Protein AF-A0A521GXA3-F1 (afdb_monomer_lite)

Radius of gyration: 25.82 Å; chains: 1; bounding box: 53×81×86 Å

pLDDT: mean 89.52, std 18.03, range [26.8, 98.88]

Sequence (470 aa):
MRAFDRRKLLKGLGAGAAAVLLRPRGLRAAARGVPRAEDLAALAERLRKAARAQALEVATDAIRQGADYRTLLGAVFLAGVHDVRPRHVGGKLHCVMVVESMFELAEGAPAEDAWLLALWNLDDCKRSQALDEREDGDWVLPPAPEVSFASAEAARAELIAAMEAWDDERADRALVGLLPHSDLHSAYALLWPYAARSFVNIGHKIIYAAQVERVLRRIGWHYADEPLRSLVYALLYQPGGRETRVWEQSGERAAKLPEGWLQGQEAPQRSLELLRALRDSDAAHAQDAVVAAFADGLGPRTVWDGLRLRASELFLQRARSQPAHSAQALLPVHAVTTTEAFGHAFATTASEATRRLLILQAAGWLADLRDALAQRSCLQSELPRLDALELSEDAHAGGGLAPLRSGLSRLGEEHHQHKYAAAMAIERRRVHPQWAAHIQAPALPYLPTGAGDSELAARCRAALRKAGVA

Structure (mmCIF, N/CA/C/O backbone):
data_AF-A0A521GXA3-F1
#
_entry.id   AF-A0A521GXA3-F1
#
loop_
_atom_site.group_PDB
_atom_site.id
_atom_site.type_symbol
_atom_site.label_atom_id
_atom_site.label_alt_id
_atom_site.label_comp_id
_atom_site.label_asym_id
_atom_site.label_entity_id
_atom_site.label_seq_id
_atom_site.pdbx_PDB_ins_code
_atom_site.Cartn_x
_atom_site.Cartn_y
_atom_site.Cartn_z
_atom_site.occupancy
_atom_site.B_iso_or_equiv
_atom_site.auth_seq_id
_atom_site.auth_comp_id
_atom_site.auth_asym_id
_atom_site.auth_atom_id
_atom_site.pdbx_PDB_model_num
ATOM 1 N N . MET A 1 1 ? 22.673 -55.151 15.395 1.00 30.25 1 MET A N 1
ATOM 2 C CA . MET A 1 1 ? 23.366 -55.200 16.709 1.00 30.25 1 MET A CA 1
ATOM 3 C C . MET A 1 1 ? 24.032 -53.851 16.929 1.00 30.25 1 MET A C 1
ATOM 5 O O . MET A 1 1 ? 24.768 -53.467 16.042 1.00 30.25 1 MET A O 1
ATOM 9 N N . ARG A 1 2 ? 23.861 -53.059 17.989 1.00 32.50 2 ARG A N 1
ATOM 10 C CA . ARG A 1 2 ? 23.077 -53.053 19.244 1.00 32.50 2 ARG A CA 1
ATOM 11 C C . ARG A 1 2 ? 22.974 -51.550 19.603 1.00 32.50 2 ARG A C 1
ATOM 13 O O . ARG A 1 2 ? 23.976 -50.858 19.512 1.00 32.50 2 ARG A O 1
ATOM 20 N N . ALA A 1 3 ? 21.775 -50.977 19.657 1.00 29.12 3 ALA A N 1
ATOM 21 C CA . ALA A 1 3 ? 20.996 -50.687 20.871 1.00 29.12 3 ALA A CA 1
ATOM 22 C C . ALA A 1 3 ? 21.631 -49.645 21.823 1.00 29.12 3 ALA A C 1
ATOM 24 O O . ALA A 1 3 ? 22.622 -49.914 22.494 1.00 29.12 3 ALA A O 1
ATOM 25 N N . PHE A 1 4 ? 20.983 -48.477 21.871 1.00 28.52 4 PHE A N 1
ATOM 26 C CA . PHE A 1 4 ? 21.098 -47.414 22.875 1.00 28.52 4 PHE A CA 1
ATOM 27 C C . PHE A 1 4 ? 20.629 -47.907 24.258 1.00 28.52 4 PHE A C 1
ATOM 29 O O . PHE A 1 4 ? 19.604 -48.584 24.333 1.00 28.52 4 PHE A O 1
ATOM 36 N N . ASP A 1 5 ? 21.286 -47.473 25.341 1.00 35.53 5 ASP A N 1
ATOM 37 C CA . ASP A 1 5 ? 20.752 -47.565 26.709 1.00 35.53 5 ASP A CA 1
ATOM 38 C C . ASP A 1 5 ? 20.779 -46.183 27.393 1.00 35.53 5 ASP A C 1
ATOM 40 O O . ASP A 1 5 ? 21.795 -45.491 27.428 1.00 35.53 5 ASP A O 1
ATOM 44 N N . ARG A 1 6 ? 19.606 -45.773 27.890 1.00 34.31 6 ARG A N 1
ATOM 45 C CA . ARG A 1 6 ? 19.218 -44.439 28.380 1.00 34.31 6 ARG A CA 1
ATOM 46 C C . ARG A 1 6 ? 18.951 -44.436 29.894 1.00 34.31 6 ARG A C 1
ATOM 48 O O . ARG A 1 6 ? 18.057 -43.738 30.369 1.00 34.31 6 ARG A O 1
ATOM 55 N N . ARG A 1 7 ? 19.690 -45.207 30.694 1.00 33.16 7 ARG A N 1
ATOM 56 C CA . ARG A 1 7 ? 19.542 -45.178 32.162 1.00 33.16 7 ARG A CA 1
ATOM 57 C C . ARG A 1 7 ? 20.880 -45.225 32.877 1.00 33.16 7 ARG A C 1
ATOM 59 O O . ARG A 1 7 ? 21.426 -46.304 33.065 1.00 33.16 7 ARG A O 1
ATOM 66 N N . LYS A 1 8 ? 21.349 -44.059 33.335 1.00 30.78 8 LYS A N 1
ATOM 67 C CA . LYS A 1 8 ? 22.217 -43.868 34.516 1.00 30.78 8 LYS A CA 1
ATOM 68 C C . LYS A 1 8 ? 22.575 -42.383 34.654 1.00 30.78 8 LYS A C 1
ATOM 70 O O . LYS A 1 8 ? 23.433 -41.909 33.930 1.00 30.78 8 LYS A O 1
ATOM 75 N N . LEU A 1 9 ? 21.911 -41.666 35.563 1.00 30.22 9 LEU A N 1
ATOM 76 C CA . LEU A 1 9 ? 22.549 -40.972 36.697 1.00 30.22 9 LEU A CA 1
ATOM 77 C C . LEU A 1 9 ? 21.534 -40.055 37.404 1.00 30.22 9 LEU A C 1
ATOM 79 O O . LEU A 1 9 ? 21.300 -38.927 36.995 1.00 30.22 9 LEU A O 1
ATOM 83 N N . LEU A 1 10 ? 20.975 -40.544 38.508 1.00 31.48 10 LEU A N 1
ATOM 84 C CA . LEU A 1 10 ? 20.495 -39.725 39.622 1.00 31.48 10 LEU A CA 1
ATOM 85 C C . LEU A 1 10 ? 20.726 -40.543 40.895 1.00 31.48 10 LEU A C 1
ATOM 87 O O . LEU A 1 10 ? 19.963 -41.470 41.153 1.00 31.48 10 LEU A O 1
ATOM 91 N N . LYS A 1 11 ? 21.786 -40.233 41.657 1.00 29.66 11 LYS A N 1
ATOM 92 C CA . LYS A 1 11 ? 21.942 -40.571 43.085 1.00 29.66 11 LYS A CA 1
ATOM 93 C C . LYS A 1 11 ? 22.949 -39.622 43.748 1.00 29.66 11 LYS A C 1
ATOM 95 O O . LYS A 1 11 ? 24.054 -39.458 43.248 1.00 29.66 11 LYS A O 1
ATOM 100 N N . GLY A 1 12 ? 22.542 -39.078 44.893 1.00 26.80 12 GLY A N 1
ATOM 101 C CA . GLY A 1 12 ? 23.308 -38.222 45.806 1.00 26.80 12 GLY A CA 1
ATOM 102 C C . GLY A 1 12 ? 22.359 -37.195 46.434 1.00 26.80 12 GLY A C 1
ATOM 103 O O . GLY A 1 12 ? 22.146 -36.150 45.840 1.00 26.80 12 GLY A O 1
ATOM 104 N N . LEU A 1 13 ? 21.505 -37.587 47.395 1.00 30.75 13 LEU A N 1
ATOM 105 C CA . LEU A 1 13 ? 21.745 -37.514 48.857 1.00 30.75 13 LEU A CA 1
ATOM 106 C C . LEU A 1 13 ? 22.048 -36.068 49.306 1.00 30.75 13 LEU A C 1
ATOM 108 O O . LEU A 1 13 ? 23.015 -35.494 48.837 1.00 30.75 13 LEU A O 1
ATOM 112 N N . GLY A 1 14 ? 21.323 -35.426 50.221 1.00 27.23 14 GLY A N 1
ATOM 113 C CA . GLY A 1 14 ? 20.241 -35.855 51.099 1.00 27.23 14 GLY A CA 1
ATOM 114 C C . GLY A 1 14 ? 20.061 -34.845 52.251 1.00 27.23 14 GLY A C 1
ATOM 115 O O . GLY A 1 14 ? 20.958 -34.049 52.501 1.00 27.23 14 GLY A O 1
ATOM 116 N N . ALA A 1 15 ? 18.920 -34.971 52.945 1.00 31.12 15 ALA A N 1
ATOM 117 C CA . ALA A 1 15 ? 18.579 -34.482 54.293 1.00 31.12 15 ALA A CA 1
ATOM 118 C C . ALA A 1 15 ? 18.425 -32.959 54.527 1.00 31.12 15 ALA A C 1
ATOM 120 O O . ALA A 1 15 ? 19.228 -32.160 54.079 1.00 31.12 15 ALA A O 1
ATOM 121 N N . GLY A 1 16 ? 17.438 -32.463 55.276 1.00 27.44 16 GLY A N 1
ATOM 122 C CA . GLY A 1 16 ? 16.318 -33.090 55.972 1.00 27.44 16 GLY A CA 1
ATOM 123 C C . GLY A 1 16 ? 15.660 -32.057 56.898 1.00 27.44 16 GLY A C 1
ATOM 124 O O . GLY A 1 16 ? 16.366 -31.245 57.478 1.00 27.44 16 GLY A O 1
ATOM 125 N N . ALA A 1 17 ? 14.331 -32.084 57.024 1.00 30.67 17 ALA A N 1
ATOM 126 C CA . ALA A 1 17 ? 13.578 -31.671 58.215 1.00 30.67 17 ALA A CA 1
ATOM 127 C C . ALA A 1 17 ? 12.090 -31.985 57.994 1.00 30.67 17 ALA A C 1
ATOM 129 O O . ALA A 1 17 ? 11.458 -31.487 57.065 1.00 30.67 17 ALA A O 1
ATOM 130 N N . ALA A 1 18 ? 11.558 -32.858 58.841 1.00 31.77 18 ALA A N 1
ATOM 131 C CA . ALA A 1 18 ? 10.161 -33.255 58.897 1.00 31.77 18 ALA A CA 1
ATOM 132 C C . ALA A 1 18 ? 9.396 -32.379 59.900 1.00 31.77 18 ALA A C 1
ATOM 134 O O . ALA A 1 18 ? 9.961 -32.057 60.941 1.00 31.77 18 ALA A O 1
ATOM 135 N N . ALA A 1 19 ? 8.112 -32.100 59.642 1.00 30.05 19 ALA A N 1
ATOM 136 C CA .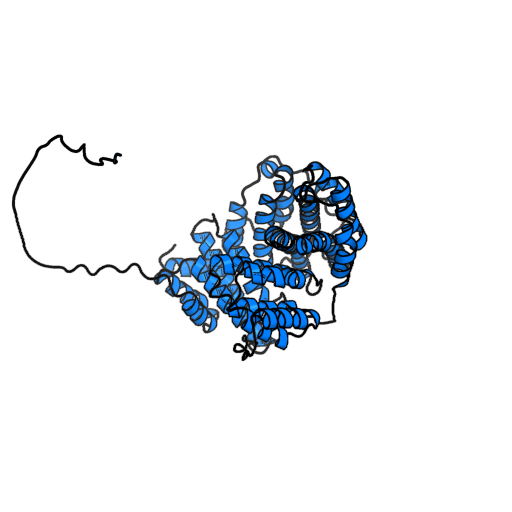 ALA A 1 19 ? 7.040 -32.257 60.637 1.00 30.05 19 ALA A CA 1
ATOM 137 C C . ALA A 1 19 ? 5.631 -31.961 60.068 1.00 30.05 19 ALA A C 1
ATOM 139 O O . ALA A 1 19 ? 5.307 -30.838 59.709 1.00 30.05 19 ALA A O 1
ATOM 140 N N . VAL A 1 20 ? 4.804 -33.014 60.090 1.00 30.78 20 VAL A N 1
ATOM 141 C CA . VAL A 1 20 ? 3.403 -33.061 60.565 1.00 30.78 20 VAL A CA 1
ATOM 142 C C . VAL A 1 20 ? 2.289 -32.322 59.788 1.00 30.78 20 VAL A C 1
ATOM 144 O O . VAL A 1 20 ? 1.991 -31.152 59.981 1.00 30.78 20 VAL A O 1
ATOM 147 N N . LEU A 1 21 ? 1.601 -33.130 58.972 1.00 38.25 21 LEU A N 1
ATOM 148 C CA . LEU A 1 21 ? 0.143 -33.345 58.869 1.00 38.25 21 LEU A CA 1
ATOM 149 C C . LEU A 1 21 ? -0.827 -32.346 59.538 1.00 38.25 21 LEU A C 1
ATOM 151 O O . LEU A 1 21 ? -1.073 -32.434 60.735 1.00 38.25 21 LEU A O 1
ATOM 155 N N . LEU A 1 22 ? -1.572 -31.616 58.699 1.00 29.72 22 LEU A N 1
ATOM 156 C CA . LEU A 1 22 ? -2.988 -31.276 58.902 1.00 29.72 22 LEU A CA 1
ATOM 157 C C . LEU A 1 22 ? -3.713 -31.297 57.535 1.00 29.72 22 LEU A C 1
ATOM 159 O O . LEU A 1 22 ? -3.368 -30.569 56.609 1.00 29.72 22 LEU A O 1
ATOM 163 N N . ARG A 1 23 ? -4.737 -32.144 57.399 1.00 34.66 23 ARG A N 1
ATOM 164 C CA . ARG A 1 23 ? -5.876 -31.982 56.465 1.00 34.66 23 ARG A CA 1
ATOM 165 C C . ARG A 1 23 ? -7.107 -31.756 57.362 1.00 34.66 23 ARG A C 1
ATOM 167 O O . ARG A 1 23 ? -7.098 -32.360 58.435 1.00 34.66 23 ARG A O 1
ATOM 174 N N . PRO A 1 24 ? -8.178 -31.020 56.971 1.00 40.66 24 PRO A N 1
ATOM 175 C CA . PRO A 1 24 ? -8.743 -31.001 55.613 1.00 40.66 24 PRO A CA 1
ATOM 176 C C . PRO A 1 24 ? -9.484 -29.699 55.171 1.00 40.66 24 PRO A C 1
ATOM 178 O O . PRO A 1 24 ? -9.633 -28.749 55.925 1.00 40.66 24 PRO A O 1
ATOM 181 N N . ARG A 1 25 ? -10.073 -29.782 53.963 1.00 29.05 25 ARG A N 1
ATOM 182 C CA . ARG A 1 25 ? -11.218 -29.027 53.391 1.00 29.05 25 ARG A CA 1
ATOM 183 C C . ARG A 1 25 ? -10.970 -27.667 52.723 1.00 29.05 25 ARG A C 1
ATOM 185 O O . ARG A 1 25 ? -10.589 -26.695 53.349 1.00 29.05 25 ARG A O 1
ATOM 192 N N . GLY A 1 26 ? -11.430 -27.610 51.468 1.00 29.91 26 GLY A N 1
ATOM 193 C CA . GLY A 1 26 ? -12.037 -26.412 50.892 1.00 29.91 26 GLY A CA 1
ATOM 194 C C . GLY A 1 26 ? -11.181 -25.674 49.875 1.00 29.91 26 GLY A C 1
ATOM 195 O O . GLY A 1 26 ? -10.437 -24.778 50.237 1.00 29.91 26 GLY A O 1
ATOM 196 N N . LEU A 1 27 ? -11.349 -26.043 48.602 1.00 28.91 27 LEU A N 1
ATOM 197 C CA . LEU A 1 27 ? -11.599 -25.169 47.445 1.00 28.91 27 LEU A CA 1
ATOM 198 C C . LEU A 1 27 ? -11.102 -25.895 46.192 1.00 28.91 27 LEU A C 1
ATOM 200 O O . LEU A 1 27 ? -9.908 -25.977 45.914 1.00 28.91 27 LEU A O 1
ATOM 204 N N . ARG A 1 28 ? -12.054 -26.411 45.406 1.00 36.03 28 ARG A N 1
ATOM 205 C CA . ARG A 1 28 ? -11.862 -26.531 43.962 1.00 36.03 28 ARG A CA 1
ATOM 206 C C . ARG A 1 28 ? -11.575 -25.114 43.466 1.00 36.03 28 ARG A C 1
ATOM 208 O O . ARG A 1 28 ? -12.504 -24.335 43.274 1.00 36.03 28 ARG A O 1
ATOM 215 N N . ALA A 1 29 ? -10.303 -24.769 43.304 1.00 29.91 29 ALA A N 1
ATOM 216 C CA . ALA A 1 29 ? -9.938 -23.648 42.463 1.00 29.91 29 ALA A CA 1
ATOM 217 C C . ALA A 1 29 ? -10.313 -24.061 41.041 1.00 29.91 29 ALA A C 1
ATOM 219 O O . ALA A 1 29 ? -9.732 -24.990 40.477 1.00 29.91 29 ALA A O 1
ATOM 220 N N . ALA A 1 30 ? -11.362 -23.426 40.524 1.00 30.31 30 ALA A N 1
ATOM 221 C CA . ALA A 1 30 ? -11.705 -23.451 39.120 1.00 30.31 30 ALA A CA 1
ATOM 222 C C . ALA A 1 30 ? -10.421 -23.295 38.300 1.00 30.31 30 ALA A C 1
ATOM 224 O O . ALA A 1 30 ? -9.605 -22.413 38.584 1.00 30.31 30 ALA A O 1
ATOM 225 N N . ALA A 1 31 ? -10.248 -24.162 37.304 1.00 30.25 31 ALA A N 1
ATOM 226 C CA . ALA A 1 31 ? -9.311 -23.912 36.229 1.00 30.25 31 ALA A CA 1
ATOM 227 C C . ALA A 1 31 ? -9.608 -22.498 35.714 1.00 30.25 31 ALA A C 1
ATOM 229 O O . ALA A 1 31 ? -10.663 -22.261 35.126 1.00 30.25 31 ALA A O 1
ATOM 230 N N . ARG A 1 32 ? -8.731 -21.537 36.028 1.00 30.78 32 ARG A N 1
ATOM 231 C CA . ARG A 1 32 ? -8.785 -20.203 35.440 1.00 30.78 32 ARG A CA 1
ATOM 232 C C . ARG A 1 32 ? -8.476 -20.411 33.968 1.00 30.78 32 ARG A C 1
ATOM 234 O O . ARG A 1 32 ? -7.318 -20.577 33.596 1.00 30.78 32 ARG A O 1
ATOM 241 N N . GLY A 1 33 ? -9.536 -20.521 33.173 1.00 30.14 33 GLY A N 1
ATOM 242 C CA . GLY A 1 33 ? -9.445 -20.495 31.729 1.00 30.14 33 GLY A CA 1
ATOM 243 C C . GLY A 1 33 ? -8.681 -19.241 31.347 1.00 30.14 33 GLY A C 1
ATOM 244 O O . GLY A 1 33 ? -9.060 -18.139 31.739 1.00 30.14 33 GLY A O 1
ATOM 245 N N . VAL A 1 34 ? -7.578 -19.421 30.631 1.00 32.22 34 VAL A N 1
ATOM 246 C CA . VAL A 1 34 ? -7.012 -18.348 29.820 1.00 32.22 34 VAL A CA 1
ATOM 247 C C . VAL A 1 34 ? -8.167 -17.857 28.936 1.00 32.22 34 VAL A C 1
ATOM 249 O O . VAL A 1 34 ? -8.770 -18.702 28.263 1.00 32.22 34 VAL A O 1
ATOM 252 N N . PRO A 1 35 ? -8.555 -16.569 28.978 1.00 37.12 35 PRO A N 1
ATOM 253 C CA . PRO A 1 35 ? -9.559 -16.047 28.062 1.00 37.12 35 PRO A CA 1
ATOM 254 C C . PRO A 1 35 ? -9.127 -16.401 26.640 1.00 37.12 35 PRO A C 1
ATOM 256 O O . PRO A 1 35 ? -7.979 -16.160 26.263 1.00 37.12 35 PRO A O 1
ATOM 259 N N . ARG A 1 36 ? -10.009 -17.053 25.873 1.00 47.88 36 ARG A N 1
ATOM 260 C CA . ARG A 1 36 ? -9.778 -17.198 24.433 1.00 47.88 36 ARG A CA 1
ATOM 261 C C . ARG A 1 36 ? -9.647 -15.781 23.883 1.00 47.88 36 ARG A C 1
ATOM 263 O O . ARG A 1 36 ? -10.455 -14.934 24.259 1.00 47.88 36 ARG A O 1
ATOM 270 N N . ALA A 1 37 ? -8.637 -15.547 23.045 1.00 54.62 37 ALA A N 1
ATOM 271 C CA . ALA A 1 37 ? -8.568 -14.335 22.240 1.00 54.62 37 ALA A CA 1
ATOM 272 C C . ALA A 1 37 ? -9.961 -14.071 21.658 1.00 54.62 37 ALA A C 1
ATOM 274 O O . ALA A 1 37 ? -10.626 -15.024 21.233 1.00 54.62 37 ALA A O 1
ATOM 275 N N . GLU A 1 38 ? -10.422 -12.823 21.732 1.00 65.62 38 GLU A N 1
ATOM 276 C CA . GLU A 1 38 ? -11.708 -12.461 21.156 1.00 65.62 38 GLU A CA 1
ATOM 277 C C . GLU A 1 38 ? -11.770 -12.963 19.708 1.00 65.62 38 GLU A C 1
ATOM 279 O O . GLU A 1 38 ? -10.795 -12.838 18.962 1.00 65.62 38 GLU A O 1
ATOM 284 N N . ASP A 1 39 ? -12.896 -13.572 19.334 1.00 83.81 39 ASP A N 1
ATOM 285 C CA . ASP A 1 39 ? -13.121 -13.978 17.954 1.00 83.81 39 ASP A CA 1
ATOM 286 C C . ASP A 1 39 ? -13.089 -12.721 17.077 1.00 83.81 39 ASP A C 1
ATOM 288 O O . ASP A 1 39 ? -13.940 -11.838 17.193 1.00 83.81 39 ASP A O 1
ATOM 292 N N . LEU A 1 40 ? -12.065 -12.631 16.231 1.00 93.38 40 LEU A N 1
ATOM 293 C CA . LEU A 1 40 ? -11.795 -11.478 15.383 1.00 93.38 40 LEU A CA 1
ATOM 294 C C . LEU A 1 40 ? -13.000 -11.155 14.487 1.00 93.38 40 LEU A C 1
ATOM 296 O O . LEU A 1 40 ? -13.309 -9.977 14.308 1.00 93.38 40 LEU A O 1
ATOM 300 N N . ALA A 1 41 ? -13.722 -12.168 13.991 1.00 93.69 41 ALA A N 1
ATOM 301 C CA . ALA A 1 41 ? -14.941 -11.967 13.207 1.00 93.69 41 ALA A CA 1
ATOM 302 C C . ALA A 1 41 ? -16.077 -11.381 14.056 1.00 93.69 41 ALA A C 1
ATOM 304 O O . ALA A 1 41 ? -16.787 -10.476 13.618 1.00 93.69 41 ALA A O 1
ATOM 305 N N . ALA A 1 42 ? -16.225 -11.849 15.299 1.00 95.25 42 ALA A N 1
ATOM 306 C CA . ALA A 1 42 ? -17.218 -11.308 16.220 1.00 95.25 42 ALA A CA 1
ATOM 307 C C . ALA A 1 42 ? -16.905 -9.850 16.589 1.00 95.25 42 ALA A C 1
ATOM 309 O O . ALA A 1 42 ? -17.815 -9.019 16.619 1.00 95.25 42 ALA A O 1
ATOM 310 N N . LEU A 1 43 ? -15.631 -9.511 16.821 1.00 97.50 43 LEU A N 1
ATOM 311 C CA . LEU A 1 43 ? -15.218 -8.126 17.044 1.00 97.50 43 LEU A CA 1
ATOM 312 C C . LEU A 1 43 ? -15.493 -7.265 15.811 1.00 97.50 43 LEU A C 1
ATOM 314 O O . LEU A 1 43 ? -16.053 -6.180 15.957 1.00 97.50 43 LEU A O 1
ATOM 318 N N . ALA A 1 44 ? -15.147 -7.747 14.614 1.00 98.06 44 ALA A N 1
ATOM 319 C CA . ALA A 1 44 ? -15.420 -7.043 13.365 1.00 98.06 44 ALA A CA 1
ATOM 320 C C . ALA A 1 44 ? -16.912 -6.723 13.245 1.00 98.06 44 ALA A C 1
ATOM 322 O O . ALA A 1 44 ? -17.272 -5.567 13.056 1.00 98.06 44 ALA A O 1
ATOM 323 N N . GLU A 1 45 ? -17.786 -7.699 13.483 1.00 97.38 45 GLU A N 1
ATOM 324 C CA . GLU A 1 45 ? -19.237 -7.516 13.427 1.00 97.38 45 GLU A CA 1
ATOM 325 C C . GLU A 1 45 ? -19.769 -6.504 14.455 1.00 97.38 45 GLU A C 1
ATOM 327 O O . GLU A 1 45 ? -20.622 -5.668 14.139 1.00 97.38 45 GLU A O 1
ATOM 332 N N . ARG A 1 46 ? -19.251 -6.529 15.692 1.00 97.81 46 ARG A N 1
ATOM 333 C CA . ARG A 1 46 ? -19.592 -5.516 16.707 1.00 97.81 46 ARG A CA 1
ATOM 334 C C . ARG A 1 46 ? -19.125 -4.131 16.282 1.00 97.81 46 ARG A C 1
ATOM 336 O O . ARG A 1 46 ? -19.863 -3.164 16.464 1.00 97.81 46 ARG A O 1
ATOM 343 N N . LEU A 1 47 ? -17.915 -4.032 15.727 1.00 98.00 47 LEU A N 1
ATOM 344 C CA . LEU A 1 47 ? -17.387 -2.779 15.216 1.00 98.00 47 LEU A CA 1
ATOM 345 C C . LEU A 1 47 ? -18.266 -2.277 14.084 1.00 98.00 47 LEU A C 1
ATOM 347 O O . LEU A 1 47 ? -18.737 -1.161 14.217 1.00 98.00 47 LEU A O 1
ATOM 351 N N . ARG A 1 48 ? -18.561 -3.070 13.050 1.00 97.38 48 ARG A N 1
ATOM 352 C CA . ARG A 1 48 ? -19.440 -2.713 11.920 1.00 97.38 48 ARG A CA 1
ATOM 353 C C . ARG A 1 48 ? -20.722 -2.016 12.372 1.00 97.38 48 ARG A C 1
ATOM 355 O O . ARG A 1 48 ? -20.937 -0.855 12.039 1.00 97.38 48 ARG A O 1
ATOM 362 N N . LYS A 1 49 ? -21.472 -2.664 13.266 1.00 96.25 49 LYS A N 1
ATOM 363 C CA . LYS A 1 49 ? -22.759 -2.183 13.799 1.00 96.25 49 LYS A CA 1
ATOM 364 C C . LYS A 1 49 ? -22.672 -0.969 14.729 1.00 96.25 49 LYS A C 1
ATOM 366 O O . LYS A 1 49 ? -23.684 -0.316 14.969 1.00 96.25 49 LYS A O 1
ATOM 371 N N . ALA A 1 50 ? -21.508 -0.681 15.307 1.00 97.12 50 ALA A N 1
ATOM 372 C CA . ALA A 1 50 ? -21.363 0.408 16.264 1.00 97.12 50 ALA A CA 1
ATOM 373 C C . ALA A 1 50 ? -21.287 1.775 15.573 1.00 97.12 50 ALA A C 1
ATOM 375 O O . ALA A 1 50 ? -20.497 1.979 14.646 1.00 97.12 50 ALA A O 1
ATOM 376 N N . ALA A 1 51 ? -22.020 2.759 16.095 1.00 95.50 51 ALA A N 1
ATOM 377 C CA . ALA A 1 51 ? -21.841 4.148 15.685 1.00 95.50 51 ALA A CA 1
ATOM 378 C C . ALA A 1 51 ? -20.444 4.657 16.092 1.00 95.50 51 ALA A C 1
ATOM 380 O O . ALA A 1 51 ? -19.882 4.228 17.103 1.00 95.50 51 ALA A O 1
ATOM 381 N N . ARG A 1 52 ? -19.894 5.644 15.367 1.00 95.81 52 ARG A N 1
ATOM 382 C CA . ARG A 1 52 ? -18.567 6.228 15.670 1.00 95.81 52 ARG A CA 1
ATOM 383 C C . ARG A 1 52 ? -18.415 6.654 17.135 1.00 95.81 52 ARG A C 1
ATOM 385 O O . ARG A 1 52 ? -17.370 6.422 17.734 1.00 95.81 52 ARG A O 1
ATOM 392 N N . ALA A 1 53 ? -19.459 7.240 17.725 1.00 95.88 53 ALA A N 1
ATOM 393 C CA . ALA A 1 53 ? -19.448 7.685 19.120 1.00 95.88 53 ALA A CA 1
ATOM 394 C C . ALA A 1 53 ? -19.256 6.534 20.130 1.00 95.88 53 ALA A C 1
ATOM 396 O O . ALA A 1 53 ? -18.696 6.757 21.199 1.00 95.88 53 ALA A O 1
ATOM 397 N N . GLN A 1 54 ? -19.675 5.316 19.775 1.00 97.25 54 GLN A N 1
ATOM 398 C CA . GLN A 1 54 ? -19.606 4.112 20.612 1.00 97.25 54 GLN A CA 1
ATOM 399 C C . GLN A 1 54 ? -18.364 3.257 20.317 1.00 97.25 54 GLN A C 1
ATOM 401 O O . GLN A 1 54 ? -18.036 2.351 21.079 1.00 97.25 54 GLN A O 1
ATOM 406 N N . ALA A 1 55 ? -17.644 3.527 19.226 1.00 97.56 55 ALA A N 1
ATOM 407 C CA . ALA A 1 55 ? -16.554 2.673 18.755 1.00 97.56 55 ALA A CA 1
ATOM 408 C C . ALA A 1 55 ? -15.436 2.477 19.797 1.00 97.56 55 ALA A C 1
ATOM 410 O O . ALA A 1 55 ? -14.968 1.357 20.000 1.00 97.56 55 ALA A O 1
ATOM 411 N N . LEU A 1 56 ? -15.049 3.539 20.514 1.00 97.75 56 LEU A N 1
ATOM 412 C CA . LEU A 1 56 ? -14.046 3.439 21.583 1.00 97.75 56 LEU A CA 1
ATOM 413 C C . LEU A 1 56 ? -14.538 2.613 22.782 1.00 97.75 56 LEU A C 1
ATOM 415 O O . LEU A 1 56 ? -13.721 2.008 23.475 1.00 97.75 56 LEU A O 1
ATOM 419 N N . GLU A 1 57 ? -15.847 2.565 23.035 1.00 97.62 57 GLU A N 1
ATOM 420 C CA . GLU A 1 57 ? -16.428 1.733 24.095 1.00 97.62 57 GLU A CA 1
ATOM 421 C C . GLU A 1 57 ? -16.374 0.256 23.700 1.00 97.62 57 GLU A C 1
ATOM 423 O O . GLU A 1 57 ? -15.882 -0.562 24.475 1.00 97.62 57 GLU A O 1
ATOM 428 N N . VAL A 1 58 ? -16.740 -0.068 22.454 1.00 97.94 58 VAL A N 1
ATOM 429 C CA . VAL A 1 58 ? -16.598 -1.426 21.901 1.00 97.94 58 VAL A CA 1
ATOM 430 C C . VAL A 1 58 ? -15.148 -1.905 21.978 1.00 97.94 58 VAL A C 1
ATOM 432 O O . VAL A 1 58 ? -14.900 -3.030 22.420 1.00 97.94 58 VAL A O 1
ATOM 435 N N . ALA A 1 59 ? -14.189 -1.047 21.613 1.00 97.44 59 ALA A N 1
ATOM 436 C CA . ALA A 1 59 ? -12.765 -1.349 21.732 1.00 97.44 59 ALA A CA 1
ATOM 437 C C . ALA A 1 59 ? -12.320 -1.508 23.197 1.00 97.44 59 ALA A C 1
ATOM 439 O O . ALA A 1 59 ? -11.578 -2.430 23.514 1.00 97.44 59 ALA A O 1
ATOM 440 N N . THR A 1 60 ? -12.801 -0.661 24.111 1.00 97.50 60 THR A N 1
ATOM 441 C CA . THR A 1 60 ? -12.514 -0.782 25.553 1.00 97.50 60 THR A CA 1
ATOM 442 C C . THR A 1 60 ? -12.978 -2.134 26.098 1.00 97.50 60 THR A C 1
ATOM 444 O O . THR A 1 60 ? -12.246 -2.786 26.845 1.00 97.50 60 THR A O 1
ATOM 447 N N . ASP A 1 61 ? -14.174 -2.579 25.715 1.00 96.38 61 ASP A N 1
ATOM 448 C CA . ASP A 1 61 ? -14.716 -3.865 26.150 1.00 96.38 61 ASP A CA 1
ATOM 449 C C . ASP A 1 61 ? -13.972 -5.052 25.531 1.00 96.38 61 ASP A C 1
ATOM 451 O O . ASP A 1 61 ? -13.713 -6.026 26.236 1.00 96.38 61 ASP A O 1
ATOM 455 N N . ALA A 1 62 ? -13.571 -4.954 24.259 1.00 95.88 62 ALA A N 1
ATOM 456 C CA . ALA A 1 62 ? -12.704 -5.933 23.599 1.00 95.88 62 ALA A CA 1
ATOM 457 C C . ALA A 1 62 ? -11.371 -6.105 24.348 1.00 95.88 62 ALA A C 1
ATOM 459 O O . ALA A 1 62 ? -10.955 -7.215 24.684 1.00 95.88 62 ALA A O 1
ATOM 460 N N . ILE A 1 63 ? -10.731 -4.985 24.696 1.00 95.25 63 ILE A N 1
ATOM 461 C CA . ILE A 1 63 ? -9.467 -4.966 25.441 1.00 95.25 63 ILE A CA 1
ATOM 462 C C . ILE A 1 63 ? -9.628 -5.641 26.808 1.00 95.25 63 ILE A C 1
ATOM 464 O O . ILE A 1 63 ? -8.818 -6.490 27.179 1.00 95.25 63 ILE A O 1
ATOM 468 N N . ARG A 1 64 ? -10.701 -5.330 27.549 1.00 94.62 64 ARG A N 1
ATOM 469 C CA . ARG A 1 64 ? -11.003 -5.977 28.842 1.00 94.62 64 ARG A CA 1
ATOM 470 C C . ARG A 1 64 ? -11.229 -7.485 28.718 1.00 94.62 64 ARG A C 1
ATOM 472 O O . ARG A 1 64 ? -10.980 -8.217 29.673 1.00 94.62 64 ARG A O 1
ATOM 479 N N . GLN A 1 65 ? -11.700 -7.942 27.560 1.00 93.19 65 GLN A N 1
ATOM 480 C CA . GLN A 1 65 ? -11.895 -9.358 27.241 1.00 93.19 65 GLN A CA 1
ATOM 481 C C . GLN A 1 65 ? -10.607 -10.046 26.758 1.00 93.19 65 GLN A C 1
ATOM 483 O O . GLN A 1 65 ? -10.604 -11.260 26.561 1.00 93.19 65 GLN A O 1
ATOM 488 N N . GLY A 1 66 ? -9.500 -9.307 26.643 1.00 92.69 66 GLY A N 1
ATOM 489 C CA . GLY A 1 66 ? -8.182 -9.835 26.303 1.00 92.69 66 GLY A CA 1
ATOM 490 C C . GLY A 1 66 ? -7.773 -9.645 24.844 1.00 92.69 66 GLY A C 1
ATOM 491 O O . GLY A 1 66 ? -6.778 -10.241 24.433 1.00 92.69 66 GLY A O 1
ATOM 492 N N . ALA A 1 67 ? -8.499 -8.839 24.059 1.00 94.19 67 ALA A N 1
ATOM 493 C CA . ALA A 1 67 ? -8.049 -8.457 22.724 1.00 94.19 67 ALA A CA 1
ATOM 494 C C . ALA A 1 67 ? -6.741 -7.652 22.805 1.00 94.19 67 ALA A C 1
ATOM 496 O O . ALA A 1 67 ? -6.599 -6.749 23.632 1.00 94.19 67 ALA A O 1
ATOM 497 N N . ASP A 1 68 ? -5.792 -7.959 21.922 1.00 94.25 68 ASP A N 1
ATOM 498 C CA . ASP A 1 68 ? -4.603 -7.136 21.707 1.00 94.25 68 ASP A CA 1
ATOM 499 C C . ASP A 1 68 ? -4.811 -6.160 20.534 1.00 94.25 68 ASP A C 1
ATOM 501 O O . ASP A 1 68 ? -5.808 -6.222 19.807 1.00 94.25 68 ASP A O 1
ATOM 505 N N . TYR A 1 69 ? -3.865 -5.236 20.330 1.00 96.19 69 TYR A N 1
ATOM 506 C CA . TYR A 1 69 ? -3.978 -4.241 19.256 1.00 96.19 69 TYR A CA 1
ATOM 507 C C . TYR A 1 69 ? -4.043 -4.898 17.869 1.00 96.19 69 TYR A C 1
ATOM 509 O O . TYR A 1 69 ? -4.617 -4.330 16.943 1.00 96.19 69 TYR A O 1
ATOM 517 N N . ARG A 1 70 ? -3.477 -6.106 17.722 1.00 96.81 70 ARG A N 1
ATOM 518 C CA . ARG A 1 70 ? -3.496 -6.867 16.470 1.00 96.81 70 ARG A CA 1
ATOM 519 C C . ARG A 1 70 ? -4.887 -7.396 16.166 1.00 96.81 70 ARG A C 1
ATOM 521 O O . ARG A 1 70 ? -5.336 -7.289 15.029 1.00 96.81 70 ARG A O 1
ATOM 528 N N . THR A 1 71 ? -5.566 -7.912 17.186 1.00 96.81 71 THR A N 1
ATOM 529 C CA . THR A 1 71 ? -6.963 -8.347 17.110 1.00 96.81 71 THR A CA 1
ATOM 530 C C . THR A 1 71 ? -7.857 -7.176 16.704 1.00 96.81 71 THR A C 1
ATOM 532 O O . THR A 1 71 ? -8.663 -7.313 15.786 1.00 96.81 71 THR A O 1
ATOM 535 N N . LEU A 1 72 ? -7.655 -5.997 17.309 1.00 97.88 72 LEU A N 1
ATOM 536 C CA . LEU A 1 72 ? -8.402 -4.789 16.954 1.00 97.88 72 LEU A CA 1
ATOM 537 C C . LEU A 1 72 ? -8.148 -4.345 15.504 1.00 97.88 72 LEU A C 1
ATOM 539 O O . LEU A 1 72 ? -9.106 -4.112 14.774 1.00 97.88 72 LEU A O 1
ATOM 543 N N . LEU A 1 73 ? -6.887 -4.257 15.068 1.00 98.62 73 LEU A N 1
ATOM 544 C CA . LEU A 1 73 ? -6.547 -3.888 13.686 1.00 98.62 73 LEU A CA 1
ATOM 545 C C . LEU A 1 73 ? -7.130 -4.874 12.665 1.00 98.62 73 LEU A C 1
ATOM 547 O O . LEU A 1 73 ? -7.689 -4.457 11.653 1.00 98.62 73 LEU A O 1
ATOM 551 N N . GLY A 1 74 ? -7.049 -6.177 12.941 1.00 98.50 74 GLY A N 1
ATOM 552 C CA . GLY A 1 74 ? -7.650 -7.201 12.089 1.00 98.50 74 GLY A CA 1
ATOM 553 C C . GLY A 1 74 ? -9.173 -7.072 11.994 1.00 98.50 74 GLY A C 1
ATOM 554 O O . GLY A 1 74 ? -9.729 -7.162 10.903 1.00 98.50 74 GLY A O 1
ATOM 555 N N . ALA A 1 75 ? -9.845 -6.781 13.109 1.00 98.56 75 ALA A N 1
ATOM 556 C CA . ALA A 1 75 ? -11.285 -6.547 13.120 1.00 98.56 75 ALA A CA 1
ATOM 557 C C . ALA A 1 75 ? -11.688 -5.253 12.391 1.00 98.56 75 ALA A C 1
ATOM 559 O O . ALA A 1 75 ? -12.688 -5.243 11.677 1.00 98.56 75 ALA A O 1
ATOM 560 N N . VAL A 1 76 ? -10.902 -4.176 12.520 1.00 98.69 76 VAL A N 1
ATOM 561 C CA . VAL A 1 76 ? -11.094 -2.926 11.758 1.00 98.69 76 VAL A CA 1
ATOM 562 C C . VAL A 1 76 ? -10.948 -3.175 10.258 1.00 98.69 76 VAL A C 1
ATOM 564 O O . VAL A 1 76 ? -11.742 -2.649 9.481 1.00 98.69 76 VAL A O 1
ATOM 567 N N . PHE A 1 77 ? -9.977 -3.995 9.848 1.00 98.81 77 PHE A N 1
ATOM 568 C CA . PHE A 1 77 ? -9.808 -4.386 8.451 1.00 98.81 77 PHE A CA 1
ATOM 569 C C . PHE A 1 77 ? -11.022 -5.135 7.910 1.00 98.81 77 PHE A C 1
ATOM 571 O O . PHE A 1 77 ? -11.547 -4.722 6.881 1.00 98.81 77 PHE A O 1
ATOM 578 N N . LEU A 1 78 ? -11.494 -6.178 8.606 1.00 98.62 78 LEU A N 1
ATOM 579 C CA . LEU A 1 78 ? -12.680 -6.929 8.179 1.00 98.62 78 LEU A CA 1
ATOM 580 C C . LEU A 1 78 ? -13.936 -6.049 8.135 1.00 98.62 78 LEU A C 1
ATOM 582 O O . LEU A 1 78 ? -14.679 -6.080 7.160 1.00 98.62 78 LEU A O 1
ATOM 586 N N . ALA A 1 79 ? -14.133 -5.196 9.142 1.00 98.38 79 ALA A N 1
ATOM 587 C CA . ALA A 1 79 ? -15.238 -4.244 9.142 1.00 98.38 79 ALA A CA 1
ATOM 588 C C . ALA A 1 79 ? -15.176 -3.288 7.939 1.00 98.38 79 ALA A C 1
ATOM 590 O O . ALA A 1 79 ? -16.186 -3.029 7.292 1.00 98.38 79 ALA A O 1
ATOM 591 N N . GLY A 1 80 ? -13.984 -2.778 7.623 1.00 98.12 80 GLY A N 1
ATOM 592 C CA . GLY A 1 80 ? -13.794 -1.832 6.533 1.00 98.12 80 GLY A CA 1
ATOM 593 C C . GLY A 1 80 ? -13.913 -2.455 5.139 1.00 98.12 80 GLY A C 1
ATOM 594 O O . GLY A 1 80 ? -14.526 -1.841 4.275 1.00 98.12 80 GLY A O 1
ATOM 595 N N . VAL A 1 81 ? -13.379 -3.662 4.893 1.00 98.00 81 VAL A N 1
ATOM 596 C CA . VAL A 1 81 ? -13.534 -4.322 3.573 1.00 98.00 81 VAL A CA 1
ATOM 597 C C . VAL A 1 81 ? -14.991 -4.662 3.262 1.00 98.00 81 VAL A C 1
ATOM 599 O O . VAL A 1 81 ? -15.348 -4.710 2.084 1.00 98.00 81 VAL A O 1
ATOM 602 N N . HIS A 1 82 ? -15.803 -4.890 4.301 1.00 98.00 82 HIS A N 1
ATOM 603 C CA . HIS A 1 82 ? -17.222 -5.185 4.170 1.00 98.00 82 HIS A CA 1
ATOM 604 C C . HIS A 1 82 ? -18.069 -3.915 3.996 1.00 98.00 82 HIS A C 1
ATOM 606 O O . HIS A 1 82 ? -18.947 -3.899 3.142 1.00 98.00 82 HIS A O 1
ATOM 612 N N . ASP A 1 83 ? -17.843 -2.865 4.789 1.00 97.19 83 ASP A N 1
ATOM 613 C CA . ASP A 1 83 ? -18.779 -1.727 4.900 1.00 97.19 83 ASP A CA 1
ATOM 614 C C . ASP A 1 83 ? -18.251 -0.417 4.279 1.00 97.19 83 ASP A C 1
ATOM 616 O O . ASP A 1 83 ? -18.807 0.653 4.509 1.00 97.19 83 ASP A O 1
ATOM 620 N N . VAL A 1 84 ? -17.126 -0.443 3.559 1.00 96.94 84 VAL A N 1
ATOM 621 C CA . VAL A 1 84 ? -16.619 0.740 2.846 1.00 96.94 84 VAL A CA 1
ATOM 622 C C . VAL A 1 84 ? -16.451 0.408 1.380 1.00 96.94 84 VAL A C 1
ATOM 624 O O . VAL A 1 84 ? -15.700 -0.502 1.016 1.00 96.94 84 VAL A O 1
ATOM 627 N N . ARG A 1 85 ? -17.118 1.185 0.523 1.00 95.06 85 ARG A N 1
ATOM 628 C CA . ARG A 1 85 ? -17.124 0.944 -0.914 1.00 95.06 85 ARG A CA 1
ATOM 629 C C . ARG A 1 85 ? -15.698 0.952 -1.474 1.00 95.06 85 ARG A C 1
ATOM 631 O O . ARG A 1 85 ? -14.999 1.963 -1.366 1.00 95.06 85 ARG A O 1
ATOM 638 N N . PRO A 1 86 ? -15.260 -0.103 -2.189 1.00 94.75 86 PRO A N 1
ATOM 639 C CA . PRO A 1 86 ? -13.914 -0.166 -2.762 1.00 94.75 86 PRO A CA 1
ATOM 640 C C . PRO A 1 86 ? -13.726 0.725 -4.007 1.00 94.75 86 PRO A C 1
ATOM 642 O O . PRO A 1 86 ? -12.794 0.529 -4.792 1.00 94.75 86 PRO A O 1
ATOM 645 N N . ARG A 1 87 ? -14.644 1.674 -4.247 1.00 90.31 87 ARG A N 1
ATOM 646 C CA . ARG A 1 87 ? -14.752 2.488 -5.463 1.00 90.31 87 ARG A CA 1
ATOM 647 C C . ARG A 1 87 ? -15.242 3.898 -5.114 1.00 90.31 87 ARG A C 1
ATOM 649 O O . ARG A 1 87 ? -16.335 4.035 -4.592 1.00 90.31 87 ARG A O 1
ATOM 656 N N . HIS A 1 88 ? -14.523 4.965 -5.446 1.00 89.62 88 HIS A N 1
ATOM 657 C CA . HIS A 1 88 ? -13.207 4.964 -6.086 1.00 89.62 88 HIS A CA 1
ATOM 658 C C . HIS A 1 88 ? -12.109 4.369 -5.192 1.00 89.62 88 HIS A C 1
ATOM 660 O O . HIS A 1 88 ? -12.218 4.381 -3.972 1.00 89.62 88 HIS A O 1
ATOM 666 N N . VAL A 1 89 ? -11.052 3.818 -5.801 1.00 92.31 89 VAL A N 1
ATOM 667 C CA . VAL A 1 89 ? -9.944 3.220 -5.037 1.00 92.31 89 VAL A CA 1
ATOM 668 C C . VAL A 1 89 ? -9.102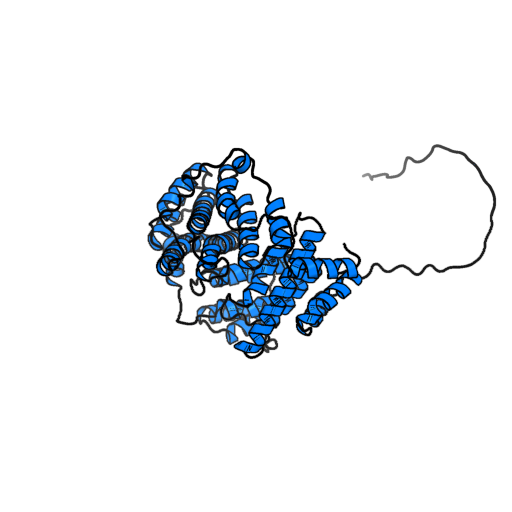 4.357 -4.460 1.00 92.31 89 VAL A C 1
ATOM 670 O O . VAL A 1 89 ? -8.438 5.069 -5.209 1.00 92.31 89 VAL A O 1
ATOM 673 N N . GLY A 1 90 ? -9.172 4.551 -3.146 1.00 91.44 90 GLY A N 1
ATOM 674 C CA . GLY A 1 90 ? -8.702 5.755 -2.457 1.00 91.44 90 GLY A CA 1
ATOM 675 C C . GLY A 1 90 ? -9.850 6.402 -1.680 1.00 91.44 90 GLY A C 1
ATOM 676 O O . GLY A 1 90 ? -10.820 5.728 -1.341 1.00 91.44 90 GLY A O 1
ATOM 677 N N . GLY A 1 91 ? -9.748 7.695 -1.363 1.00 92.56 91 GLY A N 1
ATOM 678 C CA . GLY A 1 91 ? -10.791 8.401 -0.606 1.00 92.56 91 GLY A CA 1
ATOM 679 C C . GLY A 1 91 ? -11.118 7.704 0.719 1.00 92.56 91 GLY A C 1
ATOM 680 O O . GLY A 1 91 ? -10.238 7.573 1.569 1.00 92.56 91 GLY A O 1
ATOM 681 N N . LYS A 1 92 ? -12.360 7.228 0.866 1.00 95.44 92 LYS A N 1
ATOM 682 C CA . LYS A 1 92 ? -12.855 6.493 2.045 1.00 95.44 92 LYS A CA 1
ATOM 683 C C . LYS A 1 92 ? -12.163 5.148 2.257 1.00 95.44 92 LYS A C 1
ATOM 685 O O . LYS A 1 92 ? -11.888 4.779 3.392 1.00 95.44 92 LYS A O 1
ATOM 690 N N . LEU A 1 93 ? -11.792 4.453 1.180 1.00 97.31 93 LEU A N 1
ATOM 691 C CA . LEU A 1 93 ? -11.141 3.139 1.257 1.00 97.31 93 LEU A CA 1
ATOM 692 C C . LEU A 1 93 ? -9.765 3.194 1.944 1.00 97.31 93 LEU A C 1
ATOM 694 O O . LEU A 1 93 ? -9.210 2.172 2.349 1.00 97.31 93 LEU A O 1
ATOM 698 N N . HIS A 1 94 ? -9.198 4.388 2.116 1.00 97.56 94 HIS A N 1
ATOM 699 C CA . HIS A 1 94 ? -7.945 4.556 2.832 1.00 97.56 94 HIS A CA 1
ATOM 700 C C . HIS A 1 94 ? -7.951 4.024 4.260 1.00 97.56 94 HIS A C 1
ATOM 702 O O . HIS A 1 94 ? -6.898 3.570 4.711 1.00 97.56 94 HIS A O 1
ATOM 708 N N . CYS A 1 95 ? -9.103 4.016 4.934 1.00 97.50 95 CYS A N 1
ATOM 709 C CA . CYS A 1 95 ? -9.201 3.442 6.271 1.00 97.50 95 CYS A CA 1
ATOM 710 C C . CYS A 1 95 ? -8.856 1.945 6.301 1.00 97.50 95 CYS A C 1
ATOM 712 O O . CYS A 1 95 ? -8.351 1.455 7.309 1.00 97.50 95 CYS A O 1
ATOM 714 N N . VAL A 1 96 ? -9.065 1.239 5.184 1.00 98.25 96 VAL A N 1
ATOM 715 C CA . VAL A 1 96 ? -8.676 -0.162 4.986 1.00 98.25 96 VAL A CA 1
ATOM 716 C C . VAL A 1 96 ? -7.228 -0.247 4.514 1.00 98.25 96 VAL A C 1
ATOM 718 O O . VAL A 1 96 ? -6.435 -1.026 5.043 1.00 98.25 96 VAL A O 1
ATOM 721 N N . MET A 1 97 ? -6.852 0.585 3.537 1.00 98.19 97 MET A N 1
ATOM 722 C CA . MET A 1 97 ? -5.508 0.580 2.943 1.00 98.19 97 MET A CA 1
ATOM 723 C C . MET A 1 97 ? -4.401 0.989 3.925 1.00 98.19 97 MET A C 1
ATOM 725 O O . MET A 1 97 ? -3.228 0.797 3.622 1.00 98.19 97 MET A O 1
ATOM 729 N N . VAL A 1 98 ? -4.737 1.584 5.072 1.00 98.06 98 VAL A N 1
ATOM 730 C CA . VAL A 1 98 ? -3.765 1.966 6.103 1.00 98.06 98 VAL A CA 1
ATOM 731 C C . VAL A 1 98 ? -3.575 0.896 7.183 1.00 98.06 98 VAL A C 1
ATOM 733 O O . VAL A 1 98 ? -2.618 0.990 7.945 1.00 98.06 98 VAL A O 1
ATOM 736 N N . VAL A 1 99 ? -4.415 -0.145 7.259 1.00 98.69 99 VAL A N 1
ATOM 737 C CA . VAL A 1 99 ? -4.369 -1.109 8.379 1.00 98.69 99 VAL A CA 1
ATOM 738 C C . VAL A 1 99 ? -3.006 -1.799 8.487 1.00 98.69 99 VAL A C 1
ATOM 740 O O . VAL A 1 99 ? -2.421 -1.852 9.568 1.00 98.69 99 VAL A O 1
ATOM 743 N N . GLU A 1 100 ? -2.446 -2.287 7.377 1.00 98.44 100 GLU A N 1
ATOM 744 C CA . GLU A 1 100 ? -1.106 -2.890 7.405 1.00 98.44 100 GLU A CA 1
ATOM 745 C C . GLU A 1 100 ? -0.021 -1.868 7.769 1.00 98.44 100 GLU A C 1
ATOM 747 O O . GLU A 1 100 ? 0.930 -2.196 8.479 1.00 98.44 100 GLU A O 1
ATOM 752 N N . SER A 1 101 ? -0.185 -0.608 7.368 1.00 98.25 101 SER A N 1
ATOM 753 C CA . SER A 1 101 ? 0.717 0.465 7.793 1.00 98.25 101 SER A CA 1
ATOM 754 C C . SER A 1 101 ? 0.685 0.658 9.315 1.00 98.25 101 SER A C 1
ATOM 756 O O . SER A 1 101 ? 1.724 0.899 9.925 1.00 98.25 101 SER A O 1
ATOM 758 N N . MET A 1 102 ? -0.477 0.483 9.950 1.00 98.25 102 MET A N 1
ATOM 759 C CA . MET A 1 102 ? -0.603 0.532 11.409 1.00 98.25 102 MET A CA 1
ATOM 760 C C . MET A 1 102 ? 0.067 -0.657 12.090 1.00 98.25 102 MET A C 1
ATOM 762 O O . MET A 1 102 ? 0.742 -0.460 13.098 1.00 98.25 102 MET A O 1
ATOM 766 N N . PHE A 1 103 ? -0.050 -1.865 11.529 1.00 98.12 103 PHE A N 1
ATOM 767 C CA . PHE A 1 103 ? 0.709 -3.019 12.015 1.00 98.12 103 PHE A CA 1
ATOM 768 C C . PHE A 1 103 ? 2.222 -2.753 11.972 1.00 98.12 103 PHE A C 1
ATOM 770 O O . PHE A 1 103 ? 2.901 -2.913 12.983 1.00 98.12 103 PHE A O 1
ATOM 777 N N . GLU A 1 104 ? 2.740 -2.292 10.832 1.00 96.94 104 GLU A N 1
ATOM 778 C CA . GLU A 1 104 ? 4.165 -1.986 10.635 1.00 96.94 104 GLU A CA 1
ATOM 779 C C . GLU A 1 104 ? 4.677 -0.883 11.582 1.00 96.94 104 GLU A C 1
ATOM 781 O O . GLU A 1 104 ? 5.804 -0.949 12.082 1.00 96.94 104 GLU A O 1
ATOM 786 N N . LEU A 1 105 ? 3.867 0.144 11.852 1.00 96.44 105 LEU A N 1
ATOM 787 C CA . LEU A 1 105 ? 4.237 1.223 12.772 1.00 96.44 105 LEU A CA 1
ATOM 788 C C . LEU A 1 105 ? 4.154 0.794 14.242 1.00 96.44 105 LEU A C 1
ATOM 790 O O . LEU A 1 105 ? 4.996 1.218 15.037 1.00 96.44 105 LEU A O 1
ATOM 794 N N . ALA A 1 106 ? 3.185 -0.053 14.595 1.00 96.31 106 ALA A N 1
ATOM 795 C CA . ALA A 1 106 ? 3.027 -0.604 15.938 1.00 96.31 106 ALA A CA 1
ATOM 796 C C . ALA A 1 106 ? 4.136 -1.613 16.294 1.00 96.31 106 ALA A C 1
ATOM 798 O O . ALA A 1 106 ? 4.499 -1.763 17.464 1.00 96.31 106 ALA A O 1
ATOM 799 N N . GLU A 1 107 ? 4.717 -2.295 15.304 1.00 92.06 107 GLU A N 1
ATOM 800 C CA . GLU A 1 107 ? 5.812 -3.242 15.511 1.00 92.06 107 GLU A CA 1
ATOM 801 C C . GLU A 1 107 ? 7.088 -2.559 16.032 1.00 92.06 107 GLU A C 1
ATOM 803 O O . GLU A 1 107 ? 7.791 -1.816 15.340 1.00 92.06 107 GLU A O 1
ATOM 808 N N . GLY A 1 108 ? 7.414 -2.838 17.295 1.00 84.56 108 GLY A N 1
ATOM 809 C CA . GLY A 1 108 ? 8.547 -2.228 17.992 1.00 84.56 108 GLY A CA 1
ATOM 810 C C . GLY A 1 108 ? 8.271 -0.813 18.510 1.00 84.56 108 GLY A C 1
ATOM 811 O O . GLY A 1 108 ? 9.212 -0.136 18.922 1.00 84.56 108 GLY A O 1
ATOM 812 N N . ALA A 1 109 ? 7.017 -0.352 18.485 1.00 92.75 109 ALA A N 1
ATOM 813 C CA . ALA A 1 109 ? 6.594 0.829 19.229 1.00 92.75 109 ALA A CA 1
ATOM 814 C C . ALA A 1 109 ? 6.372 0.488 20.718 1.00 92.75 109 ALA A C 1
ATOM 816 O O . ALA A 1 109 ? 6.113 -0.674 21.055 1.00 92.75 109 ALA A O 1
ATOM 817 N N . PRO A 1 110 ? 6.442 1.479 21.627 1.00 93.50 110 PRO A N 1
ATOM 818 C CA . PRO A 1 110 ? 5.916 1.328 22.981 1.00 93.50 110 PRO A CA 1
ATOM 819 C C . PRO A 1 110 ? 4.473 0.805 22.963 1.00 93.50 110 PRO A C 1
ATOM 821 O O . PRO A 1 110 ? 3.698 1.143 22.069 1.00 93.50 110 PRO A O 1
ATOM 824 N N . ALA A 1 111 ? 4.096 -0.002 23.959 1.00 94.06 111 ALA A N 1
ATOM 825 C CA . ALA A 1 111 ? 2.789 -0.666 23.983 1.00 94.06 111 ALA A CA 1
ATOM 826 C C . ALA A 1 111 ? 1.611 0.319 23.873 1.00 94.06 111 ALA A C 1
ATOM 828 O O . ALA A 1 111 ? 0.640 0.047 23.172 1.00 94.06 111 ALA A O 1
ATOM 829 N N . GLU A 1 112 ? 1.713 1.475 24.529 1.00 94.94 112 GLU A N 1
ATOM 830 C CA . GLU A 1 112 ? 0.694 2.521 24.446 1.00 94.94 112 GLU A CA 1
ATOM 831 C C . GLU A 1 112 ? 0.608 3.135 23.040 1.00 94.94 112 GLU A C 1
ATOM 833 O O . GLU A 1 112 ? -0.489 3.282 22.511 1.00 94.94 112 GLU A O 1
ATOM 838 N N . ASP A 1 113 ? 1.745 3.408 22.391 1.00 95.75 113 ASP A N 1
ATOM 839 C CA . ASP A 1 113 ? 1.781 3.937 21.020 1.00 95.75 113 ASP A CA 1
ATOM 840 C C . ASP A 1 113 ? 1.164 2.951 20.014 1.00 95.75 113 ASP A C 1
ATOM 842 O O . ASP A 1 113 ? 0.418 3.363 19.126 1.00 95.75 113 ASP A O 1
ATOM 846 N N . ALA A 1 114 ? 1.406 1.646 20.182 1.00 97.19 114 ALA A N 1
ATOM 847 C CA . ALA A 1 114 ? 0.777 0.605 19.366 1.00 97.19 114 ALA A CA 1
ATOM 848 C C . ALA A 1 114 ? -0.758 0.615 19.493 1.00 97.19 114 ALA A C 1
ATOM 850 O O . ALA A 1 114 ? -1.472 0.504 18.494 1.00 97.19 114 ALA A O 1
ATOM 851 N N . TRP A 1 115 ? -1.275 0.797 20.710 1.00 98.00 115 TRP A N 1
ATOM 852 C CA . TRP A 1 115 ? -2.711 0.931 20.942 1.00 98.00 115 TRP A CA 1
ATOM 853 C C . TRP A 1 115 ? -3.295 2.219 20.369 1.00 98.00 115 TRP A C 1
ATOM 855 O O . TRP A 1 115 ? -4.387 2.189 19.802 1.00 98.00 115 TRP A O 1
ATOM 865 N N . LEU A 1 116 ? -2.583 3.339 20.494 1.00 97.81 116 LEU A N 1
ATOM 866 C CA . LEU A 1 116 ? -3.015 4.614 19.927 1.00 97.81 116 LEU A CA 1
ATOM 867 C C . LEU A 1 116 ? -3.160 4.533 18.404 1.00 97.81 116 LEU A C 1
ATOM 869 O O . LEU A 1 116 ? -4.176 4.981 17.883 1.00 97.81 116 LEU A O 1
ATOM 873 N N . LEU A 1 117 ? -2.219 3.888 17.708 1.00 98.19 117 LEU A N 1
ATOM 874 C CA . LEU A 1 117 ? -2.310 3.646 16.262 1.00 98.19 117 LEU A CA 1
ATOM 875 C C . LEU A 1 117 ? -3.537 2.792 15.894 1.00 98.19 117 LEU A C 1
ATOM 877 O O . LEU A 1 117 ? -4.267 3.120 14.957 1.00 98.19 117 LEU A O 1
ATOM 881 N N . ALA A 1 118 ? -3.810 1.727 16.655 1.00 98.38 118 ALA A N 1
ATOM 882 C CA . ALA A 1 118 ? -4.968 0.865 16.412 1.00 98.38 118 ALA A CA 1
ATOM 883 C C . ALA A 1 118 ? -6.307 1.592 16.634 1.00 98.38 118 ALA A C 1
ATOM 885 O O . ALA A 1 118 ? -7.221 1.485 15.815 1.00 98.38 118 ALA A O 1
ATOM 886 N N . LEU A 1 119 ? -6.418 2.374 17.711 1.00 98.50 119 LEU A N 1
ATOM 887 C CA . LEU A 1 119 ? -7.619 3.159 18.010 1.00 98.50 119 LEU A CA 1
ATOM 888 C C . LEU A 1 119 ? -7.797 4.343 17.050 1.00 98.50 119 LEU A C 1
ATOM 890 O O . LEU A 1 119 ? -8.930 4.696 16.724 1.00 98.50 119 LEU A O 1
ATOM 894 N N . TRP A 1 120 ? -6.700 4.925 16.561 1.00 98.38 120 TRP A N 1
ATOM 895 C CA . TRP A 1 120 ? -6.745 5.930 15.503 1.00 98.38 120 TRP A CA 1
ATOM 896 C C . TRP A 1 120 ? -7.355 5.348 14.226 1.00 98.38 120 TRP A C 1
ATOM 898 O O . TRP A 1 120 ? -8.275 5.932 13.656 1.00 98.38 120 TRP A O 1
ATOM 908 N N . ASN A 1 121 ? -6.909 4.159 13.805 1.00 98.69 121 ASN A N 1
ATOM 909 C CA . ASN A 1 121 ? -7.433 3.521 12.598 1.00 98.69 121 ASN A CA 1
ATOM 910 C C . ASN A 1 121 ? -8.897 3.101 12.747 1.00 98.69 121 ASN A C 1
ATOM 912 O O . ASN A 1 121 ? -9.659 3.217 11.789 1.00 98.69 121 ASN A O 1
ATOM 916 N N . LEU A 1 122 ? -9.313 2.699 13.950 1.00 98.75 122 LEU A N 1
ATOM 917 C CA . LEU A 1 122 ? -10.725 2.495 14.256 1.00 98.75 122 LEU A CA 1
ATOM 918 C C . LEU A 1 122 ? -11.551 3.774 14.028 1.00 98.75 122 LEU A C 1
ATOM 920 O O . LEU A 1 122 ? -12.589 3.711 13.368 1.00 98.75 122 LEU A O 1
ATOM 924 N N . ASP A 1 123 ? -11.114 4.927 14.545 1.00 98.38 123 ASP A N 1
ATOM 925 C CA . ASP A 1 123 ? -11.829 6.196 14.335 1.00 98.38 123 ASP A CA 1
ATOM 926 C C . ASP A 1 123 ? -11.862 6.598 12.852 1.00 98.38 123 ASP A C 1
ATOM 928 O O . ASP A 1 123 ? -12.905 7.026 12.356 1.00 98.38 123 ASP A O 1
ATOM 932 N N . ASP A 1 124 ? -10.760 6.392 12.124 1.00 98.00 124 ASP A N 1
ATOM 933 C CA . ASP A 1 124 ? -10.673 6.657 10.684 1.00 98.00 124 ASP A CA 1
ATOM 934 C C . ASP A 1 124 ? -11.615 5.762 9.860 1.00 98.00 124 ASP A C 1
ATOM 936 O O . ASP A 1 124 ? -12.316 6.242 8.964 1.00 98.00 124 ASP A O 1
ATOM 940 N N . CYS A 1 125 ? -11.708 4.475 10.209 1.00 98.44 125 CYS A N 1
ATOM 941 C CA . CYS A 1 125 ? -12.666 3.541 9.617 1.00 98.44 125 CYS A CA 1
ATOM 942 C C . CYS A 1 125 ? -14.105 3.981 9.883 1.00 98.44 125 CYS A C 1
ATOM 944 O O . CYS A 1 125 ? -14.904 4.091 8.955 1.00 98.44 125 CYS A O 1
ATOM 946 N N . LYS A 1 126 ? -14.411 4.368 11.123 1.00 98.31 126 LYS A N 1
ATOM 947 C CA . LYS A 1 126 ? -15.742 4.851 11.507 1.00 98.31 126 LYS A CA 1
ATOM 948 C C . LYS A 1 126 ? -16.127 6.162 10.830 1.00 98.31 126 LYS A C 1
ATOM 950 O O . LYS A 1 126 ? -17.292 6.365 10.497 1.00 98.31 126 LYS A O 1
ATOM 955 N N . ARG A 1 127 ? -15.164 7.058 10.609 1.00 96.88 127 ARG A N 1
ATOM 956 C CA . ARG A 1 127 ? -15.356 8.266 9.798 1.00 96.88 127 ARG A CA 1
ATOM 957 C C . ARG A 1 127 ? -15.649 7.909 8.341 1.00 96.88 127 ARG A C 1
ATOM 959 O O . ARG A 1 127 ? -16.539 8.515 7.756 1.00 96.88 127 ARG A O 1
ATOM 966 N N . SER A 1 128 ? -14.940 6.932 7.786 1.00 97.00 128 SER A N 1
ATOM 967 C CA . SER A 1 128 ? -15.112 6.502 6.396 1.00 97.00 128 SER A CA 1
ATOM 968 C C . SER A 1 128 ? -16.463 5.826 6.162 1.00 97.00 128 SER A C 1
ATOM 970 O O . SER A 1 128 ? -17.142 6.201 5.217 1.00 97.00 128 SER A O 1
ATOM 972 N N . GLN A 1 129 ? -16.913 4.951 7.068 1.00 96.94 129 GLN A N 1
ATOM 973 C CA . GLN A 1 129 ? -18.268 4.378 7.042 1.00 96.94 129 GLN A CA 1
ATOM 974 C C . GLN A 1 129 ? -19.348 5.467 7.110 1.00 96.94 129 GLN A C 1
ATOM 976 O O . GLN A 1 129 ? -20.266 5.494 6.304 1.00 96.94 129 GLN A O 1
ATOM 981 N N . ALA A 1 130 ? -19.196 6.444 8.011 1.00 95.56 130 ALA A N 1
ATOM 982 C CA . ALA A 1 130 ? -20.154 7.544 8.128 1.00 95.56 130 ALA A CA 1
ATOM 983 C C . ALA A 1 130 ? -20.173 8.486 6.907 1.00 95.56 130 ALA A C 1
ATOM 985 O O . ALA A 1 130 ? -21.120 9.256 6.754 1.00 95.56 130 ALA A O 1
ATOM 986 N N . LEU A 1 131 ? -19.115 8.510 6.091 1.00 94.56 131 LEU A N 1
ATOM 987 C CA . LEU A 1 131 ? -19.099 9.212 4.804 1.00 94.56 131 LEU A CA 1
ATOM 988 C C . LEU A 1 131 ? -19.667 8.328 3.685 1.00 94.56 131 LEU A C 1
ATOM 990 O O . LEU A 1 131 ? -20.328 8.839 2.788 1.00 94.56 131 LEU A O 1
ATOM 994 N N . ASP A 1 132 ? -19.433 7.017 3.735 1.00 94.25 132 ASP A N 1
ATOM 995 C CA . ASP A 1 132 ? -20.023 6.032 2.825 1.00 94.25 132 ASP A CA 1
ATOM 996 C C . ASP A 1 132 ? -21.557 6.047 2.914 1.00 94.25 132 ASP A C 1
ATOM 998 O O . ASP A 1 132 ? -22.225 6.287 1.912 1.00 94.25 132 ASP A O 1
ATOM 1002 N N . GLU A 1 133 ? -22.108 5.998 4.129 1.00 93.88 133 GLU A N 1
ATOM 1003 C CA . GLU A 1 133 ? -23.547 6.137 4.396 1.00 93.88 133 GLU A CA 1
ATOM 1004 C C . GLU A 1 133 ? -24.145 7.397 3.743 1.00 93.88 133 GLU A C 1
ATOM 1006 O O . GLU A 1 133 ? -25.205 7.357 3.119 1.00 93.88 133 GLU A O 1
ATOM 1011 N N . ARG A 1 134 ? -23.442 8.533 3.844 1.00 93.50 134 ARG A N 1
ATOM 1012 C CA . ARG A 1 134 ? -23.929 9.829 3.343 1.00 93.50 134 ARG A CA 1
ATOM 1013 C C . ARG A 1 134 ? -23.826 9.985 1.831 1.00 93.50 134 ARG A C 1
ATOM 1015 O O . ARG A 1 134 ? -24.645 10.692 1.251 1.00 93.50 134 ARG A O 1
ATOM 1022 N N . GLU A 1 135 ? -22.789 9.425 1.218 1.00 92.94 135 GLU A N 1
ATOM 1023 C CA . GLU A 1 135 ? -22.408 9.740 -0.166 1.00 92.94 135 GLU A CA 1
ATOM 1024 C C . GLU A 1 135 ? -22.611 8.570 -1.137 1.00 92.94 135 GLU A C 1
ATOM 1026 O O . GLU A 1 135 ? -22.812 8.802 -2.325 1.00 92.94 135 GLU A O 1
ATOM 1031 N N . ASP A 1 136 ? -22.550 7.331 -0.648 1.00 87.19 136 ASP A N 1
ATOM 1032 C CA . ASP A 1 136 ? -22.581 6.095 -1.442 1.00 87.19 136 ASP A CA 1
ATOM 1033 C C . ASP A 1 136 ? -23.771 5.182 -1.107 1.00 87.19 136 ASP A C 1
ATOM 1035 O O . ASP A 1 136 ? -23.921 4.122 -1.715 1.00 87.19 136 ASP A O 1
ATOM 1039 N N . GLY A 1 137 ? -24.663 5.623 -0.214 1.00 90.75 137 GLY A N 1
ATOM 1040 C CA . GLY A 1 137 ? -25.897 4.911 0.112 1.00 90.75 137 GLY A CA 1
ATOM 1041 C C . GLY A 1 137 ? -25.695 3.725 1.050 1.00 90.75 137 GLY A C 1
ATOM 1042 O O . GLY A 1 137 ? -26.442 2.757 0.931 1.00 90.75 137 GLY A O 1
ATOM 1043 N N . ASP A 1 138 ? -24.714 3.823 1.954 1.00 92.44 138 ASP A N 1
ATOM 1044 C CA . ASP A 1 138 ? -24.384 2.799 2.957 1.00 92.44 138 ASP A CA 1
ATOM 1045 C C . ASP A 1 138 ? -24.023 1.466 2.299 1.00 92.44 138 ASP A C 1
ATOM 1047 O O . ASP A 1 138 ? -24.704 0.445 2.429 1.00 92.44 138 ASP A O 1
ATOM 1051 N N . TRP A 1 139 ? -22.975 1.511 1.477 1.00 94.88 139 TRP A N 1
ATOM 1052 C CA . TRP A 1 139 ? -22.545 0.354 0.723 1.00 94.88 139 TRP A CA 1
ATOM 1053 C C . TRP A 1 139 ? -22.091 -0.757 1.668 1.00 94.88 139 TRP A C 1
ATOM 1055 O O . TRP A 1 139 ? -21.302 -0.561 2.590 1.00 94.88 139 TRP A O 1
ATOM 1065 N N . VAL A 1 140 ? -22.533 -1.969 1.352 1.00 96.50 140 VAL A N 1
ATOM 1066 C CA . VAL A 1 140 ? -22.075 -3.197 1.988 1.00 96.50 140 VAL A CA 1
ATOM 1067 C C . VAL A 1 140 ? -21.679 -4.201 0.918 1.00 96.50 140 VAL A C 1
ATOM 1069 O O . VAL A 1 140 ? -22.305 -4.269 -0.146 1.00 96.50 140 VAL A O 1
ATOM 1072 N N . LEU A 1 141 ? -20.652 -5.003 1.198 1.00 96.62 141 LEU A N 1
ATOM 1073 C CA . LEU A 1 141 ? -20.243 -6.083 0.313 1.00 96.62 141 LEU A CA 1
ATOM 1074 C C . LEU A 1 141 ? -21.435 -7.034 0.099 1.00 96.62 141 LEU A C 1
ATOM 1076 O O . LEU A 1 141 ? -21.984 -7.555 1.074 1.00 96.62 141 LEU A O 1
ATOM 1080 N N . PRO A 1 142 ? -21.858 -7.277 -1.156 1.00 96.00 142 PRO A N 1
ATOM 1081 C CA . PRO A 1 142 ? -22.972 -8.173 -1.417 1.00 96.00 142 PRO A CA 1
ATOM 1082 C C . PRO A 1 142 ? -22.680 -9.601 -0.934 1.00 96.00 142 PRO A C 1
ATOM 1084 O O . PRO A 1 142 ? -21.511 -10.017 -0.910 1.00 96.00 142 PRO A O 1
ATOM 1087 N N . PRO A 1 143 ? -23.723 -10.399 -0.634 1.00 96.69 143 PRO A N 1
ATOM 1088 C CA . PRO A 1 143 ? -23.564 -11.825 -0.370 1.00 96.69 143 PRO A CA 1
ATOM 1089 C C . PRO A 1 143 ? -22.720 -12.507 -1.448 1.00 96.69 143 PRO A C 1
ATOM 1091 O O . PRO A 1 143 ? -22.755 -12.105 -2.615 1.00 96.69 143 PRO A O 1
ATOM 1094 N N . ALA A 1 144 ? -21.948 -13.523 -1.059 1.00 96.62 144 ALA A N 1
ATOM 1095 C CA . ALA A 1 144 ? -21.153 -14.279 -2.017 1.00 96.62 144 ALA A CA 1
ATOM 1096 C C . ALA A 1 144 ? -22.068 -14.854 -3.119 1.00 96.62 144 ALA A C 1
ATOM 1098 O O . ALA A 1 144 ? -23.095 -15.457 -2.792 1.00 96.62 144 ALA A O 1
ATOM 1099 N N . PRO A 1 145 ? -21.746 -14.648 -4.410 1.00 96.75 145 PRO A N 1
ATOM 1100 C CA . PRO A 1 145 ? -22.530 -15.192 -5.509 1.00 96.75 145 PRO A CA 1
ATOM 1101 C C . PRO A 1 145 ? -22.566 -16.721 -5.471 1.00 96.75 145 PRO A C 1
ATOM 1103 O O . PRO A 1 145 ? -21.615 -17.377 -5.044 1.00 96.75 145 PRO A O 1
ATOM 1106 N N . GLU A 1 146 ? -23.643 -17.297 -6.003 1.00 94.50 146 GLU A N 1
ATOM 1107 C CA . GLU A 1 146 ? -23.683 -18.731 -6.273 1.00 94.50 146 GLU A CA 1
ATOM 1108 C C . GLU A 1 146 ? -22.630 -19.106 -7.325 1.00 94.50 146 GLU A C 1
ATOM 1110 O O . GLU A 1 146 ? -22.451 -18.422 -8.341 1.00 94.50 146 GLU A O 1
ATOM 1115 N N . VAL A 1 147 ? -21.932 -20.215 -7.080 1.00 95.00 147 VAL A N 1
ATOM 1116 C CA . VAL A 1 147 ? -20.842 -20.694 -7.932 1.00 95.00 147 VAL A CA 1
ATOM 1117 C C . VAL A 1 147 ? -21.172 -22.053 -8.530 1.00 95.00 147 VAL A C 1
ATOM 1119 O O . VAL A 1 147 ? -21.597 -22.978 -7.843 1.00 95.00 147 VAL A O 1
ATOM 1122 N N . SER A 1 148 ? -20.943 -22.180 -9.835 1.00 91.06 148 SER A N 1
ATOM 1123 C CA . SER A 1 148 ? -21.076 -23.436 -10.569 1.00 91.06 148 SER A CA 1
ATOM 1124 C C . SER A 1 148 ? -19.933 -23.534 -11.574 1.00 91.06 148 SER A C 1
ATOM 1126 O O . SER A 1 148 ? -20.055 -23.148 -12.734 1.00 91.06 148 SER A O 1
ATOM 1128 N N . PHE A 1 149 ? -18.776 -23.994 -11.096 1.00 95.38 149 PHE A N 1
ATOM 1129 C CA . PHE A 1 149 ? -17.615 -24.282 -11.934 1.00 95.38 149 PHE A CA 1
ATOM 1130 C C . PHE A 1 149 ? -17.336 -25.780 -11.924 1.00 95.38 149 PHE A C 1
ATOM 1132 O O . PHE A 1 149 ? -17.389 -26.423 -10.879 1.00 95.38 149 PHE A O 1
ATOM 1139 N N . ALA A 1 150 ? -17.014 -26.332 -13.094 1.00 93.81 150 ALA A N 1
ATOM 1140 C CA . ALA A 1 150 ? -16.695 -27.751 -13.229 1.00 93.81 150 ALA A CA 1
ATOM 1141 C C . ALA A 1 150 ? -15.353 -28.132 -12.570 1.00 93.81 150 ALA A C 1
ATOM 1143 O O . ALA A 1 150 ? -15.164 -29.290 -12.205 1.00 93.81 150 ALA A O 1
ATOM 1144 N N . SER A 1 151 ? -14.421 -27.180 -12.428 1.00 96.62 151 SER A N 1
ATOM 1145 C CA . SER A 1 151 ? -13.132 -27.370 -11.750 1.00 96.62 151 SER A CA 1
ATOM 1146 C C . SER A 1 151 ? -12.506 -26.039 -11.306 1.00 96.62 151 SER A C 1
ATOM 1148 O O . SER A 1 151 ? -12.945 -24.962 -11.725 1.00 96.62 151 SER A O 1
ATOM 1150 N N . ALA A 1 152 ? -11.437 -26.113 -10.504 1.00 96.44 152 ALA A N 1
ATOM 1151 C CA . ALA A 1 152 ? -10.633 -24.954 -10.111 1.00 96.44 152 ALA A CA 1
ATOM 1152 C C . ALA A 1 152 ? -9.978 -24.264 -11.322 1.00 96.44 152 ALA A C 1
ATOM 1154 O O . ALA A 1 152 ? -9.897 -23.039 -11.379 1.00 96.44 152 ALA A O 1
ATOM 1155 N N . GLU A 1 153 ? -9.554 -25.028 -12.330 1.00 98.06 153 GLU A N 1
ATOM 1156 C CA . GLU A 1 153 ? -8.982 -24.507 -13.575 1.00 98.06 153 GLU A CA 1
ATOM 1157 C C . GLU A 1 153 ? -10.012 -23.713 -14.380 1.00 98.06 153 GLU A C 1
ATOM 1159 O O . GLU A 1 153 ? -9.661 -22.681 -14.953 1.00 98.06 153 GLU A O 1
ATOM 1164 N N . ALA A 1 154 ? -11.277 -24.151 -14.391 1.00 98.25 154 ALA A N 1
ATOM 1165 C CA . ALA A 1 154 ? -12.363 -23.415 -15.034 1.00 98.25 154 ALA A CA 1
ATOM 1166 C C . ALA A 1 154 ? -12.636 -22.084 -14.315 1.00 98.25 154 ALA A C 1
ATOM 1168 O O . ALA A 1 154 ? -12.723 -21.048 -14.972 1.00 98.25 154 ALA A O 1
ATOM 1169 N N . ALA A 1 155 ? -12.688 -22.090 -12.978 1.00 98.31 155 ALA A N 1
ATOM 1170 C CA . ALA A 1 155 ? -12.825 -20.866 -12.185 1.00 98.31 155 ALA A CA 1
ATOM 1171 C C . ALA A 1 155 ? -11.633 -19.914 -12.397 1.00 98.31 155 ALA A C 1
ATOM 1173 O O . ALA A 1 155 ? -11.813 -18.717 -12.604 1.00 98.31 155 ALA A O 1
ATOM 1174 N N . ARG A 1 156 ? -10.404 -20.446 -12.440 1.00 98.50 156 ARG A N 1
ATOM 1175 C CA . ARG A 1 156 ? -9.185 -19.677 -12.736 1.00 98.50 156 ARG A CA 1
ATOM 1176 C C . ARG A 1 156 ? -9.215 -19.053 -14.130 1.00 98.50 156 ARG A C 1
ATOM 1178 O O . ARG A 1 156 ? -8.847 -17.889 -14.278 1.00 98.50 156 ARG A O 1
ATOM 1185 N N . ALA A 1 157 ? -9.606 -19.816 -15.149 1.00 98.44 157 ALA A N 1
ATOM 1186 C CA . ALA A 1 157 ? -9.707 -19.320 -16.519 1.00 98.44 157 ALA A CA 1
ATOM 1187 C C . ALA A 1 157 ? -10.771 -18.220 -16.639 1.00 98.44 157 ALA A C 1
ATOM 1189 O O . ALA A 1 157 ? -10.513 -17.194 -17.268 1.00 98.44 157 ALA A O 1
ATOM 1190 N N . GLU A 1 158 ? -11.920 -18.399 -15.983 1.00 98.56 158 GLU A N 1
ATOM 1191 C CA . GLU A 1 158 ? -12.981 -17.392 -15.948 1.00 98.56 158 GLU A CA 1
ATOM 1192 C C . GLU A 1 158 ? -12.541 -16.128 -15.204 1.00 98.56 158 GLU A C 1
ATOM 1194 O O . GLU A 1 158 ? -12.801 -15.030 -15.687 1.00 98.56 158 GLU A O 1
ATOM 1199 N N . LEU A 1 159 ? -11.815 -16.256 -14.087 1.00 98.69 159 LEU A N 1
ATOM 1200 C CA . LEU A 1 159 ? -11.283 -15.102 -13.362 1.00 98.69 159 LEU A CA 1
ATOM 1201 C C . LEU A 1 159 ? -10.363 -14.282 -14.268 1.00 98.69 159 LEU A C 1
ATOM 1203 O O . LEU A 1 159 ? -10.538 -13.076 -14.384 1.00 98.69 159 LEU A O 1
ATOM 1207 N N . ILE A 1 160 ? -9.423 -14.929 -14.960 1.00 98.62 160 ILE A N 1
ATOM 1208 C CA . ILE A 1 160 ? -8.539 -14.256 -15.923 1.00 98.62 160 ILE A CA 1
ATOM 1209 C C . ILE A 1 160 ? -9.369 -13.559 -17.009 1.00 98.62 160 ILE A C 1
ATOM 1211 O O . ILE A 1 160 ? -9.189 -12.366 -17.246 1.00 98.62 160 ILE A O 1
ATOM 1215 N N . ALA A 1 161 ? -10.314 -14.268 -17.635 1.00 98.69 161 ALA A N 1
ATOM 1216 C CA . ALA A 1 161 ? -11.142 -13.716 -18.704 1.00 98.69 161 ALA A CA 1
ATOM 1217 C C . ALA A 1 161 ? -11.973 -12.504 -18.244 1.00 98.69 161 ALA A C 1
ATOM 1219 O O . ALA A 1 161 ? -12.036 -11.499 -18.952 1.00 98.69 161 ALA A O 1
ATOM 1220 N N . ALA A 1 162 ? -12.574 -12.572 -17.057 1.00 98.50 162 ALA A N 1
ATOM 1221 C CA . ALA A 1 162 ? -13.351 -11.487 -16.469 1.00 98.50 162 ALA A CA 1
ATOM 1222 C C . ALA A 1 162 ? -12.472 -10.278 -16.113 1.00 98.50 162 ALA A C 1
ATOM 1224 O O . ALA A 1 162 ? -12.818 -9.137 -16.429 1.00 98.50 162 ALA A O 1
ATOM 1225 N N . MET A 1 163 ? -11.289 -10.525 -15.541 1.00 98.25 163 MET A N 1
ATOM 1226 C CA . MET A 1 163 ? -10.323 -9.471 -15.242 1.00 98.25 163 MET A CA 1
ATOM 1227 C C . MET A 1 163 ? -9.840 -8.777 -16.526 1.00 98.25 163 MET A C 1
ATOM 1229 O O . MET A 1 163 ? -9.741 -7.551 -16.547 1.00 98.25 163 MET A O 1
ATOM 1233 N N . GLU A 1 164 ? -9.590 -9.497 -17.625 1.00 97.06 164 GLU A N 1
ATOM 1234 C CA . GLU A 1 164 ? -9.265 -8.885 -18.928 1.00 97.06 164 GLU A CA 1
ATOM 1235 C C . GLU A 1 164 ? -10.444 -8.129 -19.555 1.00 97.06 164 GLU A C 1
ATOM 1237 O O . GLU A 1 164 ? -10.258 -7.072 -20.166 1.00 97.06 164 GLU A O 1
ATOM 1242 N N . ALA A 1 165 ? -11.667 -8.630 -19.371 1.00 96.88 165 ALA A N 1
ATOM 1243 C CA . ALA A 1 165 ? -12.884 -7.990 -19.861 1.00 96.88 165 ALA A CA 1
ATOM 1244 C C . ALA A 1 165 ? -13.280 -6.736 -19.063 1.00 96.88 165 ALA A C 1
ATOM 1246 O O . ALA A 1 165 ? -14.054 -5.927 -19.575 1.00 96.88 165 ALA A O 1
ATOM 1247 N N . TRP A 1 166 ? -12.701 -6.532 -17.872 1.00 96.19 166 TRP A N 1
ATOM 1248 C CA . TRP A 1 166 ? -13.121 -5.516 -16.897 1.00 96.19 166 TRP A CA 1
ATOM 1249 C C . TRP A 1 166 ? -14.541 -5.753 -16.362 1.00 96.19 166 TRP A C 1
ATOM 1251 O O . TRP A 1 166 ? -15.271 -4.801 -16.106 1.00 96.19 166 TRP A O 1
ATOM 1261 N N . ASP A 1 167 ? -14.916 -7.025 -16.208 1.00 97.12 167 ASP A N 1
ATOM 1262 C CA . ASP A 1 167 ? -16.228 -7.466 -15.729 1.00 97.12 167 ASP A CA 1
ATOM 1263 C C . ASP A 1 167 ? -16.117 -7.913 -14.267 1.00 97.12 167 ASP A C 1
ATOM 1265 O O . ASP A 1 167 ? -15.522 -8.946 -13.952 1.00 97.12 167 ASP A O 1
ATOM 1269 N N . ASP A 1 168 ? -16.627 -7.085 -13.363 1.00 95.81 168 ASP A N 1
ATOM 1270 C CA . ASP A 1 168 ? -16.502 -7.269 -11.922 1.00 95.81 168 ASP A CA 1
ATOM 1271 C C . ASP A 1 168 ? -17.439 -8.325 -11.357 1.00 95.81 168 ASP A C 1
ATOM 1273 O O . ASP A 1 168 ? -17.012 -9.095 -10.501 1.00 95.81 168 ASP A O 1
ATOM 1277 N N . GLU A 1 169 ? -18.660 -8.434 -11.866 1.00 96.50 169 GLU A N 1
ATOM 1278 C CA . GLU A 1 169 ? -19.591 -9.486 -11.460 1.00 96.50 169 GLU A CA 1
ATOM 1279 C C . GLU A 1 169 ? -19.072 -10.879 -11.840 1.00 96.50 169 GLU A C 1
ATOM 1281 O O . GLU A 1 169 ? -19.147 -11.822 -11.043 1.00 96.50 169 GLU A O 1
ATOM 1286 N N . ARG A 1 170 ? -18.528 -11.036 -13.056 1.00 98.06 170 ARG A N 1
ATOM 1287 C CA . ARG A 1 170 ? -17.897 -12.298 -13.473 1.00 98.06 170 ARG A CA 1
ATOM 1288 C C . ARG A 1 170 ? -16.633 -12.580 -12.675 1.00 98.06 170 ARG A C 1
ATOM 1290 O O . ARG A 1 170 ? -16.425 -13.730 -12.287 1.00 98.06 170 ARG A O 1
ATOM 1297 N N . ALA A 1 171 ? -15.821 -11.562 -12.395 1.00 98.44 171 ALA A N 1
ATOM 1298 C CA . ALA A 1 171 ? -14.594 -11.738 -11.629 1.00 98.44 171 ALA A CA 1
ATOM 1299 C C . ALA A 1 171 ? -14.869 -12.103 -10.162 1.00 98.44 171 ALA A C 1
ATOM 1301 O O . ALA A 1 171 ? -14.213 -13.008 -9.652 1.00 98.44 171 ALA A O 1
ATOM 1302 N N . ASP A 1 172 ? -15.851 -11.475 -9.503 1.00 98.38 172 ASP A N 1
ATOM 1303 C CA . ASP A 1 172 ? -16.264 -11.801 -8.127 1.00 98.38 172 ASP A CA 1
ATOM 1304 C C . ASP A 1 172 ? -16.726 -13.263 -8.034 1.00 98.38 172 ASP A C 1
ATOM 1306 O O . ASP A 1 172 ? -16.204 -14.051 -7.246 1.00 98.38 172 ASP A O 1
ATOM 1310 N N . ARG A 1 173 ? -17.624 -13.684 -8.935 1.00 98.44 173 ARG A N 1
ATOM 1311 C CA . ARG A 1 173 ? -18.099 -15.075 -9.003 1.00 98.44 173 ARG A CA 1
ATOM 1312 C C . ARG A 1 173 ? -16.973 -16.074 -9.262 1.00 98.44 173 ARG A C 1
ATOM 1314 O O . ARG A 1 173 ? -16.923 -17.120 -8.616 1.00 98.44 173 ARG A O 1
ATOM 1321 N N . ALA A 1 174 ? -16.070 -15.771 -10.191 1.00 98.62 174 ALA A N 1
ATOM 1322 C CA . ALA A 1 174 ? -14.938 -16.639 -10.498 1.00 98.62 174 ALA A CA 1
ATOM 1323 C C . ALA A 1 174 ? -13.941 -16.739 -9.338 1.00 98.62 174 ALA A C 1
ATOM 1325 O O . ALA A 1 174 ? -13.453 -17.830 -9.043 1.00 98.62 174 ALA A O 1
ATOM 1326 N N . LEU A 1 175 ? -13.682 -15.626 -8.645 1.00 98.50 175 LEU A N 1
ATOM 1327 C CA . LEU A 1 175 ? -12.857 -15.600 -7.443 1.00 98.50 175 LEU A CA 1
ATOM 1328 C C . LEU A 1 175 ? -13.454 -16.494 -6.349 1.00 98.50 175 LEU A C 1
ATOM 1330 O O . LEU A 1 175 ? -12.741 -17.341 -5.816 1.00 98.50 175 LEU A O 1
ATOM 1334 N N . VAL A 1 176 ? -14.750 -16.359 -6.054 1.00 98.38 176 VAL A N 1
ATOM 1335 C CA . VAL A 1 176 ? -15.440 -17.171 -5.033 1.00 98.38 176 VAL A CA 1
ATOM 1336 C C . VAL A 1 176 ? -15.361 -18.662 -5.362 1.00 98.38 176 VAL A C 1
ATOM 1338 O O . VAL A 1 176 ? -15.092 -19.477 -4.483 1.00 98.38 176 VAL A O 1
ATOM 1341 N N . GLY A 1 177 ? -15.507 -19.033 -6.638 1.00 98.06 177 GLY A N 1
ATOM 1342 C CA . GLY A 1 177 ? -15.364 -20.424 -7.076 1.00 98.06 177 GLY A CA 1
ATOM 1343 C C . GLY A 1 177 ? -13.932 -20.963 -6.969 1.00 98.06 177 GLY A C 1
ATOM 1344 O O . GLY A 1 177 ? -13.730 -22.166 -6.818 1.00 98.06 177 GLY A O 1
ATOM 1345 N N . LEU A 1 178 ? -12.933 -20.083 -7.040 1.00 98.06 178 LEU A N 1
ATOM 1346 C CA . LEU A 1 178 ? -11.513 -20.431 -7.017 1.00 98.06 178 LEU A CA 1
ATOM 1347 C C . LEU A 1 178 ? -10.928 -20.491 -5.593 1.00 98.06 178 LEU A C 1
ATOM 1349 O O . LEU A 1 178 ? -9.994 -21.258 -5.337 1.00 98.06 178 LEU A O 1
ATOM 1353 N N . LEU A 1 179 ? -11.462 -19.692 -4.668 1.00 97.25 179 LEU A N 1
ATOM 1354 C CA . LEU A 1 179 ? -10.952 -19.522 -3.305 1.00 97.25 179 LEU A CA 1
ATOM 1355 C C . LEU A 1 179 ? -10.765 -20.833 -2.515 1.00 97.25 179 LEU A C 1
ATOM 1357 O O . LEU A 1 179 ? -9.687 -21.005 -1.941 1.00 97.25 179 LEU A O 1
ATOM 1361 N N . PRO A 1 180 ? -11.713 -21.797 -2.520 1.00 96.56 180 PRO A N 1
ATOM 1362 C CA . PRO A 1 180 ? -11.553 -23.072 -1.809 1.00 96.56 180 PRO A CA 1
ATOM 1363 C C . PRO A 1 180 ? -10.369 -23.926 -2.287 1.00 96.56 180 PRO A C 1
ATOM 1365 O O . PRO A 1 180 ? -9.941 -24.843 -1.587 1.00 96.56 180 PRO A O 1
ATOM 1368 N N . HIS A 1 181 ? -9.848 -23.639 -3.481 1.00 96.81 181 HIS A N 1
ATOM 1369 C CA . HIS A 1 181 ? -8.745 -24.356 -4.121 1.00 96.81 181 HIS A CA 1
ATOM 1370 C C . HIS A 1 181 ? -7.450 -23.538 -4.156 1.00 96.81 181 HIS A C 1
ATOM 1372 O O . HIS A 1 181 ? -6.490 -23.933 -4.817 1.00 96.81 181 HIS A O 1
ATOM 1378 N N . SER A 1 182 ? -7.430 -22.394 -3.472 1.00 97.12 182 SER A N 1
ATOM 1379 C CA . SER A 1 182 ? -6.329 -21.440 -3.504 1.00 97.12 182 SER A CA 1
ATOM 1380 C C . SER A 1 182 ? -5.730 -21.220 -2.125 1.00 97.12 182 SER A C 1
ATOM 1382 O O . SER A 1 182 ? -6.363 -21.404 -1.086 1.00 97.12 182 SER A O 1
ATOM 1384 N N . ASP A 1 183 ? -4.493 -20.753 -2.142 1.00 96.75 183 ASP A N 1
ATOM 1385 C CA . ASP A 1 183 ? -3.804 -20.171 -1.004 1.00 96.75 183 ASP A CA 1
ATOM 1386 C C . ASP A 1 183 ? -3.379 -18.732 -1.329 1.00 96.75 183 ASP A C 1
ATOM 1388 O O . ASP A 1 183 ? -3.530 -18.246 -2.456 1.00 96.75 183 ASP A O 1
ATOM 1392 N N . LEU A 1 184 ? -2.809 -18.048 -0.336 1.00 96.44 184 LEU A N 1
ATOM 1393 C CA . LEU A 1 184 ? -2.317 -16.682 -0.496 1.00 96.44 184 LEU A CA 1
ATOM 1394 C C . LEU A 1 184 ? -1.368 -16.545 -1.697 1.00 96.44 184 LEU A C 1
ATOM 1396 O O . LEU A 1 184 ? -1.447 -15.572 -2.440 1.00 96.44 184 LEU A O 1
ATOM 1400 N N . HIS A 1 185 ? -0.468 -17.507 -1.903 1.00 95.88 185 HIS A N 1
ATOM 1401 C CA . HIS A 1 185 ? 0.554 -17.400 -2.938 1.00 95.88 185 HIS A CA 1
ATOM 1402 C C . HIS A 1 185 ? -0.033 -17.552 -4.346 1.00 95.88 185 HIS A C 1
ATOM 1404 O O . HIS A 1 185 ? 0.225 -16.722 -5.218 1.00 95.88 185 HIS A O 1
ATOM 1410 N N . SER A 1 186 ? -0.840 -18.589 -4.561 1.00 95.94 186 SER A N 1
ATOM 1411 C CA . SER A 1 186 ? -1.490 -18.889 -5.839 1.00 95.94 186 SER A CA 1
ATOM 1412 C C . SER A 1 186 ? -2.506 -17.818 -6.243 1.00 95.94 186 SER A C 1
ATOM 1414 O O . SER A 1 186 ? -2.518 -17.414 -7.408 1.00 95.94 186 SER A O 1
ATOM 1416 N N . ALA A 1 187 ? -3.284 -17.283 -5.295 1.00 97.62 187 ALA A N 1
ATOM 1417 C CA . ALA A 1 187 ? -4.207 -16.183 -5.562 1.00 97.62 187 ALA A CA 1
ATOM 1418 C C . ALA A 1 187 ? -3.460 -14.905 -5.974 1.00 97.62 187 ALA A C 1
ATOM 1420 O O . ALA A 1 187 ? -3.770 -14.295 -6.998 1.00 97.62 187 ALA A O 1
ATOM 1421 N N . TYR A 1 188 ? -2.417 -14.514 -5.239 1.00 98.12 188 TYR A N 1
ATOM 1422 C CA . TYR A 1 188 ? -1.676 -13.294 -5.563 1.00 98.12 188 TYR A CA 1
ATOM 1423 C C . TYR A 1 188 ? -0.793 -13.418 -6.805 1.00 98.12 188 TYR A C 1
ATOM 1425 O O . TYR A 1 188 ? -0.619 -12.433 -7.522 1.00 98.12 188 TYR A O 1
ATOM 1433 N N . ALA A 1 189 ? -0.314 -14.619 -7.141 1.00 95.44 189 ALA A N 1
ATOM 1434 C CA . ALA A 1 189 ? 0.331 -14.862 -8.429 1.00 95.44 189 ALA A CA 1
ATOM 1435 C C . ALA A 1 189 ? -0.580 -14.483 -9.616 1.00 95.44 189 ALA A C 1
ATOM 1437 O O . ALA A 1 189 ? -0.077 -14.008 -10.635 1.00 95.44 189 ALA A O 1
ATOM 1438 N N . LEU A 1 190 ? -1.904 -14.638 -9.467 1.00 97.19 190 LEU A N 1
ATOM 1439 C CA . LEU A 1 190 ? -2.903 -14.207 -10.449 1.00 97.19 190 LEU A CA 1
ATOM 1440 C C . LEU A 1 190 ? -3.224 -12.715 -10.358 1.00 97.19 190 LEU A C 1
ATOM 1442 O O . LEU A 1 190 ? -3.375 -12.065 -11.388 1.00 97.19 190 LEU A O 1
ATOM 1446 N N . LEU A 1 191 ? -3.339 -12.166 -9.147 1.00 98.50 191 LEU A N 1
ATOM 1447 C CA . LEU A 1 191 ? -3.822 -10.798 -8.940 1.00 98.50 191 LEU A CA 1
ATOM 1448 C C . LEU A 1 191 ? -2.755 -9.719 -9.176 1.00 98.50 191 LEU A C 1
ATOM 1450 O O . LEU A 1 191 ? -3.112 -8.595 -9.529 1.00 98.50 191 LEU A O 1
ATOM 1454 N N . TRP A 1 192 ? -1.459 -10.022 -9.029 1.00 98.62 192 TRP A N 1
ATOM 1455 C CA . TRP A 1 192 ? -0.402 -9.008 -9.160 1.00 98.62 192 TRP A CA 1
ATOM 1456 C C . TRP A 1 192 ? -0.384 -8.257 -10.499 1.00 98.62 192 TRP A C 1
ATOM 1458 O O . TRP A 1 192 ? -0.327 -7.025 -10.460 1.00 98.62 192 TRP A O 1
ATOM 1468 N N . PRO A 1 193 ? -0.469 -8.921 -11.672 1.00 98.19 193 PRO A N 1
ATOM 1469 C CA . PRO A 1 193 ? -0.586 -8.222 -12.954 1.00 98.19 193 PRO A CA 1
ATOM 1470 C C . PRO A 1 193 ? -1.756 -7.231 -12.984 1.00 98.19 193 PRO A C 1
ATOM 1472 O O . PRO A 1 193 ? -1.611 -6.090 -13.421 1.00 98.19 193 PRO A O 1
ATOM 1475 N N . TYR A 1 194 ? -2.909 -7.635 -12.452 1.00 98.25 194 TYR A N 1
ATOM 1476 C CA . TYR A 1 194 ? -4.121 -6.819 -12.443 1.00 98.25 194 TYR A CA 1
ATOM 1477 C C . TYR A 1 194 ? -4.059 -5.648 -11.466 1.00 98.25 194 TYR A C 1
ATOM 1479 O O . TYR A 1 194 ? -4.589 -4.574 -11.756 1.00 98.25 194 TYR A O 1
ATOM 1487 N N . ALA A 1 195 ? -3.373 -5.831 -10.341 1.00 98.38 195 ALA A N 1
ATOM 1488 C CA . ALA A 1 195 ? -3.098 -4.770 -9.386 1.00 98.38 195 ALA A CA 1
ATOM 1489 C C . ALA A 1 195 ? -2.144 -3.705 -9.951 1.00 98.38 195 ALA A C 1
ATOM 1491 O O . ALA A 1 195 ? -2.309 -2.519 -9.669 1.00 98.38 195 ALA A O 1
ATOM 1492 N N . ALA A 1 196 ? -1.181 -4.124 -10.775 1.00 98.19 196 ALA A N 1
ATOM 1493 C CA . ALA A 1 196 ? -0.107 -3.290 -11.307 1.00 98.19 196 ALA A CA 1
ATOM 1494 C C . ALA A 1 196 ? -0.466 -2.501 -12.578 1.00 98.19 196 ALA A C 1
ATOM 1496 O O . ALA A 1 196 ? 0.067 -1.411 -12.799 1.00 98.19 196 ALA A O 1
ATOM 1497 N N . ARG A 1 197 ? -1.338 -3.051 -13.433 1.00 96.88 197 ARG A N 1
ATOM 1498 C CA . ARG A 1 197 ? -1.465 -2.625 -14.839 1.00 96.88 197 ARG A CA 1
ATOM 1499 C C . ARG A 1 197 ? -2.044 -1.234 -15.092 1.00 96.88 197 ARG A C 1
ATOM 1501 O O . ARG A 1 197 ? -1.998 -0.767 -16.222 1.00 96.88 197 ARG A O 1
ATOM 1508 N N . SER A 1 198 ? -2.651 -0.600 -14.092 1.00 95.38 198 SER A N 1
ATOM 1509 C CA . SER A 1 198 ? -3.513 0.572 -14.283 1.00 95.38 198 SER A CA 1
ATOM 1510 C C . SER A 1 198 ? -2.969 1.808 -13.577 1.00 95.38 198 SER A C 1
ATOM 1512 O O . SER A 1 198 ? -2.727 1.760 -12.372 1.00 95.38 198 SER A O 1
ATOM 1514 N N . PHE A 1 199 ? -2.891 2.935 -14.290 1.00 96.06 199 PHE A N 1
ATOM 1515 C CA . PHE A 1 199 ? -2.574 4.234 -13.685 1.00 96.06 199 PHE A CA 1
ATOM 1516 C C . PHE A 1 199 ? -3.772 4.880 -12.971 1.00 96.06 199 PHE A C 1
ATOM 1518 O O . PHE A 1 199 ? -3.564 5.660 -12.044 1.00 96.06 199 PHE A O 1
ATOM 1525 N N . VAL A 1 200 ? -5.015 4.519 -13.326 1.00 93.06 200 VAL A N 1
ATOM 1526 C CA . VAL A 1 200 ? -6.231 5.062 -12.688 1.00 93.06 200 VAL A CA 1
ATOM 1527 C C . VAL A 1 200 ? -6.159 4.995 -11.167 1.00 93.06 200 VAL A C 1
ATOM 1529 O O . VAL A 1 200 ? -5.776 3.979 -10.579 1.00 93.06 200 VAL A O 1
ATOM 1532 N N . ASN A 1 201 ? -6.564 6.100 -10.540 1.00 91.94 201 ASN A N 1
ATOM 1533 C CA . ASN A 1 201 ? -6.364 6.364 -9.122 1.00 91.94 201 ASN A CA 1
ATOM 1534 C C . ASN A 1 201 ? -4.886 6.260 -8.718 1.00 91.94 201 ASN A C 1
ATOM 1536 O O . ASN A 1 201 ? -4.595 5.735 -7.656 1.00 91.94 201 ASN A O 1
ATOM 1540 N N . ILE A 1 202 ? -3.940 6.735 -9.530 1.00 93.75 202 ILE A N 1
ATOM 1541 C CA . ILE A 1 202 ? -2.540 7.006 -9.153 1.00 93.75 202 ILE A CA 1
ATOM 1542 C C . ILE A 1 202 ? -1.884 5.925 -8.266 1.00 93.75 202 ILE A C 1
ATOM 1544 O O . ILE A 1 202 ? -1.283 6.225 -7.238 1.00 93.75 202 ILE A O 1
ATOM 1548 N N . GLY A 1 203 ? -2.029 4.648 -8.631 1.00 95.00 203 GLY A N 1
ATOM 1549 C CA . GLY A 1 203 ? -1.374 3.540 -7.921 1.00 95.00 203 GLY A CA 1
ATOM 1550 C C . GLY A 1 203 ? -2.119 2.963 -6.708 1.00 95.00 203 GLY A C 1
ATOM 1551 O O . GLY A 1 203 ? -1.657 1.977 -6.132 1.00 95.00 203 GLY A O 1
ATOM 1552 N N . HIS A 1 204 ? -3.304 3.470 -6.342 1.00 97.56 204 HIS A N 1
ATOM 1553 C CA . HIS A 1 204 ? -4.064 2.929 -5.201 1.00 97.56 204 HIS A CA 1
ATOM 1554 C C . HIS A 1 204 ? -4.379 1.428 -5.334 1.00 97.56 204 HIS A C 1
ATOM 1556 O O . HIS A 1 204 ? -4.459 0.741 -4.322 1.00 97.56 204 HIS A O 1
ATOM 1562 N N . LYS A 1 205 ? -4.524 0.895 -6.555 1.00 98.19 205 LYS A N 1
ATOM 1563 C CA . LYS A 1 205 ? -4.831 -0.528 -6.797 1.00 98.19 205 LYS A CA 1
ATOM 1564 C C . LYS A 1 205 ? -3.721 -1.468 -6.321 1.00 98.19 205 LYS A C 1
ATOM 1566 O O . LYS A 1 205 ? -4.004 -2.406 -5.578 1.00 98.19 205 LYS A O 1
ATOM 1571 N N . ILE A 1 206 ? -2.464 -1.203 -6.691 1.00 98.69 206 ILE A N 1
ATOM 1572 C CA . ILE A 1 206 ? -1.327 -2.009 -6.222 1.00 98.69 206 ILE A CA 1
ATOM 1573 C C . ILE A 1 206 ? -1.068 -1.791 -4.731 1.00 98.69 206 ILE A C 1
ATOM 1575 O O . ILE A 1 206 ? -0.779 -2.757 -4.029 1.00 98.69 206 ILE A O 1
ATOM 1579 N N . ILE A 1 207 ? -1.265 -0.568 -4.220 1.00 98.75 207 ILE A N 1
ATOM 1580 C CA . ILE A 1 207 ? -1.203 -0.310 -2.775 1.00 98.75 207 ILE A CA 1
ATOM 1581 C C . ILE A 1 207 ? -2.237 -1.176 -2.054 1.00 98.75 207 ILE A C 1
ATOM 1583 O O . ILE A 1 207 ? -1.884 -1.899 -1.129 1.00 98.75 207 ILE A O 1
ATOM 1587 N N . TYR A 1 208 ? -3.499 -1.156 -2.486 1.00 98.75 208 TYR A N 1
ATOM 1588 C CA . TYR A 1 208 ? -4.556 -1.910 -1.823 1.00 98.75 208 TYR A CA 1
ATOM 1589 C C . TYR A 1 208 ? -4.285 -3.416 -1.873 1.00 98.75 208 TYR A C 1
ATOM 1591 O O . TYR A 1 208 ? -4.337 -4.075 -0.837 1.00 98.75 208 TYR A O 1
ATOM 1599 N N . ALA A 1 209 ? -3.875 -3.941 -3.032 1.00 98.81 209 ALA A N 1
ATOM 1600 C CA . ALA A 1 209 ? -3.485 -5.340 -3.170 1.00 98.81 209 ALA A CA 1
ATOM 1601 C C . ALA A 1 209 ? -2.349 -5.727 -2.207 1.00 98.81 209 ALA A C 1
ATOM 1603 O O . ALA A 1 209 ? -2.460 -6.743 -1.522 1.00 98.81 209 ALA A O 1
ATOM 1604 N N . ALA A 1 210 ? -1.292 -4.910 -2.111 1.00 98.81 210 ALA A N 1
ATOM 1605 C CA . ALA A 1 210 ? -0.162 -5.141 -1.210 1.00 98.81 210 ALA A CA 1
ATOM 1606 C C . ALA A 1 210 ? -0.563 -5.113 0.270 1.00 98.81 210 ALA A C 1
ATOM 1608 O O . ALA A 1 210 ? -0.086 -5.936 1.050 1.00 98.81 210 ALA A O 1
ATOM 1609 N N . GLN A 1 211 ? -1.449 -4.197 0.660 1.00 98.56 211 GLN A N 1
ATOM 1610 C CA . GLN A 1 211 ? -1.909 -4.089 2.044 1.00 98.56 211 GLN A CA 1
ATOM 1611 C C . GLN A 1 211 ? -2.831 -5.266 2.406 1.00 98.56 211 GLN A C 1
ATOM 1613 O O . GLN A 1 211 ? -2.604 -5.895 3.434 1.00 98.56 211 GLN A O 1
ATOM 1618 N N . VAL A 1 212 ? -3.790 -5.642 1.546 1.00 98.81 212 VAL A N 1
ATOM 1619 C CA . VAL A 1 212 ? -4.653 -6.827 1.761 1.00 98.81 212 VAL A CA 1
ATOM 1620 C C . VAL A 1 212 ? -3.812 -8.096 1.906 1.00 98.81 212 VAL A C 1
ATOM 1622 O O . VAL A 1 212 ? -4.040 -8.881 2.822 1.00 98.81 212 VAL A O 1
ATOM 1625 N N . GLU A 1 213 ? -2.795 -8.267 1.059 1.00 98.69 213 GLU A N 1
ATOM 1626 C CA . GLU A 1 213 ? -1.932 -9.451 1.070 1.00 98.69 213 GLU A CA 1
ATOM 1627 C C . GLU A 1 213 ? -1.228 -9.618 2.418 1.00 98.69 213 GLU A C 1
ATOM 1629 O O . GLU A 1 213 ? -1.234 -10.699 3.012 1.00 98.69 213 GLU A O 1
ATOM 1634 N N . ARG A 1 214 ? -0.665 -8.520 2.929 1.00 98.56 214 ARG A N 1
ATOM 1635 C CA . ARG A 1 214 ? 0.060 -8.495 4.198 1.00 98.56 214 ARG A CA 1
ATOM 1636 C C . ARG A 1 214 ? -0.870 -8.643 5.395 1.00 98.56 214 ARG A C 1
ATOM 1638 O O . ARG A 1 214 ? -0.540 -9.409 6.299 1.00 98.56 214 ARG A O 1
ATOM 1645 N N . VAL A 1 215 ? -2.049 -8.013 5.384 1.00 98.62 215 VAL A N 1
ATOM 1646 C CA . VAL A 1 215 ? -3.034 -8.228 6.456 1.00 98.62 215 VAL A CA 1
ATOM 1647 C C . VAL A 1 215 ? -3.458 -9.696 6.497 1.00 98.62 215 VAL A C 1
ATOM 1649 O O . VAL A 1 215 ? -3.445 -10.288 7.575 1.00 98.62 215 VAL A O 1
ATOM 1652 N N . LEU A 1 216 ? -3.728 -10.336 5.353 1.00 98.38 216 LEU A N 1
ATOM 1653 C CA . LEU A 1 216 ? -4.076 -11.764 5.301 1.00 98.38 216 LEU A CA 1
ATOM 1654 C C . LEU A 1 216 ? -2.955 -12.679 5.823 1.00 98.38 216 LEU A C 1
ATOM 1656 O O . LEU A 1 216 ? -3.251 -13.712 6.424 1.00 98.38 216 LEU A O 1
ATOM 1660 N N . ARG A 1 217 ? -1.674 -12.301 5.686 1.00 97.38 217 ARG A N 1
ATOM 1661 C CA . ARG A 1 217 ? -0.562 -13.016 6.353 1.00 97.38 217 ARG A CA 1
ATOM 1662 C C . ARG A 1 217 ? -0.628 -12.929 7.876 1.00 97.38 217 ARG A C 1
ATOM 1664 O O . ARG A 1 217 ? -0.165 -13.850 8.544 1.00 97.38 217 ARG A O 1
ATOM 1671 N N . ARG A 1 218 ? -1.159 -11.831 8.416 1.00 96.19 218 ARG A N 1
ATOM 1672 C CA . ARG A 1 218 ? -1.250 -11.578 9.861 1.00 96.19 218 ARG A CA 1
ATOM 1673 C C . ARG A 1 218 ? -2.478 -12.227 10.483 1.00 96.19 218 ARG A C 1
ATOM 1675 O O . ARG A 1 218 ? -2.353 -12.858 11.527 1.00 96.19 218 ARG A O 1
ATOM 1682 N N . ILE A 1 219 ? -3.641 -12.069 9.852 1.00 95.81 219 ILE A N 1
ATOM 1683 C CA . ILE A 1 219 ? -4.924 -12.538 10.401 1.00 95.81 219 ILE A CA 1
ATOM 1684 C C . ILE A 1 219 ? -5.287 -13.955 9.940 1.00 95.81 219 ILE A C 1
ATOM 1686 O O . ILE A 1 219 ? -6.077 -14.633 10.589 1.00 95.81 219 ILE A O 1
ATOM 1690 N N . GLY A 1 220 ? -4.664 -14.432 8.861 1.00 95.06 220 GLY A N 1
ATOM 1691 C CA . GLY A 1 220 ? -4.837 -15.775 8.322 1.00 95.06 220 GLY A CA 1
ATOM 1692 C C . GLY A 1 220 ? -5.724 -15.829 7.076 1.00 95.06 220 GLY A C 1
ATOM 1693 O O . GLY A 1 220 ? -6.700 -15.099 6.931 1.00 95.06 220 GLY A O 1
ATOM 1694 N N . TRP A 1 221 ? -5.398 -16.773 6.188 1.00 96.00 221 TRP A N 1
ATOM 1695 C CA . TRP A 1 221 ? -6.067 -16.983 4.895 1.00 96.00 221 TRP A CA 1
ATOM 1696 C C . TRP A 1 221 ? -7.547 -17.380 4.997 1.00 96.00 221 TRP A C 1
ATOM 1698 O O . TRP A 1 221 ? -8.307 -17.174 4.061 1.00 96.00 221 TRP A O 1
ATOM 1708 N N . HIS A 1 222 ? -7.989 -17.916 6.135 1.00 95.12 222 HIS A N 1
ATOM 1709 C CA . HIS A 1 222 ? -9.396 -18.269 6.343 1.00 95.12 222 HIS A CA 1
ATOM 1710 C C . HIS A 1 222 ? -10.338 -17.050 6.314 1.00 95.12 222 HIS A C 1
ATOM 1712 O O . HIS A 1 222 ? -11.536 -17.230 6.141 1.00 95.12 222 HIS A O 1
ATOM 1718 N N . TYR A 1 223 ? -9.801 -15.829 6.417 1.00 96.81 223 TYR A N 1
ATOM 1719 C CA . TYR A 1 223 ? -10.536 -14.579 6.222 1.00 96.81 223 TYR A CA 1
ATOM 1720 C C . TYR A 1 223 ? -10.453 -14.021 4.790 1.00 96.81 223 TYR A C 1
ATOM 1722 O O . TYR A 1 223 ? -10.793 -12.866 4.586 1.00 96.81 223 TYR A O 1
ATOM 1730 N N . ALA A 1 224 ? -9.959 -14.771 3.798 1.00 97.94 224 ALA A N 1
ATOM 1731 C CA . ALA A 1 224 ? -9.652 -14.225 2.471 1.00 97.94 224 ALA A CA 1
ATOM 1732 C C . ALA A 1 224 ? -10.865 -13.858 1.603 1.00 97.94 224 ALA A C 1
ATOM 1734 O O . ALA A 1 224 ? -10.687 -13.085 0.664 1.00 97.94 224 ALA A O 1
ATOM 1735 N N . ASP A 1 225 ? -12.063 -14.373 1.899 1.00 97.88 225 ASP A N 1
ATOM 1736 C CA . ASP A 1 225 ? -13.251 -14.179 1.057 1.00 97.88 225 ASP A CA 1
ATOM 1737 C C . ASP A 1 225 ? -13.592 -12.695 0.852 1.00 97.88 225 ASP A C 1
ATOM 1739 O O . ASP A 1 225 ? -13.344 -12.140 -0.218 1.00 97.88 225 ASP A O 1
ATOM 1743 N N . GLU A 1 226 ? -14.063 -12.006 1.891 1.00 98.19 226 GLU A N 1
ATOM 1744 C CA . GLU A 1 226 ? -14.472 -10.600 1.784 1.00 98.19 226 GLU A CA 1
ATOM 1745 C C . GLU A 1 226 ? -13.336 -9.662 1.325 1.00 98.19 226 GLU A C 1
ATOM 1747 O O . GLU A 1 226 ? -13.563 -8.854 0.417 1.00 98.19 226 GLU A O 1
ATOM 1752 N N . PRO A 1 227 ? -12.094 -9.769 1.850 1.00 98.69 227 PRO A N 1
ATOM 1753 C CA . PRO A 1 227 ? -10.990 -8.926 1.408 1.00 98.69 227 PRO A CA 1
ATOM 1754 C C . PRO A 1 227 ? -10.636 -9.085 -0.070 1.00 98.69 227 PRO A C 1
ATOM 1756 O O . PRO A 1 227 ? -10.375 -8.080 -0.733 1.00 98.69 227 PRO A O 1
ATOM 1759 N N . LEU A 1 228 ? -10.611 -10.312 -0.610 1.00 98.81 228 LEU A N 1
ATOM 1760 C CA . LEU A 1 228 ? -10.269 -10.507 -2.021 1.00 98.81 228 LEU A CA 1
ATOM 1761 C C . LEU A 1 228 ? -11.418 -10.125 -2.950 1.00 98.81 228 LEU A C 1
ATOM 1763 O O . LEU A 1 228 ? -11.156 -9.589 -4.027 1.00 98.81 228 LEU A O 1
ATOM 1767 N N . ARG A 1 229 ? -12.671 -10.324 -2.533 1.00 98.62 229 ARG A N 1
ATOM 1768 C CA . ARG A 1 229 ? -13.839 -9.844 -3.282 1.00 98.62 229 ARG A CA 1
ATOM 1769 C C . ARG A 1 229 ? -13.840 -8.317 -3.366 1.00 98.62 229 ARG A C 1
ATOM 1771 O O . ARG A 1 229 ? -13.895 -7.760 -4.463 1.00 98.62 229 ARG A O 1
ATOM 1778 N N . SER A 1 230 ? -13.650 -7.633 -2.234 1.00 98.50 230 SER A N 1
ATOM 1779 C CA . SER A 1 230 ? -13.501 -6.170 -2.175 1.00 98.50 230 SER A CA 1
ATOM 1780 C C . SER A 1 230 ? -12.326 -5.678 -3.038 1.00 98.50 230 SER A C 1
ATOM 1782 O O . SER A 1 230 ? -12.462 -4.731 -3.822 1.00 98.50 230 SER A O 1
ATOM 1784 N N . LEU A 1 231 ? -11.192 -6.392 -3.005 1.00 98.75 231 LEU A N 1
ATOM 1785 C CA . LEU A 1 231 ? -10.046 -6.122 -3.873 1.00 98.75 231 LEU A CA 1
ATOM 1786 C C . LEU A 1 231 ? -10.389 -6.265 -5.362 1.00 98.75 231 LEU A C 1
ATOM 1788 O O . LEU A 1 231 ? -10.060 -5.366 -6.130 1.00 98.75 231 LEU A O 1
ATOM 1792 N N . VAL A 1 232 ? -11.062 -7.333 -5.795 1.00 98.31 232 VAL A N 1
ATOM 1793 C CA . VAL A 1 232 ? -11.455 -7.519 -7.206 1.00 98.31 232 VAL A CA 1
ATOM 1794 C C . VAL A 1 232 ? -12.348 -6.375 -7.687 1.00 98.31 232 VAL A C 1
ATOM 1796 O O . VAL A 1 232 ? -12.076 -5.799 -8.749 1.00 98.31 232 VAL A O 1
ATOM 1799 N N . TYR A 1 233 ? -13.330 -5.957 -6.880 1.00 97.25 233 TYR A N 1
ATOM 1800 C CA . TYR A 1 233 ? -14.129 -4.772 -7.193 1.00 97.25 233 TYR A CA 1
ATOM 1801 C C . TYR A 1 233 ? -13.241 -3.529 -7.371 1.00 97.25 233 TYR A C 1
ATOM 1803 O O . TYR A 1 233 ? -13.409 -2.801 -8.357 1.00 97.25 233 TYR A O 1
ATOM 1811 N N . ALA A 1 234 ? -12.270 -3.292 -6.484 1.00 97.50 234 ALA A N 1
ATOM 1812 C CA . ALA A 1 234 ? -11.330 -2.174 -6.605 1.00 97.50 234 ALA A CA 1
ATOM 1813 C C . ALA A 1 234 ? -10.469 -2.256 -7.880 1.00 97.50 234 ALA A C 1
ATOM 1815 O O . ALA A 1 234 ? -10.308 -1.266 -8.601 1.00 97.50 234 ALA A O 1
ATOM 1816 N N . LEU A 1 235 ? -9.918 -3.433 -8.192 1.00 97.94 235 LEU A N 1
ATOM 1817 C CA . LEU A 1 235 ? -9.006 -3.623 -9.322 1.00 97.94 235 LEU A CA 1
ATOM 1818 C C . LEU A 1 235 ? -9.673 -3.325 -10.668 1.00 97.94 235 LEU A C 1
ATOM 1820 O O . LEU A 1 235 ? -9.027 -2.768 -11.562 1.00 97.94 235 LEU A O 1
ATOM 1824 N N . LEU A 1 236 ? -10.964 -3.628 -10.796 1.00 96.88 236 LEU A N 1
ATOM 1825 C CA . LEU A 1 236 ? -11.719 -3.462 -12.040 1.00 96.88 236 LEU A CA 1
ATOM 1826 C C . LEU A 1 236 ? -12.376 -2.086 -12.192 1.00 96.88 236 LEU A C 1
ATOM 1828 O O . LEU A 1 236 ? -12.868 -1.754 -13.266 1.00 96.88 236 LEU A O 1
ATOM 1832 N N . TYR A 1 237 ? -12.318 -1.238 -11.165 1.00 95.12 237 TYR A N 1
ATOM 1833 C CA . TYR A 1 237 ? -12.875 0.109 -11.231 1.00 95.12 237 TYR A CA 1
ATOM 1834 C C . TYR A 1 237 ? -12.087 1.018 -12.185 1.00 95.12 237 TYR A C 1
ATOM 1836 O O . TYR A 1 237 ? -10.902 1.273 -11.955 1.00 95.12 237 TYR A O 1
ATOM 1844 N N . GLN A 1 238 ? -12.738 1.508 -13.244 1.00 90.25 238 GLN A N 1
ATOM 1845 C CA . GLN A 1 238 ? -12.130 2.348 -14.288 1.00 90.25 238 GLN A CA 1
ATOM 1846 C C . GLN A 1 238 ? -13.021 3.537 -14.689 1.00 90.25 238 GLN A C 1
ATOM 1848 O O . GLN A 1 238 ? -13.508 3.599 -15.823 1.00 90.25 238 GLN A O 1
ATOM 1853 N N . PRO A 1 239 ? -13.282 4.490 -13.776 1.00 83.69 239 PRO A N 1
ATOM 1854 C CA . PRO A 1 239 ? -14.016 5.697 -14.125 1.00 83.69 239 PRO A CA 1
ATOM 1855 C C . PRO A 1 239 ? -13.199 6.495 -15.144 1.00 83.69 239 PRO A C 1
ATOM 1857 O O . PRO A 1 239 ? -12.031 6.793 -14.917 1.00 83.69 239 PRO A O 1
ATOM 1860 N N . GLY A 1 240 ? -13.802 6.833 -16.281 1.00 80.69 240 GLY A N 1
ATOM 1861 C CA . GLY A 1 240 ? -13.121 7.603 -17.327 1.00 80.69 240 GLY A CA 1
ATOM 1862 C C . GLY A 1 240 ? -12.254 6.783 -18.290 1.00 80.69 240 GLY A C 1
ATOM 1863 O O . GLY A 1 240 ? -11.732 7.356 -19.240 1.00 80.69 240 GLY A O 1
ATOM 1864 N N . GLY A 1 241 ? -12.163 5.458 -18.120 1.00 87.44 241 GLY A N 1
ATOM 1865 C CA . GLY A 1 241 ? -11.534 4.558 -19.091 1.00 87.44 241 GLY A CA 1
ATOM 1866 C C . GLY A 1 241 ? -10.307 3.808 -18.574 1.00 87.44 241 GLY A C 1
ATOM 1867 O O . GLY A 1 241 ? -9.949 3.860 -17.401 1.00 87.44 241 GLY A O 1
ATOM 1868 N N . ARG A 1 242 ? -9.688 3.033 -19.470 1.00 90.75 242 ARG A N 1
ATOM 1869 C CA . ARG A 1 242 ? -8.546 2.162 -19.161 1.00 90.75 242 ARG A CA 1
ATOM 1870 C C . ARG A 1 242 ? -7.241 2.933 -19.354 1.00 90.75 242 ARG A C 1
ATOM 1872 O O . ARG A 1 242 ? -6.909 3.299 -20.475 1.00 90.75 242 ARG A O 1
ATOM 1879 N N . GLU A 1 243 ? -6.472 3.110 -18.284 1.00 94.38 243 GLU A N 1
ATOM 1880 C CA . GLU A 1 243 ? -5.127 3.699 -18.351 1.00 94.38 243 GLU A CA 1
ATOM 1881 C C . GLU A 1 243 ? -4.045 2.618 -18.182 1.00 94.38 243 GLU A C 1
ATOM 1883 O O . GLU A 1 243 ? -3.385 2.534 -17.145 1.00 94.38 243 GLU A O 1
ATOM 1888 N N . THR A 1 244 ? -3.904 1.748 -19.192 1.00 96.56 244 THR A N 1
ATOM 1889 C CA . THR A 1 244 ? -2.994 0.578 -19.192 1.00 96.56 244 THR A CA 1
ATOM 1890 C C . THR A 1 244 ? -1.789 0.703 -20.126 1.00 96.56 244 THR A C 1
ATOM 1892 O O . THR A 1 244 ? -0.944 -0.189 -20.161 1.00 96.56 244 THR A O 1
ATOM 1895 N N . ARG A 1 245 ? -1.651 1.827 -20.838 1.00 96.50 245 ARG A N 1
ATOM 1896 C CA . ARG A 1 245 ? -0.604 2.058 -21.850 1.00 96.50 245 ARG A CA 1
ATOM 1897 C C . ARG A 1 245 ? 0.811 1.726 -21.356 1.00 96.50 245 ARG A C 1
ATOM 1899 O O . ARG A 1 245 ? 1.558 1.035 -22.039 1.00 96.50 245 ARG A O 1
ATOM 1906 N N . VAL A 1 246 ? 1.193 2.205 -20.170 1.00 97.50 246 VAL A N 1
ATOM 1907 C CA . VAL A 1 246 ? 2.545 1.982 -19.613 1.00 97.50 246 VAL A CA 1
ATOM 1908 C C . VAL A 1 246 ? 2.795 0.502 -19.298 1.00 97.50 246 VAL A C 1
ATOM 1910 O O . VAL A 1 246 ? 3.913 0.006 -19.462 1.00 97.50 246 VAL A O 1
ATOM 1913 N N . TRP A 1 247 ? 1.749 -0.229 -18.911 1.00 97.75 247 TRP A N 1
ATOM 1914 C CA . TRP A 1 247 ? 1.832 -1.662 -18.644 1.00 97.75 247 TRP A CA 1
ATOM 1915 C C . TRP A 1 247 ? 2.017 -2.469 -19.929 1.00 97.75 247 TRP A C 1
ATOM 1917 O O . TRP A 1 247 ? 2.864 -3.357 -19.988 1.00 97.75 247 TRP A O 1
ATOM 1927 N N . GLU A 1 248 ? 1.282 -2.124 -20.984 1.00 96.75 248 GLU A N 1
ATOM 1928 C CA . GLU A 1 248 ? 1.431 -2.733 -22.311 1.00 96.75 248 GLU A CA 1
ATOM 1929 C C . GLU A 1 248 ? 2.851 -2.509 -22.860 1.00 96.75 248 GLU A C 1
ATOM 1931 O O . GLU A 1 248 ? 3.525 -3.460 -23.258 1.00 96.75 248 GLU A O 1
ATOM 1936 N N . GLN A 1 249 ? 3.364 -1.280 -22.738 1.00 96.44 249 GLN A N 1
ATOM 1937 C CA . GLN A 1 249 ? 4.749 -0.928 -23.070 1.00 96.44 249 GLN A CA 1
ATOM 1938 C C . GLN A 1 249 ? 5.786 -1.687 -22.222 1.00 96.44 249 GLN A C 1
ATOM 1940 O O . GLN A 1 249 ? 6.863 -2.031 -22.717 1.00 96.44 249 GLN A O 1
ATOM 1945 N N . SER A 1 250 ? 5.469 -1.984 -20.955 1.00 97.94 250 SER A N 1
ATOM 1946 C CA . SER A 1 250 ? 6.310 -2.842 -20.108 1.00 97.94 250 SER A CA 1
ATOM 1947 C C . SER A 1 250 ? 6.397 -4.259 -20.680 1.00 97.94 250 SER A C 1
ATOM 1949 O O . SER A 1 250 ? 7.467 -4.862 -20.644 1.00 97.94 250 SER A O 1
ATOM 1951 N N . GLY A 1 251 ? 5.306 -4.778 -21.252 1.00 96.19 251 GLY A N 1
ATOM 1952 C CA . GLY A 1 251 ? 5.271 -6.079 -21.926 1.00 96.19 251 GLY A CA 1
ATOM 1953 C C . GLY A 1 251 ? 6.209 -6.157 -23.127 1.00 96.19 251 GLY A C 1
ATOM 1954 O O . GLY A 1 251 ? 6.995 -7.098 -23.231 1.00 96.19 251 GLY A O 1
ATOM 1955 N N . GLU A 1 252 ? 6.202 -5.133 -23.980 1.00 95.06 252 GLU A N 1
ATOM 1956 C CA . GLU A 1 252 ? 7.101 -5.040 -25.141 1.00 95.06 252 GLU A CA 1
ATOM 1957 C C . GLU A 1 252 ? 8.584 -5.004 -24.731 1.00 95.06 252 GLU A C 1
ATOM 1959 O O . GLU A 1 252 ? 9.451 -5.566 -25.406 1.00 95.06 252 GLU A O 1
ATOM 1964 N N . ARG A 1 253 ? 8.895 -4.355 -23.602 1.00 97.44 253 ARG A N 1
ATOM 1965 C CA . ARG A 1 253 ? 10.265 -4.211 -23.083 1.00 97.44 253 ARG A CA 1
ATOM 1966 C C . ARG A 1 253 ? 10.731 -5.378 -22.225 1.00 97.44 253 ARG A C 1
ATOM 1968 O O . ARG A 1 253 ? 11.935 -5.610 -22.146 1.00 97.44 253 ARG A O 1
ATOM 1975 N N . ALA A 1 254 ? 9.824 -6.145 -21.626 1.00 97.38 254 ALA A N 1
ATOM 1976 C CA . ALA A 1 254 ? 10.166 -7.277 -20.765 1.00 97.38 254 ALA A CA 1
ATOM 1977 C C . ALA A 1 254 ? 11.044 -8.325 -21.475 1.00 97.38 254 ALA A C 1
ATOM 1979 O O . ALA A 1 254 ? 11.898 -8.946 -20.835 1.00 97.38 254 ALA A O 1
ATOM 1980 N N . ALA A 1 255 ? 10.874 -8.483 -22.792 1.00 94.94 255 ALA A N 1
ATOM 1981 C CA . ALA A 1 255 ? 11.681 -9.369 -23.631 1.00 94.94 255 ALA A CA 1
ATOM 1982 C C . ALA A 1 255 ? 13.126 -8.879 -23.848 1.00 94.94 255 ALA A C 1
ATOM 1984 O O . ALA A 1 255 ? 13.988 -9.672 -24.213 1.00 94.94 255 ALA A O 1
ATOM 1985 N N . LYS A 1 256 ? 13.405 -7.589 -23.615 1.00 97.31 256 LYS A N 1
ATOM 1986 C CA . LYS A 1 256 ? 14.742 -6.988 -23.761 1.00 97.31 256 LYS A CA 1
ATOM 1987 C C . LYS A 1 256 ? 15.608 -7.143 -22.509 1.00 97.31 256 LYS A C 1
ATOM 1989 O O . LYS A 1 256 ? 16.807 -6.895 -22.569 1.00 97.31 256 LYS A O 1
ATOM 1994 N N . LEU A 1 257 ? 15.016 -7.521 -21.373 1.00 97.62 257 LEU A N 1
ATOM 1995 C CA . LEU A 1 257 ? 15.773 -7.795 -20.153 1.00 97.62 257 LEU A CA 1
ATOM 1996 C C . LEU A 1 257 ? 16.633 -9.059 -20.349 1.00 97.62 257 LEU A C 1
ATOM 1998 O O . LEU A 1 257 ? 16.071 -10.089 -20.745 1.00 97.62 257 LEU A O 1
ATOM 2002 N N . PRO A 1 258 ? 17.947 -9.012 -20.048 1.00 97.00 258 PRO A N 1
ATOM 2003 C CA . PRO A 1 258 ? 18.861 -10.129 -20.275 1.00 97.00 258 PRO A CA 1
ATOM 2004 C C . PRO A 1 258 ? 18.429 -11.437 -19.605 1.00 97.00 258 PRO A C 1
ATOM 2006 O O . PRO A 1 258 ? 17.694 -11.457 -18.612 1.00 97.00 258 PRO A O 1
ATOM 2009 N N . GLU A 1 259 ? 18.935 -12.557 -20.116 1.00 95.31 259 GLU A N 1
ATOM 2010 C CA . GLU A 1 259 ? 18.886 -13.816 -19.377 1.00 95.31 259 GLU A CA 1
ATOM 2011 C C . GLU A 1 259 ? 19.690 -13.681 -18.076 1.00 95.31 259 GLU A C 1
ATOM 2013 O O . GLU A 1 259 ? 20.734 -13.033 -18.040 1.00 95.31 259 GLU A O 1
ATOM 2018 N N . GLY A 1 260 ? 19.176 -14.238 -16.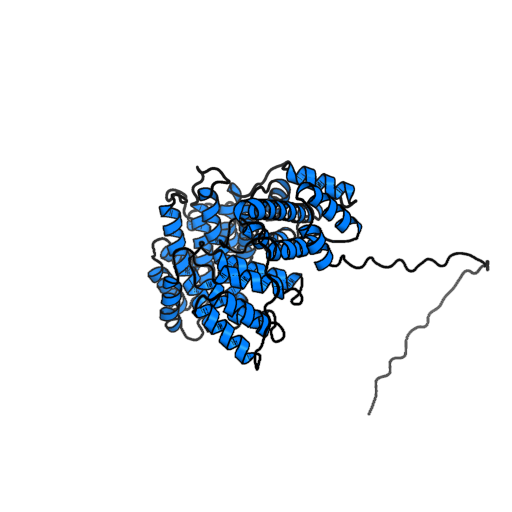977 1.00 94.88 260 GLY A N 1
ATOM 2019 C CA . GLY A 1 260 ? 19.853 -14.149 -15.684 1.00 94.88 260 GLY A CA 1
ATOM 2020 C C . GLY A 1 260 ? 19.936 -12.736 -15.089 1.00 94.88 260 GLY A C 1
ATOM 2021 O O . GLY A 1 260 ? 20.703 -12.547 -14.156 1.00 94.88 260 GLY A O 1
ATOM 2022 N N . TRP A 1 261 ? 19.141 -11.757 -15.551 1.00 96.12 261 TRP A N 1
ATOM 2023 C CA . TRP A 1 261 ? 19.148 -10.356 -15.071 1.00 96.12 261 TRP A CA 1
ATOM 2024 C C . TRP A 1 261 ? 19.040 -10.176 -13.541 1.00 96.12 261 TRP A C 1
ATOM 2026 O O . TRP A 1 261 ? 19.474 -9.166 -12.996 1.00 96.12 261 TRP A O 1
ATOM 2036 N N . LEU A 1 262 ? 18.503 -11.165 -12.818 1.00 96.25 262 LEU A N 1
ATOM 2037 C CA . LEU A 1 262 ? 18.466 -11.176 -11.348 1.00 96.25 262 LEU A CA 1
ATOM 2038 C C . LEU A 1 262 ? 19.827 -11.467 -10.684 1.00 96.25 262 LEU A C 1
ATOM 2040 O O . LEU A 1 262 ? 19.950 -11.303 -9.475 1.00 96.25 262 LEU A O 1
ATOM 2044 N N . GLN A 1 263 ? 20.825 -11.912 -11.450 1.00 96.19 263 GLN A N 1
ATOM 2045 C CA . GLN A 1 263 ? 22.174 -12.282 -11.000 1.00 96.19 263 GLN A CA 1
ATOM 2046 C C . GLN A 1 263 ? 23.199 -11.157 -11.235 1.00 96.19 263 GLN A C 1
ATOM 2048 O O . GLN A 1 263 ? 24.401 -11.380 -11.093 1.00 96.19 263 GLN A O 1
ATOM 2053 N N . GLY A 1 264 ? 22.736 -9.962 -11.621 1.00 95.12 264 GLY A N 1
ATOM 2054 C CA . GLY A 1 264 ? 23.591 -8.796 -11.821 1.00 95.12 264 GLY A CA 1
ATOM 2055 C C . GLY A 1 264 ? 24.339 -8.373 -10.552 1.00 95.12 264 GLY A C 1
ATOM 2056 O O . GLY A 1 264 ? 23.989 -8.745 -9.430 1.00 95.12 264 GLY A O 1
ATOM 2057 N N . GLN A 1 265 ? 25.387 -7.575 -10.732 1.00 95.94 265 GLN A N 1
ATOM 2058 C CA . GLN A 1 265 ? 26.238 -7.105 -9.646 1.00 95.94 265 GLN A CA 1
ATOM 2059 C C . GLN A 1 265 ? 25.619 -5.899 -8.947 1.00 95.94 265 GLN A C 1
ATOM 2061 O O . GLN A 1 265 ? 25.180 -4.936 -9.580 1.00 95.94 265 GLN A O 1
ATOM 2066 N N . GLU A 1 266 ? 25.623 -5.928 -7.618 1.00 95.75 266 GLU A N 1
ATOM 2067 C CA . GLU A 1 266 ? 25.194 -4.781 -6.832 1.00 95.75 266 GLU A CA 1
ATOM 2068 C C . GLU A 1 266 ? 26.264 -3.688 -6.862 1.00 95.75 266 GLU A C 1
ATOM 2070 O O . GLU A 1 266 ? 27.388 -3.886 -6.404 1.00 95.75 266 GLU A O 1
ATOM 2075 N N . ALA A 1 267 ? 25.894 -2.521 -7.382 1.00 96.81 267 ALA A N 1
ATOM 2076 C CA . ALA A 1 267 ? 26.751 -1.350 -7.503 1.00 96.81 267 ALA A CA 1
ATOM 2077 C C . ALA A 1 267 ? 26.008 -0.138 -6.927 1.00 96.81 267 ALA A C 1
ATOM 2079 O O . ALA A 1 267 ? 25.468 0.679 -7.677 1.00 96.81 267 ALA A O 1
ATOM 2080 N N . PRO A 1 268 ? 25.948 -0.002 -5.591 1.00 94.94 268 PRO A N 1
ATOM 2081 C CA . PRO A 1 268 ? 25.071 0.952 -4.927 1.00 94.94 268 PRO A CA 1
ATOM 2082 C C . PRO A 1 268 ? 25.194 2.387 -5.459 1.00 94.94 268 PRO A C 1
ATOM 2084 O O . PRO A 1 268 ? 24.179 3.060 -5.615 1.00 94.94 268 PRO A O 1
ATOM 2087 N N . GLN A 1 269 ? 26.402 2.847 -5.799 1.00 94.69 269 GLN A N 1
ATOM 2088 C CA . GLN A 1 269 ? 26.672 4.179 -6.359 1.00 94.69 269 GLN A CA 1
ATOM 2089 C C . GLN A 1 269 ? 25.987 4.405 -7.718 1.00 94.69 269 GLN A C 1
ATOM 2091 O O . GLN A 1 269 ? 25.518 5.512 -7.984 1.00 94.69 269 GLN A O 1
ATOM 2096 N N . ARG A 1 270 ? 25.836 3.355 -8.536 1.00 97.56 270 ARG A N 1
ATOM 2097 C CA . ARG A 1 270 ? 25.153 3.415 -9.838 1.00 97.56 270 ARG A CA 1
ATOM 2098 C C . ARG A 1 270 ? 23.636 3.599 -9.710 1.00 97.56 270 ARG A C 1
ATOM 2100 O O . ARG A 1 270 ? 22.986 4.007 -10.667 1.00 97.56 270 ARG A O 1
ATOM 2107 N N . SER A 1 271 ? 23.068 3.445 -8.509 1.00 97.88 271 SER A N 1
ATOM 2108 C CA . SER A 1 271 ? 21.671 3.836 -8.238 1.00 97.88 271 SER A CA 1
ATOM 2109 C C . SER A 1 271 ? 21.432 5.331 -8.506 1.00 97.88 271 SER A C 1
ATOM 2111 O O . SER A 1 271 ? 20.336 5.713 -8.913 1.00 97.88 271 SER A O 1
ATOM 2113 N N . LEU A 1 272 ? 22.455 6.183 -8.320 1.00 97.00 272 LEU A N 1
ATOM 2114 C CA . LEU A 1 272 ? 22.366 7.615 -8.633 1.00 97.00 272 LEU A CA 1
ATOM 2115 C C . LEU A 1 272 ? 22.376 7.897 -10.137 1.00 97.00 272 LEU A C 1
ATOM 2117 O O . LEU A 1 272 ? 21.763 8.869 -10.573 1.00 97.00 272 LEU A O 1
ATOM 2121 N N . GLU A 1 273 ? 23.049 7.065 -10.934 1.00 96.94 273 GLU A N 1
ATOM 2122 C CA . GLU A 1 273 ? 22.998 7.163 -12.398 1.00 96.94 273 GLU A CA 1
ATOM 2123 C C . GLU A 1 273 ? 21.565 6.921 -12.876 1.00 96.94 273 GLU A C 1
ATOM 2125 O O . GLU A 1 273 ? 21.017 7.735 -13.620 1.00 96.94 273 GLU A O 1
ATOM 2130 N N . LEU A 1 274 ? 20.920 5.871 -12.353 1.00 97.94 274 LEU A N 1
ATOM 2131 C CA . LEU A 1 274 ? 19.523 5.574 -12.659 1.00 97.94 274 LEU A CA 1
ATOM 2132 C C . LEU A 1 274 ? 18.577 6.671 -12.147 1.00 97.94 274 LEU A C 1
ATOM 2134 O O . LEU A 1 274 ? 17.732 7.134 -12.908 1.00 97.94 274 LEU A O 1
ATOM 2138 N N . LEU A 1 275 ? 18.743 7.156 -10.909 1.00 98.19 275 LEU A N 1
ATOM 2139 C CA . LEU A 1 275 ? 17.981 8.304 -10.391 1.00 98.19 275 LEU A CA 1
ATOM 2140 C C . LEU A 1 275 ? 18.033 9.493 -11.360 1.00 98.19 275 LEU A C 1
ATOM 2142 O O . LEU A 1 275 ? 16.998 10.075 -11.680 1.00 98.19 275 LEU A O 1
ATOM 2146 N N . ARG A 1 276 ? 19.235 9.850 -11.830 1.00 97.56 276 ARG A N 1
ATOM 2147 C CA . ARG A 1 276 ? 19.447 10.979 -12.746 1.00 97.56 276 ARG A CA 1
ATOM 2148 C C . ARG A 1 276 ? 18.770 10.749 -14.091 1.00 97.56 276 ARG A C 1
ATOM 2150 O O . ARG A 1 276 ? 18.109 11.664 -14.568 1.00 97.56 276 ARG A O 1
ATOM 2157 N N . ALA A 1 277 ? 18.876 9.546 -14.654 1.00 97.44 277 ALA A N 1
ATOM 2158 C CA . ALA A 1 277 ? 18.199 9.191 -15.900 1.00 97.44 277 ALA A CA 1
ATOM 2159 C C . ALA A 1 277 ? 16.666 9.308 -15.782 1.00 97.44 277 ALA A C 1
ATOM 2161 O O . ALA A 1 277 ? 15.999 9.779 -16.702 1.00 97.44 277 ALA A O 1
ATOM 2162 N N . LEU A 1 278 ? 16.094 8.948 -14.630 1.00 98.00 278 LEU A N 1
ATOM 2163 C CA . LEU A 1 278 ? 14.645 8.966 -14.402 1.00 98.00 278 LEU A CA 1
ATOM 2164 C C . LEU A 1 278 ? 14.043 10.367 -14.196 1.00 98.00 278 LEU A C 1
ATOM 2166 O O . LEU A 1 278 ? 12.822 10.509 -14.256 1.00 98.00 278 LEU A O 1
ATOM 2170 N N . ARG A 1 279 ? 14.844 11.405 -13.917 1.00 95.56 279 ARG A N 1
ATOM 2171 C CA . ARG A 1 279 ? 14.328 12.744 -13.557 1.00 95.56 279 ARG A CA 1
ATOM 2172 C C . ARG A 1 279 ? 13.456 13.360 -14.635 1.00 95.56 279 ARG A C 1
ATOM 2174 O O . ARG A 1 279 ? 12.347 13.802 -14.328 1.00 95.56 279 ARG A O 1
ATOM 2181 N N . ASP A 1 280 ? 13.945 13.302 -15.866 1.00 91.44 280 ASP A N 1
ATOM 2182 C CA . ASP A 1 280 ? 13.379 14.008 -17.018 1.00 91.44 280 ASP A CA 1
ATOM 2183 C C . ASP A 1 280 ? 12.852 13.040 -18.092 1.00 91.44 280 ASP A C 1
ATOM 2185 O O . ASP A 1 280 ? 12.349 13.465 -19.127 1.00 91.44 280 ASP A O 1
ATOM 2189 N N . SER A 1 281 ? 12.920 11.729 -17.835 1.00 97.38 281 SER A N 1
ATOM 2190 C CA . SER A 1 281 ? 12.397 10.702 -18.741 1.00 97.38 281 SER A CA 1
ATOM 2191 C C . SER A 1 281 ? 10.868 10.710 -18.785 1.00 97.38 281 SER A C 1
ATOM 2193 O O . SER A 1 281 ? 10.215 10.892 -17.756 1.00 97.38 281 SER A O 1
ATOM 2195 N N . ASP A 1 282 ? 10.285 10.459 -19.955 1.00 98.12 282 ASP A N 1
ATOM 2196 C CA . ASP A 1 282 ? 8.904 9.975 -20.044 1.00 98.12 282 ASP A CA 1
ATOM 2197 C C . ASP A 1 282 ? 8.825 8.489 -19.633 1.00 98.12 282 ASP A C 1
ATOM 2199 O O . ASP A 1 282 ? 9.841 7.853 -19.332 1.00 98.12 282 ASP A O 1
ATOM 2203 N N . ALA A 1 283 ? 7.621 7.913 -19.614 1.00 98.06 283 ALA A N 1
ATOM 2204 C CA . ALA A 1 283 ? 7.434 6.525 -19.196 1.00 98.06 283 ALA A CA 1
ATOM 2205 C C . ALA A 1 283 ? 8.232 5.507 -20.035 1.00 98.06 283 ALA A C 1
ATOM 2207 O O . ALA A 1 283 ? 8.758 4.538 -19.486 1.00 98.06 283 ALA A O 1
ATOM 2208 N N . ALA A 1 284 ? 8.353 5.731 -21.345 1.00 98.06 284 ALA A N 1
ATOM 2209 C CA . ALA A 1 284 ? 9.057 4.834 -22.255 1.00 98.06 284 ALA A CA 1
ATOM 2210 C C . ALA A 1 284 ? 10.573 4.878 -22.012 1.00 98.06 284 ALA A C 1
ATOM 2212 O O . ALA A 1 284 ? 11.200 3.834 -21.827 1.00 98.06 284 ALA A O 1
ATOM 2213 N N . HIS A 1 285 ? 11.144 6.080 -21.928 1.00 98.56 285 HIS A N 1
ATOM 2214 C CA . HIS A 1 285 ? 12.564 6.280 -21.644 1.00 98.56 285 HIS A CA 1
ATOM 2215 C C . HIS A 1 285 ? 12.936 5.820 -20.228 1.00 98.56 285 HIS A C 1
ATOM 2217 O O . HIS A 1 285 ? 14.013 5.260 -20.032 1.00 98.56 285 HIS A O 1
ATOM 2223 N N . ALA A 1 286 ? 12.037 5.967 -19.249 1.00 98.75 286 ALA A N 1
ATOM 2224 C CA . ALA A 1 286 ? 12.245 5.451 -17.898 1.00 98.75 286 ALA A CA 1
ATOM 2225 C C . ALA A 1 286 ? 12.345 3.915 -17.881 1.00 98.75 286 ALA A C 1
ATOM 2227 O O . ALA A 1 286 ? 13.211 3.351 -17.211 1.00 98.75 286 ALA A O 1
ATOM 2228 N N . GLN A 1 287 ? 11.496 3.230 -18.652 1.00 98.81 287 GLN A N 1
ATOM 2229 C CA . GLN A 1 287 ? 11.578 1.779 -18.824 1.00 98.81 287 GLN A CA 1
ATOM 2230 C C . GLN A 1 287 ? 12.851 1.361 -19.573 1.00 98.81 287 GLN A C 1
ATOM 2232 O O . GLN A 1 287 ? 13.502 0.397 -19.174 1.00 98.81 287 GLN A O 1
ATOM 2237 N N . ASP A 1 288 ? 13.232 2.086 -20.628 1.00 98.69 288 ASP A N 1
ATOM 2238 C CA . ASP A 1 288 ? 14.460 1.809 -21.383 1.00 98.69 288 ASP A CA 1
ATOM 2239 C C . ASP A 1 288 ? 15.720 2.020 -20.525 1.00 98.69 288 ASP A C 1
ATOM 2241 O O . ASP A 1 288 ? 16.656 1.229 -20.618 1.00 98.69 288 ASP A O 1
ATOM 2245 N N . ALA A 1 289 ? 15.722 2.998 -19.612 1.00 98.75 289 ALA A N 1
ATOM 2246 C CA . ALA A 1 289 ? 16.799 3.189 -18.639 1.00 98.75 289 ALA A CA 1
ATOM 2247 C C . ALA A 1 289 ? 16.940 1.992 -17.680 1.00 98.75 289 ALA A C 1
ATOM 2249 O O . ALA A 1 289 ? 18.058 1.585 -17.364 1.00 98.75 289 ALA A O 1
ATOM 2250 N N . VAL A 1 290 ? 15.826 1.383 -17.254 1.00 98.75 290 VAL A N 1
ATOM 2251 C CA . VAL A 1 290 ? 15.851 0.145 -16.457 1.00 98.75 290 VAL A CA 1
ATOM 2252 C C . VAL A 1 290 ? 16.388 -1.033 -17.271 1.00 98.75 290 VAL A C 1
ATOM 2254 O O . VAL A 1 290 ? 17.209 -1.798 -16.765 1.00 98.75 290 VAL A O 1
ATOM 2257 N N . VAL A 1 291 ? 15.976 -1.180 -18.533 1.00 98.75 291 VAL A N 1
ATOM 2258 C CA . VAL A 1 291 ? 16.513 -2.226 -19.421 1.00 98.75 291 VAL A CA 1
ATOM 2259 C C . VAL A 1 291 ? 18.022 -2.055 -19.612 1.00 98.75 291 VAL A C 1
ATOM 2261 O O . VAL A 1 291 ? 18.760 -3.028 -19.465 1.00 98.75 291 VAL A O 1
ATOM 2264 N N . ALA A 1 292 ? 18.483 -0.832 -19.882 1.00 98.50 292 ALA A N 1
ATOM 2265 C CA . ALA A 1 292 ? 19.900 -0.516 -20.041 1.00 98.50 292 ALA A CA 1
ATOM 2266 C C . ALA A 1 292 ? 20.698 -0.815 -18.764 1.00 98.50 292 ALA A C 1
ATOM 2268 O O . ALA A 1 292 ? 21.744 -1.451 -18.834 1.00 98.50 292 ALA A O 1
ATOM 2269 N N . ALA A 1 293 ? 20.165 -0.460 -17.590 1.00 98.50 293 ALA A N 1
ATOM 2270 C CA . ALA A 1 293 ? 20.782 -0.778 -16.305 1.00 98.50 293 ALA A CA 1
ATOM 2271 C C . ALA A 1 293 ? 21.023 -2.291 -16.130 1.00 98.50 293 ALA A C 1
ATOM 2273 O O . ALA A 1 293 ? 22.109 -2.701 -15.718 1.00 98.50 293 ALA A O 1
ATOM 2274 N N . PHE A 1 294 ? 20.049 -3.136 -16.483 1.00 98.56 294 PHE A N 1
ATOM 2275 C CA 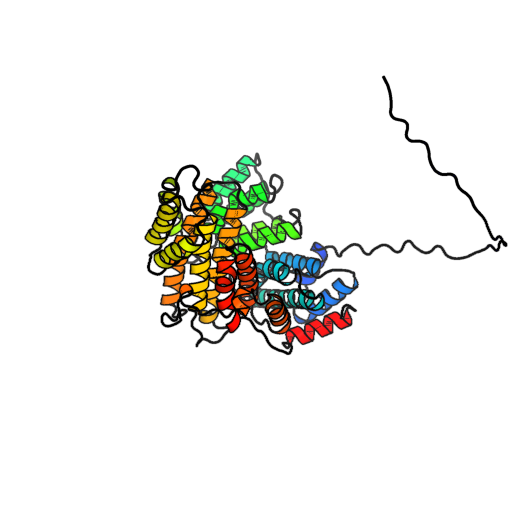. PHE A 1 294 ? 20.232 -4.590 -16.435 1.00 98.56 294 PHE A CA 1
ATOM 2276 C C . PHE A 1 294 ? 21.164 -5.123 -17.527 1.00 98.56 294 PHE A C 1
ATOM 2278 O O . PHE A 1 294 ? 21.932 -6.046 -17.261 1.00 98.56 294 PHE A O 1
ATOM 2285 N N . ALA A 1 295 ? 21.129 -4.555 -18.735 1.00 98.06 295 ALA A N 1
ATOM 2286 C CA . ALA A 1 295 ? 22.053 -4.910 -19.816 1.00 98.06 295 ALA A CA 1
ATOM 2287 C C . ALA A 1 295 ? 23.518 -4.594 -19.459 1.00 98.06 295 ALA A C 1
ATOM 2289 O O . ALA A 1 295 ? 24.412 -5.363 -19.800 1.00 98.06 295 ALA A O 1
ATOM 2290 N N . ASP A 1 296 ? 23.740 -3.533 -18.683 1.00 97.62 296 ASP A N 1
ATOM 2291 C CA . ASP A 1 296 ? 25.030 -3.165 -18.089 1.00 97.62 296 ASP A CA 1
ATOM 2292 C C . ASP A 1 296 ? 25.458 -4.082 -16.924 1.00 97.62 296 ASP A C 1
ATOM 2294 O O . ASP A 1 296 ? 26.483 -3.843 -16.280 1.00 97.62 296 ASP A O 1
ATOM 2298 N N . GLY A 1 297 ? 24.671 -5.115 -16.612 1.00 97.69 297 GLY A N 1
ATOM 2299 C CA . GLY A 1 297 ? 24.973 -6.097 -15.576 1.00 97.69 297 GLY A CA 1
ATOM 2300 C C . GLY A 1 297 ? 24.630 -5.656 -14.154 1.00 97.69 297 GLY A C 1
ATOM 2301 O O . GLY A 1 297 ? 25.129 -6.274 -13.212 1.00 97.69 297 GLY A O 1
ATOM 2302 N N . LEU A 1 298 ? 23.803 -4.617 -13.960 1.00 98.25 298 LEU A N 1
ATOM 2303 C CA . LEU A 1 298 ? 23.377 -4.205 -12.618 1.00 98.25 298 LEU A CA 1
ATOM 2304 C C . LEU A 1 298 ? 22.413 -5.207 -11.984 1.00 98.25 298 LEU A C 1
ATOM 2306 O O . LEU A 1 298 ? 21.510 -5.735 -12.629 1.00 98.25 298 LEU A O 1
ATOM 2310 N N . GLY A 1 299 ? 22.601 -5.438 -10.687 1.00 97.44 299 GLY A N 1
ATOM 2311 C CA . GLY A 1 299 ? 21.725 -6.268 -9.873 1.00 97.44 299 GLY A CA 1
ATOM 2312 C C . GLY A 1 299 ? 20.379 -5.598 -9.566 1.00 97.44 299 GLY A C 1
ATOM 2313 O O . GLY A 1 299 ? 20.256 -4.365 -9.580 1.00 97.44 299 GLY A O 1
ATOM 2314 N N . PRO A 1 300 ? 19.339 -6.395 -9.263 1.00 97.12 300 PRO A N 1
ATOM 2315 C CA . PRO A 1 300 ? 17.990 -5.890 -9.037 1.00 97.12 300 PRO A CA 1
ATOM 2316 C C . PRO A 1 300 ? 17.888 -4.940 -7.842 1.00 97.12 300 PRO A C 1
ATOM 2318 O O . PRO A 1 300 ? 17.032 -4.055 -7.869 1.00 97.12 300 PRO A O 1
ATOM 2321 N N . ARG A 1 301 ? 18.726 -5.067 -6.800 1.00 96.94 301 ARG A N 1
ATOM 2322 C CA . ARG A 1 301 ? 18.658 -4.133 -5.665 1.00 96.94 301 ARG A CA 1
ATOM 2323 C C . ARG A 1 301 ? 19.151 -2.747 -6.074 1.00 96.94 301 ARG A C 1
ATOM 2325 O O . ARG A 1 301 ? 18.479 -1.782 -5.740 1.00 96.94 301 ARG A O 1
ATOM 2332 N N . THR A 1 302 ? 20.230 -2.642 -6.845 1.00 98.50 302 THR A N 1
ATOM 2333 C CA . THR A 1 302 ? 20.744 -1.368 -7.378 1.00 98.50 302 THR A CA 1
ATOM 2334 C C . THR A 1 302 ? 19.703 -0.659 -8.248 1.00 98.50 302 THR A C 1
ATOM 2336 O O . THR A 1 302 ? 19.472 0.541 -8.095 1.00 98.50 302 THR A O 1
ATOM 2339 N N . VAL A 1 303 ? 19.013 -1.398 -9.122 1.00 98.69 303 VAL A N 1
ATOM 2340 C CA . VAL A 1 303 ? 17.941 -0.830 -9.956 1.00 98.69 303 VAL A CA 1
ATOM 2341 C C . VAL A 1 303 ? 16.763 -0.360 -9.100 1.00 98.69 303 VAL A C 1
ATOM 2343 O O . VAL A 1 303 ? 16.303 0.775 -9.241 1.00 98.69 303 VAL A O 1
ATOM 2346 N N . TRP A 1 304 ? 16.296 -1.192 -8.165 1.00 98.69 304 TRP A N 1
ATOM 2347 C CA . TRP A 1 304 ? 15.230 -0.797 -7.247 1.00 98.69 304 TRP A CA 1
ATOM 2348 C C . TRP A 1 304 ? 15.617 0.401 -6.375 1.00 98.69 304 TRP A C 1
ATOM 2350 O O . TRP A 1 304 ? 14.774 1.254 -6.120 1.00 98.69 304 TRP A O 1
ATOM 2360 N N . ASP A 1 305 ? 16.870 0.505 -5.942 1.00 98.69 305 ASP A N 1
ATOM 2361 C CA . ASP A 1 305 ? 17.358 1.648 -5.173 1.00 98.69 305 ASP A CA 1
ATOM 2362 C C . ASP A 1 305 ? 17.268 2.944 -5.982 1.00 98.69 305 ASP A C 1
ATOM 2364 O O . ASP A 1 305 ? 16.808 3.949 -5.446 1.00 98.69 305 ASP A O 1
ATOM 2368 N N . GLY A 1 306 ? 17.578 2.924 -7.283 1.00 98.62 306 GLY A N 1
ATOM 2369 C CA . GLY A 1 306 ? 17.345 4.074 -8.165 1.00 98.62 306 GLY A CA 1
ATOM 2370 C C . GLY A 1 306 ? 15.867 4.489 -8.238 1.00 98.62 306 GLY A C 1
ATOM 2371 O O . GLY A 1 306 ? 15.554 5.677 -8.133 1.00 98.62 306 GLY A O 1
ATOM 2372 N N . LEU A 1 307 ? 14.946 3.520 -8.330 1.00 98.81 307 LEU A N 1
ATOM 2373 C CA . LEU A 1 307 ? 13.495 3.776 -8.323 1.00 98.81 307 LEU A CA 1
ATOM 2374 C C . LEU A 1 307 ? 13.014 4.351 -6.981 1.00 98.81 307 LEU A C 1
ATOM 2376 O O . LEU A 1 307 ? 12.257 5.321 -6.953 1.00 98.81 307 LEU A O 1
ATOM 2380 N N . ARG A 1 308 ? 13.488 3.795 -5.861 1.00 98.62 308 ARG A N 1
ATOM 2381 C CA . ARG A 1 308 ? 13.164 4.253 -4.498 1.00 98.62 308 ARG A CA 1
ATOM 2382 C C . ARG A 1 308 ? 13.671 5.663 -4.243 1.00 98.62 308 ARG A C 1
ATOM 2384 O O . ARG A 1 308 ? 12.928 6.498 -3.737 1.00 98.62 308 ARG A O 1
ATOM 2391 N N . LEU A 1 309 ? 14.911 5.946 -4.641 1.00 98.38 309 LEU A N 1
ATOM 2392 C CA . LEU A 1 309 ? 15.482 7.287 -4.575 1.00 98.38 309 LEU A CA 1
ATOM 2393 C C . LEU A 1 309 ? 14.654 8.261 -5.417 1.00 98.38 309 LEU A C 1
ATOM 2395 O O . LEU A 1 309 ? 14.354 9.359 -4.953 1.00 98.38 309 LEU A O 1
ATOM 2399 N N . ARG A 1 310 ? 14.210 7.864 -6.618 1.00 98.25 310 ARG A N 1
ATOM 2400 C CA . ARG A 1 310 ? 13.368 8.731 -7.451 1.00 98.25 310 ARG A CA 1
ATOM 2401 C C . ARG A 1 310 ? 12.010 9.009 -6.807 1.00 98.25 310 ARG A C 1
ATOM 2403 O O . ARG A 1 310 ? 11.565 10.155 -6.803 1.00 98.25 310 ARG A O 1
ATOM 2410 N N . ALA A 1 311 ? 11.379 7.995 -6.224 1.00 98.31 311 ALA A N 1
ATOM 2411 C CA . ALA A 1 311 ? 10.133 8.144 -5.481 1.00 98.31 311 ALA A CA 1
ATOM 2412 C C . ALA A 1 311 ? 10.280 9.091 -4.275 1.00 98.31 311 ALA A C 1
ATOM 2414 O O . ALA A 1 311 ? 9.462 9.993 -4.083 1.00 98.31 311 ALA A O 1
ATOM 2415 N N . SER A 1 312 ? 11.350 8.927 -3.491 1.00 97.50 312 SER A N 1
ATOM 2416 C CA . SER A 1 312 ? 11.683 9.813 -2.372 1.00 97.50 312 SER A CA 1
ATOM 2417 C C . SER A 1 312 ? 11.986 11.244 -2.825 1.00 97.50 312 SER A C 1
ATOM 2419 O O . SER A 1 312 ? 11.592 12.187 -2.142 1.00 97.50 312 SER A O 1
ATOM 2421 N N . GLU A 1 313 ? 12.632 11.432 -3.979 1.00 97.00 313 GLU A N 1
ATOM 2422 C CA . GLU A 1 313 ? 12.891 12.756 -4.554 1.00 97.00 313 GLU A CA 1
ATOM 2423 C C . GLU A 1 313 ? 11.598 13.470 -4.970 1.00 97.00 313 GLU A C 1
ATOM 2425 O O . GLU A 1 313 ? 11.419 14.641 -4.643 1.00 97.00 313 GLU A O 1
ATOM 2430 N N . LEU A 1 314 ? 10.660 12.770 -5.616 1.00 96.19 314 LEU A N 1
ATOM 2431 C CA . LEU A 1 314 ? 9.345 13.339 -5.937 1.00 96.19 314 LEU A CA 1
ATOM 2432 C C . LEU A 1 314 ? 8.613 13.819 -4.680 1.00 96.19 314 LEU A C 1
ATOM 2434 O O . LEU A 1 314 ? 8.034 14.904 -4.671 1.00 96.19 314 LEU A O 1
ATOM 2438 N N . PHE A 1 315 ? 8.680 13.047 -3.594 1.00 95.62 315 PHE A N 1
ATOM 2439 C CA . PHE A 1 315 ? 8.082 13.455 -2.326 1.00 95.62 315 PHE A CA 1
ATOM 2440 C C . PHE A 1 315 ? 8.823 14.621 -1.653 1.00 95.62 315 PHE A C 1
ATOM 2442 O O . PHE A 1 315 ? 8.198 15.499 -1.050 1.00 95.62 315 PHE A O 1
ATOM 2449 N N . LEU A 1 316 ? 10.155 14.662 -1.755 1.00 94.25 316 LEU A N 1
ATOM 2450 C CA . LEU A 1 316 ? 10.966 15.784 -1.276 1.00 94.25 316 LEU A CA 1
ATOM 2451 C C . LEU A 1 316 ? 10.558 17.095 -1.955 1.00 94.25 316 LEU A C 1
ATOM 2453 O O . LEU A 1 316 ? 10.489 18.131 -1.288 1.00 94.25 316 LEU A O 1
ATOM 2457 N N . GLN A 1 317 ? 10.254 17.012 -3.251 1.00 93.31 317 GLN A N 1
ATOM 2458 C CA . GLN A 1 317 ? 9.833 18.113 -4.112 1.00 93.31 317 GLN A CA 1
ATOM 2459 C C . GLN A 1 317 ? 8.355 18.490 -3.957 1.00 93.31 317 GLN A C 1
ATOM 2461 O O . GLN A 1 317 ? 7.874 19.336 -4.704 1.00 93.31 317 GLN A O 1
ATOM 2466 N N . ARG A 1 318 ? 7.611 17.907 -3.008 1.00 92.56 318 ARG A N 1
ATOM 2467 C CA . ARG A 1 318 ? 6.205 18.273 -2.777 1.00 92.56 318 ARG A CA 1
ATOM 2468 C C . ARG A 1 318 ? 6.042 19.768 -2.489 1.00 92.56 318 ARG A C 1
ATOM 2470 O O . ARG A 1 318 ? 6.860 20.371 -1.791 1.00 92.56 318 ARG A O 1
ATOM 2477 N N . ALA A 1 319 ? 4.934 20.343 -2.942 1.00 86.56 319 ALA A N 1
ATOM 2478 C CA . ALA A 1 319 ? 4.595 21.730 -2.667 1.00 86.56 319 ALA A CA 1
ATOM 2479 C C . ALA A 1 319 ? 4.309 21.951 -1.172 1.00 86.56 319 ALA A C 1
ATOM 2481 O O . ALA A 1 319 ? 3.278 21.530 -0.651 1.00 86.56 319 ALA A O 1
ATOM 2482 N N . ARG A 1 320 ? 5.224 22.637 -0.473 1.00 84.06 320 ARG A N 1
ATOM 2483 C CA . ARG A 1 320 ? 5.123 22.882 0.982 1.00 84.06 320 ARG A CA 1
ATOM 2484 C C . ARG A 1 320 ? 4.216 24.054 1.356 1.00 84.06 320 ARG A C 1
ATOM 2486 O O . ARG A 1 320 ? 3.900 24.223 2.526 1.00 84.06 320 ARG A O 1
ATOM 2493 N N . SER A 1 321 ? 3.823 24.867 0.379 1.00 79.38 321 SER A N 1
ATOM 2494 C CA . SER A 1 321 ? 2.919 26.007 0.573 1.00 79.38 321 SER A CA 1
ATOM 2495 C C . SER A 1 321 ? 1.448 25.603 0.698 1.00 79.38 321 SER A C 1
ATOM 2497 O O . SER A 1 321 ? 0.617 26.438 1.044 1.00 79.38 321 SER A O 1
ATOM 2499 N N . GLN A 1 322 ? 1.113 24.347 0.395 1.00 79.50 322 GLN A N 1
ATOM 2500 C CA . GLN A 1 322 ? -0.258 23.853 0.451 1.00 79.50 322 GLN A CA 1
ATOM 2501 C C . GLN A 1 322 ? -0.644 23.471 1.889 1.00 79.50 322 GLN A C 1
ATOM 2503 O O . GLN A 1 322 ? 0.205 22.971 2.632 1.00 79.50 322 GLN A O 1
ATOM 2508 N N . PRO A 1 323 ? -1.917 23.638 2.296 1.00 78.94 323 PRO A N 1
ATOM 2509 C CA . PRO A 1 323 ? -2.394 23.132 3.579 1.00 78.94 323 PRO A CA 1
ATOM 2510 C C . PRO A 1 323 ? -2.136 21.627 3.701 1.00 78.94 323 PRO A C 1
ATOM 2512 O O . PRO A 1 323 ? -2.383 20.886 2.747 1.00 78.94 323 PRO A O 1
ATOM 2515 N N . ALA A 1 324 ? -1.694 21.166 4.875 1.00 74.88 324 ALA A N 1
ATOM 2516 C CA . ALA A 1 324 ? -1.245 19.785 5.087 1.00 74.88 324 ALA A CA 1
ATOM 2517 C C . ALA A 1 324 ? -2.293 18.711 4.726 1.00 74.88 324 ALA A C 1
ATOM 2519 O O . ALA A 1 324 ? -1.923 17.619 4.304 1.00 74.88 324 ALA A O 1
ATOM 2520 N N . HIS A 1 325 ? -3.587 19.032 4.840 1.00 79.25 325 HIS A N 1
ATOM 2521 C CA . HIS A 1 325 ? -4.703 18.125 4.528 1.00 79.25 325 HIS A CA 1
ATOM 2522 C C . HIS A 1 325 ? -5.308 18.330 3.134 1.00 79.25 325 HIS A C 1
ATOM 2524 O O . HIS A 1 325 ? -6.306 17.698 2.794 1.00 79.25 325 HIS A O 1
ATOM 2530 N N . SER A 1 326 ? -4.760 19.241 2.328 1.00 84.62 326 SER A N 1
ATOM 2531 C CA . SER A 1 326 ? -5.239 19.439 0.959 1.00 84.62 326 SER A CA 1
ATOM 2532 C C . SER A 1 326 ? -4.889 18.234 0.089 1.00 84.62 326 SER A C 1
ATOM 2534 O O . SER A 1 326 ? -3.836 17.618 0.262 1.00 84.62 326 SER A O 1
ATOM 2536 N N . ALA A 1 327 ? -5.727 17.929 -0.904 1.00 81.38 327 ALA A N 1
ATOM 2537 C CA . ALA A 1 327 ? -5.423 16.872 -1.865 1.00 81.38 327 ALA A CA 1
ATOM 2538 C C . ALA A 1 327 ? -4.036 17.084 -2.503 1.00 81.38 327 ALA A C 1
ATOM 2540 O O . ALA A 1 327 ? -3.251 16.147 -2.597 1.00 81.38 327 ALA A O 1
ATOM 2541 N N . GLN A 1 328 ? -3.683 18.325 -2.849 1.00 85.19 328 GLN A N 1
ATOM 2542 C CA . GLN A 1 328 ? -2.388 18.676 -3.433 1.00 85.19 328 GLN A CA 1
ATOM 2543 C C . GLN A 1 328 ? -1.198 18.325 -2.526 1.00 85.19 328 GLN A C 1
ATOM 2545 O O . GLN A 1 328 ? -0.163 17.887 -3.025 1.00 85.19 328 GLN A O 1
ATOM 2550 N N . ALA A 1 329 ? -1.337 18.486 -1.206 1.00 85.38 329 ALA A N 1
ATOM 2551 C CA . ALA A 1 329 ? -0.292 18.127 -0.247 1.00 85.38 329 ALA A CA 1
ATOM 2552 C C . ALA A 1 329 ? -0.161 16.606 -0.043 1.00 85.38 329 ALA A C 1
ATOM 2554 O O . ALA A 1 329 ? 0.927 16.122 0.271 1.00 85.38 329 ALA A O 1
ATOM 2555 N N . LEU A 1 330 ? -1.253 15.857 -0.227 1.00 90.94 330 LEU A N 1
ATOM 2556 C CA . LEU A 1 330 ? -1.312 14.414 0.029 1.00 90.94 330 LEU A CA 1
ATOM 2557 C C . LEU A 1 330 ? -0.901 13.570 -1.186 1.00 90.94 330 LEU A C 1
ATOM 2559 O O . LEU A 1 330 ? -0.273 12.529 -1.014 1.00 90.94 330 LEU A O 1
ATOM 2563 N N . LEU A 1 331 ? -1.194 14.024 -2.410 1.00 94.81 331 LEU A N 1
ATOM 2564 C CA . LEU A 1 331 ? -0.919 13.282 -3.652 1.00 94.81 331 LEU A CA 1
ATOM 2565 C C . LEU A 1 331 ? 0.553 12.838 -3.829 1.00 94.81 331 LEU A C 1
ATOM 2567 O O . LEU A 1 331 ? 0.778 11.722 -4.299 1.00 94.81 331 LEU A O 1
ATOM 2571 N N . PRO A 1 332 ? 1.582 13.627 -3.457 1.00 95.75 332 PRO A N 1
ATOM 2572 C CA . PRO A 1 332 ? 2.974 13.190 -3.593 1.00 95.75 332 PRO A CA 1
ATOM 2573 C C . PRO A 1 332 ? 3.347 11.964 -2.746 1.00 95.75 332 PRO A C 1
ATOM 2575 O O . PRO A 1 332 ? 4.317 11.280 -3.072 1.00 95.75 332 PRO A O 1
ATOM 2578 N N . VAL A 1 333 ? 2.593 11.642 -1.683 1.00 95.94 333 VAL A N 1
ATOM 2579 C CA . VAL A 1 333 ? 2.817 10.432 -0.862 1.00 95.94 333 VAL A CA 1
ATOM 2580 C C . VAL A 1 333 ? 2.756 9.154 -1.708 1.00 95.94 333 VAL A C 1
ATOM 2582 O O . VAL A 1 333 ? 3.430 8.159 -1.409 1.00 95.94 333 VAL A O 1
ATOM 2585 N N . HIS A 1 334 ? 1.976 9.175 -2.790 1.00 97.88 334 HIS A N 1
ATOM 2586 C CA . HIS A 1 334 ? 1.799 8.042 -3.694 1.00 97.88 334 HIS A CA 1
ATOM 2587 C C . HIS A 1 334 ? 3.085 7.641 -4.405 1.00 97.88 334 HIS A C 1
ATOM 2589 O O . HIS A 1 334 ? 3.222 6.465 -4.731 1.00 97.88 334 HIS A O 1
ATOM 2595 N N . ALA A 1 335 ? 4.057 8.547 -4.562 1.00 98.12 335 ALA A N 1
ATOM 2596 C CA . ALA A 1 335 ? 5.359 8.213 -5.136 1.00 98.12 335 ALA A CA 1
ATOM 2597 C C . ALA A 1 335 ? 6.036 7.082 -4.349 1.00 98.12 335 ALA A C 1
ATOM 2599 O O . ALA A 1 335 ? 6.389 6.047 -4.914 1.00 98.12 335 ALA A O 1
ATOM 2600 N N . VAL A 1 336 ? 6.156 7.248 -3.029 1.00 98.56 336 VAL A N 1
ATOM 2601 C CA . VAL A 1 336 ? 6.823 6.273 -2.152 1.00 98.56 336 VAL A CA 1
ATOM 2602 C C . VAL A 1 336 ? 5.934 5.060 -1.895 1.00 98.56 336 VAL A C 1
ATOM 2604 O O . VAL A 1 336 ? 6.395 3.930 -2.016 1.00 98.56 336 VAL A O 1
ATOM 2607 N N . THR A 1 337 ? 4.653 5.272 -1.589 1.00 98.62 337 THR A N 1
ATOM 2608 C CA . THR A 1 337 ? 3.743 4.168 -1.229 1.00 98.62 337 THR A CA 1
ATOM 2609 C C . THR A 1 337 ? 3.449 3.225 -2.399 1.00 98.62 337 THR A C 1
ATOM 2611 O O . THR A 1 337 ? 3.399 2.014 -2.202 1.00 98.62 337 THR A O 1
ATOM 2614 N N . THR A 1 338 ? 3.330 3.733 -3.630 1.00 98.75 338 THR A N 1
ATOM 2615 C CA . THR A 1 338 ? 3.130 2.878 -4.815 1.00 98.75 338 THR A CA 1
ATOM 2616 C C . THR A 1 338 ? 4.417 2.153 -5.205 1.00 98.75 338 THR A C 1
ATOM 2618 O O . THR A 1 338 ? 4.378 0.969 -5.533 1.00 98.75 338 THR A O 1
ATOM 2621 N N . THR A 1 339 ? 5.570 2.827 -5.128 1.00 98.81 339 THR A N 1
ATOM 2622 C CA . THR A 1 339 ? 6.872 2.192 -5.405 1.00 98.81 339 THR A CA 1
ATOM 2623 C C . THR A 1 339 ? 7.160 1.060 -4.418 1.00 98.81 339 THR A C 1
ATOM 2625 O O . THR A 1 339 ? 7.598 -0.012 -4.833 1.00 98.81 339 THR A O 1
ATOM 2628 N N . GLU A 1 340 ? 6.843 1.256 -3.133 1.00 98.75 340 GLU A N 1
ATOM 2629 C CA . GLU A 1 340 ? 6.899 0.204 -2.109 1.00 98.75 340 GLU A CA 1
ATOM 2630 C C . GLU A 1 340 ? 6.002 -0.980 -2.489 1.00 98.75 340 GLU A C 1
ATOM 2632 O O . GLU A 1 340 ? 6.462 -2.122 -2.485 1.00 98.75 340 GLU A O 1
ATOM 2637 N N . ALA A 1 341 ? 4.754 -0.718 -2.891 1.00 98.88 341 ALA A N 1
ATOM 2638 C CA . ALA A 1 341 ? 3.806 -1.762 -3.266 1.00 98.88 341 ALA A CA 1
ATOM 2639 C C . ALA A 1 341 ? 4.266 -2.569 -4.496 1.00 98.88 341 ALA A C 1
ATOM 2641 O O . ALA A 1 341 ? 4.160 -3.799 -4.496 1.00 98.88 341 ALA A O 1
ATOM 2642 N N . PHE A 1 342 ? 4.839 -1.918 -5.517 1.00 98.88 342 PHE A N 1
ATOM 2643 C CA . PHE A 1 342 ? 5.460 -2.625 -6.644 1.00 98.88 342 PHE A CA 1
ATOM 2644 C C . PHE A 1 342 ? 6.649 -3.482 -6.189 1.00 98.88 342 PHE A C 1
ATOM 2646 O O . PHE A 1 342 ? 6.759 -4.643 -6.592 1.00 98.88 342 PHE A O 1
ATOM 2653 N N . GLY A 1 343 ? 7.515 -2.943 -5.325 1.00 98.62 343 GLY A N 1
ATOM 2654 C CA . GLY A 1 343 ? 8.646 -3.674 -4.753 1.00 98.62 343 GLY A CA 1
ATOM 2655 C C . GLY A 1 343 ? 8.210 -4.881 -3.915 1.00 98.62 343 GLY A C 1
ATOM 2656 O O . GLY A 1 343 ? 8.830 -5.944 -3.980 1.00 98.62 343 GLY A O 1
ATOM 2657 N N . HIS A 1 344 ? 7.104 -4.757 -3.177 1.00 98.62 344 HIS A N 1
ATOM 2658 C CA . HIS A 1 344 ? 6.488 -5.857 -2.434 1.00 98.62 344 HIS A CA 1
ATOM 2659 C C . HIS A 1 344 ? 5.962 -6.954 -3.360 1.00 98.62 344 HIS A C 1
ATOM 2661 O O . HIS A 1 344 ? 6.304 -8.124 -3.182 1.00 98.62 344 HIS A O 1
ATOM 2667 N N . ALA A 1 345 ? 5.184 -6.590 -4.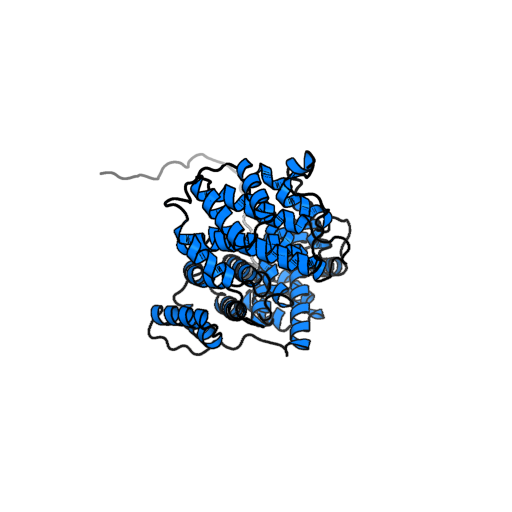383 1.00 98.75 345 ALA A N 1
ATOM 2668 C CA . ALA A 1 345 ? 4.687 -7.543 -5.375 1.00 98.75 345 ALA A CA 1
ATOM 2669 C C . ALA A 1 345 ? 5.845 -8.262 -6.094 1.00 98.75 345 ALA A C 1
ATOM 2671 O O . ALA A 1 345 ? 5.800 -9.476 -6.298 1.00 98.75 345 ALA A O 1
ATOM 2672 N N . PHE A 1 346 ? 6.924 -7.539 -6.409 1.00 98.62 346 PHE A N 1
ATOM 2673 C CA . PHE A 1 346 ? 8.127 -8.087 -7.039 1.00 98.62 346 PHE A CA 1
ATOM 2674 C C . PHE A 1 346 ? 8.820 -9.125 -6.151 1.00 98.62 346 PHE A C 1
ATOM 2676 O O . PHE A 1 346 ? 9.226 -10.189 -6.627 1.00 98.62 346 PHE A 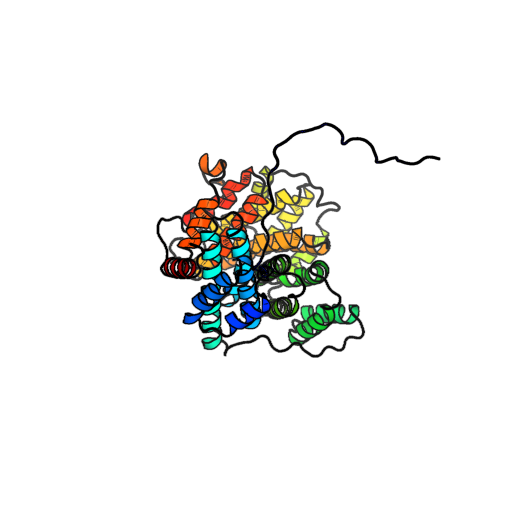O 1
ATOM 2683 N N . ALA A 1 347 ? 8.948 -8.820 -4.858 1.00 97.38 347 ALA A N 1
ATOM 2684 C CA . ALA A 1 347 ? 9.610 -9.682 -3.887 1.00 97.38 347 ALA A CA 1
ATOM 2685 C C . ALA A 1 347 ? 8.795 -10.940 -3.544 1.00 97.38 347 ALA A C 1
ATOM 2687 O O . ALA A 1 347 ? 9.373 -11.960 -3.175 1.00 97.38 347 ALA A O 1
ATOM 2688 N N . THR A 1 348 ? 7.467 -10.876 -3.652 1.00 96.69 348 THR A N 1
ATOM 2689 C CA . THR A 1 348 ? 6.564 -11.952 -3.208 1.00 96.69 348 THR A CA 1
ATOM 2690 C C . THR A 1 348 ? 6.049 -12.841 -4.335 1.00 96.69 348 THR A C 1
ATOM 2692 O O . THR A 1 348 ? 5.717 -14.002 -4.090 1.00 96.69 348 THR A O 1
ATOM 2695 N N . THR A 1 349 ? 5.991 -12.343 -5.573 1.00 97.25 349 THR A N 1
ATOM 2696 C CA . THR A 1 349 ? 5.592 -13.169 -6.717 1.00 97.25 349 THR A CA 1
ATOM 2697 C C . THR A 1 349 ? 6.643 -14.238 -7.026 1.00 97.25 349 THR A C 1
ATOM 2699 O O . THR A 1 349 ? 7.846 -13.970 -6.979 1.00 97.25 349 THR A O 1
ATOM 2702 N N . ALA A 1 350 ? 6.202 -15.448 -7.385 1.00 92.56 350 ALA A N 1
ATOM 2703 C CA . ALA A 1 350 ? 7.073 -16.493 -7.938 1.00 92.56 350 ALA A CA 1
ATOM 2704 C C . ALA A 1 350 ? 7.220 -16.405 -9.467 1.00 92.56 350 ALA A C 1
ATOM 2706 O O . ALA A 1 350 ? 8.112 -17.030 -10.035 1.00 92.56 350 ALA A O 1
ATOM 2707 N N . SER A 1 351 ? 6.372 -15.622 -10.141 1.00 96.31 351 SER A N 1
ATOM 2708 C CA . SER A 1 351 ? 6.387 -15.481 -11.598 1.00 96.31 351 SER A CA 1
ATOM 2709 C C . SER A 1 351 ? 7.480 -14.508 -12.039 1.00 96.31 351 SER A C 1
ATOM 2711 O O . SER A 1 351 ? 7.380 -13.301 -11.804 1.00 96.31 351 SER A O 1
ATOM 2713 N N . GLU A 1 352 ? 8.511 -15.013 -12.723 1.00 96.31 352 GLU A N 1
ATOM 2714 C CA . GLU A 1 352 ? 9.542 -14.155 -13.320 1.00 96.31 352 GLU A CA 1
ATOM 2715 C C . GLU A 1 352 ? 8.940 -13.187 -14.348 1.00 96.31 352 GLU A C 1
ATOM 2717 O O . GLU A 1 352 ? 9.295 -12.009 -14.355 1.00 96.31 352 GLU A O 1
ATOM 2722 N N . ALA A 1 353 ? 7.979 -13.647 -15.156 1.00 97.19 353 ALA A N 1
ATOM 2723 C CA . ALA A 1 353 ? 7.271 -12.794 -16.109 1.00 97.19 353 ALA A CA 1
ATOM 2724 C C . ALA A 1 353 ? 6.615 -11.597 -15.402 1.00 97.19 353 ALA A C 1
ATOM 2726 O O . ALA A 1 353 ? 6.755 -10.456 -15.837 1.00 97.19 353 ALA A O 1
ATOM 2727 N N . THR A 1 354 ? 5.986 -11.832 -14.248 1.00 98.06 354 THR A N 1
ATOM 2728 C CA . THR A 1 354 ? 5.402 -10.761 -13.435 1.00 98.06 354 THR A CA 1
ATOM 2729 C C . THR A 1 354 ? 6.483 -9.844 -12.854 1.00 98.06 354 THR A C 1
ATOM 2731 O O . THR A 1 354 ? 6.295 -8.632 -12.863 1.00 98.06 354 THR A O 1
ATOM 2734 N N . ARG A 1 355 ? 7.640 -10.363 -12.408 1.00 98.50 355 ARG A N 1
ATOM 2735 C CA . ARG A 1 355 ? 8.758 -9.518 -11.927 1.00 98.50 355 ARG A CA 1
ATOM 2736 C C . ARG A 1 355 ? 9.278 -8.569 -13.003 1.00 98.50 355 ARG A C 1
ATOM 2738 O O . ARG A 1 355 ? 9.503 -7.398 -12.702 1.00 98.50 355 ARG A O 1
ATOM 2745 N N . ARG A 1 356 ? 9.432 -9.059 -14.240 1.00 98.62 356 ARG A N 1
ATOM 2746 C CA . ARG A 1 356 ? 9.853 -8.248 -15.397 1.00 98.62 356 ARG A CA 1
ATOM 2747 C C . ARG A 1 356 ? 8.884 -7.091 -15.634 1.00 98.62 356 ARG A C 1
ATOM 2749 O O . ARG A 1 356 ? 9.314 -5.953 -15.777 1.00 98.62 356 ARG A O 1
ATOM 2756 N N . LEU A 1 357 ? 7.580 -7.367 -15.607 1.00 98.69 357 LEU A N 1
ATOM 2757 C CA . LEU A 1 357 ? 6.558 -6.337 -15.794 1.00 98.69 357 LEU A CA 1
ATOM 2758 C C . LEU A 1 357 ? 6.518 -5.339 -14.632 1.00 98.69 357 LEU A C 1
ATOM 2760 O O . LEU A 1 357 ? 6.457 -4.142 -14.871 1.00 98.69 357 LEU A O 1
ATOM 2764 N N . LEU A 1 358 ? 6.592 -5.803 -13.381 1.00 98.81 358 LEU A N 1
ATOM 2765 C CA . LEU A 1 358 ? 6.483 -4.944 -12.196 1.00 98.81 358 LEU A CA 1
ATOM 2766 C C . LEU A 1 358 ? 7.588 -3.886 -12.116 1.00 98.81 358 LEU A C 1
ATOM 2768 O O . LEU A 1 358 ? 7.299 -2.738 -11.792 1.00 98.81 358 LEU A O 1
ATOM 2772 N N . ILE A 1 359 ? 8.840 -4.251 -12.406 1.00 98.81 359 ILE A N 1
ATOM 2773 C CA . ILE A 1 359 ? 9.958 -3.302 -12.305 1.00 98.81 359 ILE A CA 1
ATOM 2774 C C . ILE A 1 359 ? 9.936 -2.256 -13.429 1.00 98.81 359 ILE A C 1
ATOM 2776 O O . ILE A 1 359 ? 10.204 -1.081 -13.184 1.00 98.81 359 ILE A O 1
ATOM 2780 N N . LEU A 1 360 ? 9.545 -2.660 -14.642 1.00 98.88 360 LEU A N 1
ATOM 2781 C CA . LEU A 1 360 ? 9.356 -1.749 -15.774 1.00 98.88 360 LEU A CA 1
ATOM 2782 C C . LEU A 1 360 ? 8.142 -0.839 -15.550 1.00 98.88 360 LEU A C 1
ATOM 2784 O O . LEU A 1 360 ? 8.222 0.372 -15.763 1.00 98.88 360 LEU A O 1
ATOM 2788 N N . GLN A 1 361 ? 7.043 -1.397 -15.040 1.00 98.75 361 GLN A N 1
ATOM 2789 C CA . GLN A 1 361 ? 5.853 -0.634 -14.690 1.00 98.75 361 GLN A CA 1
ATOM 2790 C C . GLN A 1 361 ? 6.160 0.396 -13.608 1.00 98.75 361 GLN A C 1
ATOM 2792 O O . GLN A 1 361 ? 5.733 1.534 -13.746 1.00 98.75 361 GLN A O 1
ATOM 2797 N N . ALA A 1 362 ? 6.927 0.048 -12.571 1.00 98.81 362 ALA A N 1
ATOM 2798 C CA . ALA A 1 362 ? 7.318 0.996 -11.529 1.00 98.81 362 ALA A CA 1
ATOM 2799 C C . ALA A 1 362 ? 8.092 2.199 -12.101 1.00 98.81 362 ALA A C 1
ATOM 2801 O O . ALA A 1 362 ? 7.813 3.340 -11.731 1.00 98.81 362 ALA A O 1
ATOM 2802 N N . ALA A 1 363 ? 9.017 1.963 -13.039 1.00 98.81 363 ALA A N 1
ATOM 2803 C CA . ALA A 1 363 ? 9.779 3.025 -13.696 1.00 98.81 363 ALA A CA 1
ATOM 2804 C C . ALA A 1 363 ? 8.893 3.946 -14.544 1.00 98.81 363 ALA A C 1
ATOM 2806 O O . ALA A 1 363 ? 8.929 5.165 -14.377 1.00 98.81 363 ALA A O 1
ATOM 2807 N N . GLY A 1 364 ? 8.063 3.365 -15.415 1.00 98.62 364 GLY A N 1
ATOM 2808 C CA . GLY A 1 364 ? 7.156 4.142 -16.260 1.00 98.62 364 GLY A CA 1
ATOM 2809 C C . GLY A 1 364 ? 6.084 4.881 -15.452 1.00 98.62 364 GLY A C 1
ATOM 2810 O O . GLY A 1 364 ? 5.779 6.038 -15.727 1.00 98.62 364 GLY A O 1
ATOM 2811 N N . TRP A 1 365 ? 5.565 4.246 -14.400 1.00 98.62 365 TRP A N 1
ATOM 2812 C CA . TRP A 1 365 ? 4.565 4.824 -13.506 1.00 98.62 365 TRP A CA 1
ATOM 2813 C C . TRP A 1 365 ? 5.101 6.043 -12.744 1.00 98.62 365 TRP A C 1
ATOM 2815 O O . TRP A 1 365 ? 4.377 7.021 -12.585 1.00 98.62 365 TRP A O 1
ATOM 2825 N N . LEU A 1 366 ? 6.368 6.029 -12.308 1.00 98.69 366 LEU A N 1
ATOM 2826 C CA . LEU A 1 366 ? 6.991 7.187 -11.653 1.00 98.69 366 LEU A CA 1
ATOM 2827 C C . LEU A 1 366 ? 7.098 8.404 -12.585 1.00 98.69 366 LEU A C 1
ATOM 2829 O O . LEU A 1 366 ? 6.956 9.535 -12.116 1.00 98.69 366 LEU A O 1
ATOM 2833 N N . ALA A 1 367 ? 7.326 8.184 -13.884 1.00 98.31 367 ALA A N 1
ATOM 2834 C CA . ALA A 1 367 ? 7.333 9.254 -14.879 1.00 98.31 367 ALA A CA 1
ATOM 2835 C C . ALA A 1 367 ? 5.925 9.846 -15.074 1.00 98.31 367 ALA A C 1
ATOM 2837 O O . ALA A 1 367 ? 5.751 11.055 -14.926 1.00 98.31 367 ALA A O 1
ATOM 2838 N N . ASP A 1 368 ? 4.910 9.002 -15.291 1.00 98.00 368 ASP A N 1
ATOM 2839 C CA . ASP A 1 368 ? 3.518 9.457 -15.428 1.00 98.00 368 ASP A CA 1
ATOM 2840 C C . ASP A 1 368 ? 3.017 10.146 -14.137 1.00 98.00 368 ASP A C 1
ATOM 2842 O O . ASP A 1 368 ? 2.326 11.166 -14.196 1.00 98.00 368 ASP A O 1
ATOM 2846 N N . LEU A 1 369 ? 3.414 9.658 -12.950 1.00 97.94 369 LEU A N 1
ATOM 2847 C CA . LEU A 1 369 ? 3.100 10.314 -11.677 1.00 97.94 369 LEU A CA 1
ATOM 2848 C C . LEU A 1 369 ? 3.726 11.708 -11.597 1.00 97.94 369 LEU A C 1
ATOM 2850 O O . LEU A 1 369 ? 3.030 12.645 -11.210 1.00 97.94 369 LEU A O 1
ATOM 2854 N N . ARG A 1 370 ? 5.017 11.860 -11.926 1.00 97.06 370 ARG A N 1
ATOM 2855 C CA . ARG A 1 370 ? 5.688 13.173 -11.928 1.00 97.06 370 ARG A CA 1
ATOM 2856 C C . ARG A 1 370 ? 4.870 14.176 -12.735 1.00 97.06 370 ARG A C 1
ATOM 2858 O O . ARG A 1 370 ? 4.584 15.262 -12.233 1.00 97.06 370 ARG A O 1
ATOM 2865 N N . ASP A 1 371 ? 4.481 13.797 -13.947 1.00 96.38 371 ASP A N 1
ATOM 2866 C CA . ASP A 1 371 ? 3.762 14.680 -14.862 1.00 96.38 371 ASP A CA 1
ATOM 2867 C C . ASP A 1 371 ? 2.365 15.009 -14.324 1.00 96.38 371 ASP A C 1
ATOM 2869 O O . ASP A 1 371 ? 1.974 16.178 -14.296 1.00 96.38 371 ASP A O 1
ATOM 2873 N N . ALA A 1 372 ? 1.649 14.018 -13.785 1.00 95.88 372 ALA A N 1
ATOM 2874 C CA . ALA A 1 372 ? 0.352 14.228 -13.145 1.00 95.88 372 ALA A CA 1
ATOM 2875 C C . ALA A 1 372 ? 0.435 15.154 -11.915 1.00 95.88 372 ALA A C 1
ATOM 2877 O O . ALA A 1 372 ? -0.438 16.001 -11.711 1.00 95.88 372 ALA A O 1
ATOM 2878 N N . LEU A 1 373 ? 1.476 15.020 -11.088 1.00 95.44 373 LEU A N 1
ATOM 2879 C CA . LEU A 1 373 ? 1.700 15.882 -9.925 1.00 95.44 373 LEU A CA 1
ATOM 2880 C C . LEU A 1 373 ? 2.084 17.308 -10.344 1.00 95.44 373 LEU A C 1
ATOM 2882 O O . LEU A 1 373 ? 1.594 18.268 -9.748 1.00 95.44 373 LEU A O 1
ATOM 2886 N N . ALA A 1 374 ? 2.919 17.459 -11.374 1.00 94.00 374 ALA A N 1
ATOM 2887 C CA . ALA A 1 374 ? 3.306 18.759 -11.913 1.00 94.00 374 ALA A CA 1
ATOM 2888 C C . ALA A 1 374 ? 2.101 19.509 -12.502 1.00 94.00 374 ALA A C 1
ATOM 2890 O O . ALA A 1 374 ? 1.879 20.669 -12.162 1.00 94.00 374 ALA A O 1
ATOM 2891 N N . GLN A 1 375 ? 1.263 18.832 -13.295 1.00 94.38 375 GLN A N 1
ATOM 2892 C CA . GLN A 1 375 ? 0.027 19.401 -13.854 1.00 94.38 375 GLN A CA 1
ATOM 2893 C C . GLN A 1 375 ? -0.955 19.884 -12.776 1.00 94.38 375 GLN A C 1
ATOM 2895 O O . GLN A 1 375 ? -1.747 20.791 -13.013 1.00 94.38 375 GLN A O 1
ATOM 2900 N N . ARG A 1 376 ? -0.902 19.285 -11.581 1.00 93.31 376 ARG A N 1
ATOM 2901 C CA . ARG A 1 376 ? -1.742 19.636 -10.426 1.00 93.31 376 ARG A CA 1
ATOM 2902 C C . ARG A 1 376 ? -1.056 20.594 -9.449 1.00 93.31 376 ARG A C 1
ATOM 2904 O O . ARG A 1 376 ? -1.547 20.765 -8.334 1.00 93.31 376 ARG A O 1
ATOM 2911 N N . SER A 1 377 ? 0.087 21.175 -9.820 1.00 92.12 377 SER A N 1
ATOM 2912 C CA . SER A 1 377 ? 0.878 22.077 -8.969 1.00 92.12 377 SER A CA 1
ATOM 2913 C C . SER A 1 377 ? 1.240 21.473 -7.604 1.00 92.12 377 SER A C 1
ATOM 2915 O O . SER A 1 377 ? 1.327 22.175 -6.596 1.00 92.12 377 SER A O 1
ATOM 2917 N N . CYS A 1 378 ? 1.432 20.151 -7.558 1.00 93.06 378 CYS A N 1
ATOM 2918 C CA . CYS A 1 378 ? 1.779 19.412 -6.342 1.00 93.06 378 CYS A CA 1
ATOM 2919 C C . CYS A 1 378 ? 3.296 19.355 -6.098 1.00 93.06 378 CYS A C 1
ATOM 2921 O O . CYS A 1 378 ? 3.718 18.878 -5.046 1.00 93.06 378 CYS A O 1
ATOM 2923 N N . LEU A 1 379 ? 4.112 19.822 -7.052 1.00 92.12 379 LEU A N 1
ATOM 2924 C CA . LEU A 1 379 ? 5.576 19.813 -6.988 1.00 92.12 379 LEU A CA 1
ATOM 2925 C C . LEU A 1 379 ? 6.159 21.232 -7.052 1.00 92.12 379 LEU A C 1
ATOM 2927 O O . LEU A 1 379 ? 5.588 22.127 -7.668 1.00 92.12 379 LEU A O 1
ATOM 2931 N N . GLN A 1 380 ? 7.329 21.407 -6.443 1.00 89.50 380 GLN A N 1
ATOM 2932 C CA . GLN A 1 380 ? 8.166 22.604 -6.474 1.00 89.50 380 GLN A CA 1
ATOM 2933 C C . GLN A 1 380 ? 9.549 22.212 -7.001 1.00 89.50 380 GLN A C 1
ATOM 2935 O O . GLN A 1 380 ? 10.381 21.681 -6.267 1.00 89.50 380 GLN A O 1
ATOM 2940 N N . SER A 1 381 ? 9.801 22.471 -8.285 1.00 75.69 381 SER A N 1
ATOM 2941 C CA . SER A 1 381 ? 11.046 22.086 -8.967 1.00 75.69 381 SER A CA 1
ATOM 2942 C C . SER A 1 381 ? 12.295 22.804 -8.447 1.00 75.69 381 SER A C 1
ATOM 2944 O O . SER A 1 381 ? 13.403 22.336 -8.690 1.00 75.69 381 SER A O 1
ATOM 2946 N N . GLU A 1 382 ? 12.124 23.922 -7.738 1.00 81.69 382 GLU A N 1
ATOM 2947 C CA . GLU A 1 382 ? 13.213 24.682 -7.108 1.00 81.69 382 GLU A CA 1
ATOM 2948 C C . GLU A 1 382 ? 13.742 24.027 -5.822 1.00 81.69 382 GLU A C 1
ATOM 2950 O O . GLU A 1 382 ? 14.821 24.379 -5.348 1.00 81.69 382 GLU A O 1
ATOM 2955 N N . LEU A 1 383 ? 13.001 23.070 -5.245 1.00 81.44 383 LEU A N 1
ATOM 2956 C CA . LEU A 1 383 ? 13.463 22.336 -4.070 1.00 81.44 383 LEU A CA 1
ATOM 2957 C C . LEU A 1 383 ? 14.676 21.455 -4.411 1.00 81.44 383 LEU A C 1
ATOM 2959 O O . LEU A 1 383 ? 14.781 20.944 -5.533 1.00 81.44 383 LEU A O 1
ATOM 2963 N N . PRO A 1 384 ? 15.591 21.248 -3.442 1.00 84.94 384 PRO A N 1
ATOM 2964 C CA . PRO A 1 384 ? 16.819 20.508 -3.677 1.00 84.94 384 PRO A CA 1
ATOM 2965 C C . PRO A 1 384 ? 16.535 19.093 -4.173 1.00 84.94 384 PRO A C 1
ATOM 2967 O O . PRO A 1 384 ? 15.567 18.437 -3.778 1.00 84.94 384 PRO A O 1
ATOM 2970 N N . ARG A 1 385 ? 17.433 18.624 -5.035 1.00 91.94 385 ARG A N 1
ATOM 2971 C CA . ARG A 1 385 ? 17.486 17.236 -5.487 1.00 91.94 385 ARG A CA 1
ATOM 2972 C C . ARG A 1 385 ? 17.959 16.337 -4.351 1.00 91.94 385 ARG A C 1
ATOM 2974 O O . ARG A 1 385 ? 18.695 16.777 -3.470 1.00 91.94 385 ARG A O 1
ATOM 2981 N N . LEU A 1 386 ? 17.569 15.067 -4.391 1.00 91.81 386 LEU A N 1
ATOM 2982 C CA . LEU A 1 386 ? 17.875 14.125 -3.319 1.00 91.81 386 LEU A CA 1
ATOM 2983 C C . LEU A 1 386 ? 19.385 13.882 -3.183 1.00 91.81 386 LEU A C 1
ATOM 2985 O O . LEU A 1 386 ? 19.887 13.810 -2.069 1.00 91.81 386 LEU A O 1
ATOM 2989 N N . ASP A 1 387 ? 20.107 13.824 -4.306 1.00 90.31 387 ASP A N 1
ATOM 2990 C CA . ASP A 1 387 ? 21.569 13.656 -4.356 1.00 90.31 387 ASP A CA 1
ATOM 2991 C C . ASP A 1 387 ? 22.361 14.945 -4.072 1.00 90.31 387 ASP A C 1
ATOM 2993 O O . ASP A 1 387 ? 23.588 14.924 -4.107 1.00 90.31 387 ASP A O 1
ATOM 2997 N N . ALA A 1 388 ? 21.668 16.051 -3.784 1.00 90.69 388 ALA A N 1
ATOM 2998 C CA . ALA A 1 388 ? 22.251 17.323 -3.362 1.00 90.69 388 ALA A CA 1
ATOM 2999 C C . ALA A 1 388 ? 21.979 17.635 -1.878 1.00 90.69 388 ALA A C 1
ATOM 3001 O O . ALA A 1 388 ? 22.322 18.719 -1.410 1.00 90.69 388 ALA A O 1
ATOM 3002 N N . LEU A 1 389 ? 21.332 16.725 -1.137 1.00 86.44 389 LEU A N 1
ATOM 3003 C CA . LEU A 1 389 ? 21.082 16.923 0.287 1.00 86.44 389 LEU A CA 1
ATOM 3004 C C . LEU A 1 389 ? 22.374 16.775 1.093 1.00 86.44 389 LEU A C 1
ATOM 3006 O O . LEU A 1 389 ? 22.990 15.711 1.121 1.00 86.44 389 LEU A O 1
ATOM 3010 N N . GLU A 1 390 ? 22.722 17.822 1.832 1.00 81.12 390 GLU A N 1
ATOM 3011 C CA . GLU A 1 390 ? 23.708 17.740 2.905 1.00 81.12 390 GLU A CA 1
ATOM 3012 C C . GLU A 1 390 ? 23.059 17.059 4.115 1.00 81.12 390 GLU A C 1
ATOM 3014 O O . GLU A 1 390 ? 22.312 17.664 4.886 1.00 81.12 390 GLU A O 1
ATOM 3019 N N . LEU A 1 391 ? 23.280 15.753 4.247 1.00 79.12 391 LEU A N 1
ATOM 3020 C CA . LEU A 1 391 ? 22.763 14.970 5.364 1.00 79.12 391 LEU A CA 1
ATOM 3021 C C . LEU A 1 391 ? 23.743 15.055 6.543 1.00 79.12 391 LEU A C 1
ATOM 3023 O O . LEU A 1 391 ? 24.937 14.814 6.380 1.00 79.12 391 LEU A O 1
ATOM 3027 N N . SER A 1 392 ? 23.249 15.371 7.742 1.00 67.38 392 SER A N 1
ATOM 3028 C CA . SER A 1 392 ? 24.083 15.416 8.951 1.00 67.38 392 SER A CA 1
ATOM 3029 C C . SER A 1 392 ? 24.651 14.037 9.311 1.00 67.38 392 SER A C 1
ATOM 3031 O O . SER A 1 392 ? 24.121 13.005 8.884 1.00 67.38 392 SER A O 1
ATOM 3033 N N . GLU A 1 393 ? 25.700 13.991 10.136 1.00 62.03 393 GLU A N 1
ATOM 3034 C CA . GLU A 1 393 ? 26.220 12.726 10.680 1.00 62.03 393 GLU A CA 1
ATOM 3035 C C . GLU A 1 393 ? 25.130 11.941 11.434 1.00 62.03 393 GLU A C 1
ATOM 3037 O O . GLU A 1 393 ? 25.034 10.729 11.271 1.00 62.03 393 GLU A O 1
ATOM 3042 N N . ASP A 1 394 ? 24.221 12.622 12.144 1.00 58.38 394 ASP A N 1
ATOM 3043 C CA . ASP A 1 394 ? 23.059 12.003 12.806 1.00 58.38 394 ASP A CA 1
ATOM 3044 C C . ASP A 1 394 ? 22.044 11.402 11.816 1.00 58.38 394 ASP A C 1
ATOM 3046 O O . ASP A 1 394 ? 21.423 10.365 12.081 1.00 58.38 394 ASP A O 1
ATOM 3050 N N . ALA A 1 395 ? 21.869 12.030 10.648 1.00 61.66 395 ALA A N 1
ATOM 3051 C CA . ALA A 1 395 ? 21.042 11.482 9.578 1.00 61.66 395 ALA A CA 1
ATOM 3052 C C . ALA A 1 395 ? 21.687 10.220 8.977 1.00 61.66 395 ALA A C 1
ATOM 3054 O O . ALA A 1 395 ? 20.982 9.243 8.720 1.00 61.66 395 ALA A O 1
ATOM 3055 N N . HIS A 1 396 ? 23.019 10.201 8.831 1.00 58.69 396 HIS A N 1
ATOM 3056 C CA . HIS A 1 396 ? 23.796 9.039 8.376 1.00 58.69 396 HIS A CA 1
ATOM 3057 C C . HIS A 1 396 ? 23.844 7.907 9.409 1.00 58.69 396 HIS A C 1
ATOM 3059 O O . HIS A 1 396 ? 23.744 6.738 9.041 1.00 58.69 396 HIS A O 1
ATOM 3065 N N . ALA A 1 397 ? 23.908 8.246 10.699 1.00 52.31 397 ALA A N 1
ATOM 3066 C CA . ALA A 1 397 ? 23.746 7.311 11.813 1.00 52.31 397 ALA A CA 1
ATOM 3067 C C . ALA A 1 397 ? 22.315 6.748 11.898 1.00 52.31 397 ALA A C 1
ATOM 3069 O O . ALA A 1 397 ? 22.032 5.854 12.697 1.00 52.31 397 ALA A O 1
ATOM 3070 N N . GLY A 1 398 ? 21.412 7.240 11.042 1.00 51.88 398 GLY A N 1
ATOM 3071 C CA . GLY A 1 398 ? 20.082 6.704 10.867 1.00 51.88 398 GLY A CA 1
ATOM 3072 C C . GLY A 1 398 ? 19.185 7.034 12.048 1.00 51.88 398 GLY A C 1
ATOM 3073 O O . GLY A 1 398 ? 18.591 6.105 12.602 1.00 51.88 398 GLY A O 1
ATOM 3074 N N . GLY A 1 399 ? 19.076 8.326 12.396 1.00 59.97 399 GLY A N 1
ATOM 3075 C CA . GLY A 1 399 ? 18.143 8.847 13.400 1.00 59.97 399 GLY A CA 1
ATOM 3076 C C . GLY A 1 399 ? 16.862 8.011 13.489 1.00 59.97 399 GLY A C 1
ATOM 3077 O O . GLY A 1 399 ? 16.233 7.701 12.474 1.00 59.97 399 GLY A O 1
ATOM 3078 N N . GLY A 1 400 ? 16.540 7.542 14.695 1.00 69.19 400 GLY A N 1
ATOM 3079 C CA . GLY A 1 400 ? 15.616 6.423 14.875 1.00 69.19 400 GLY A CA 1
ATOM 3080 C C . GLY A 1 400 ? 14.228 6.663 14.272 1.00 69.19 400 GLY A C 1
ATOM 3081 O O . GLY A 1 400 ? 13.725 7.781 14.245 1.00 69.19 400 GLY A O 1
ATOM 3082 N N . LEU A 1 401 ? 13.561 5.588 13.844 1.00 82.62 401 LEU A N 1
ATOM 3083 C CA . LEU A 1 401 ? 12.137 5.626 13.476 1.00 82.62 401 LEU A CA 1
ATOM 3084 C C . LEU A 1 401 ? 11.225 5.822 14.701 1.00 82.62 401 LEU A C 1
ATOM 3086 O O . LEU A 1 401 ? 10.048 6.138 14.550 1.00 82.62 401 LEU A O 1
ATOM 3090 N N . ALA A 1 402 ? 11.749 5.630 15.915 1.00 86.81 402 ALA A N 1
ATOM 3091 C CA . ALA A 1 402 ? 10.967 5.666 17.147 1.00 86.81 402 ALA A CA 1
ATOM 3092 C C . ALA A 1 402 ? 10.317 7.038 17.431 1.00 86.81 402 ALA A C 1
ATOM 3094 O O . ALA A 1 402 ? 9.111 7.052 17.672 1.00 86.81 402 ALA A O 1
ATOM 3095 N N . PRO A 1 403 ? 11.017 8.191 17.331 1.00 87.50 403 PRO A N 1
ATOM 3096 C CA . PRO A 1 403 ? 10.377 9.498 17.480 1.00 87.50 403 PRO A CA 1
ATOM 3097 C C . PRO A 1 403 ? 9.289 9.762 16.435 1.00 87.50 403 PRO A C 1
ATOM 3099 O O . PRO A 1 403 ? 8.271 10.356 16.771 1.00 87.50 403 PRO A O 1
ATOM 3102 N N . LEU A 1 404 ? 9.464 9.282 15.196 1.00 88.19 404 LEU A N 1
ATOM 3103 C CA . LEU A 1 404 ? 8.450 9.408 14.141 1.00 88.19 404 LEU A CA 1
ATOM 3104 C C . LEU A 1 404 ? 7.207 8.573 14.460 1.00 88.19 404 LEU A C 1
ATOM 3106 O O . LEU A 1 404 ? 6.091 9.068 14.344 1.00 88.19 404 LEU A O 1
ATOM 3110 N N . ARG A 1 405 ? 7.390 7.326 14.911 1.00 90.56 405 ARG A N 1
ATOM 3111 C CA . ARG A 1 405 ? 6.286 6.446 15.328 1.00 90.56 405 ARG A CA 1
ATOM 3112 C C . ARG A 1 405 ? 5.515 7.025 16.511 1.00 90.56 405 ARG A C 1
ATOM 3114 O O . ARG A 1 405 ? 4.294 7.078 16.461 1.00 90.56 405 ARG A O 1
ATOM 3121 N N . SER A 1 406 ? 6.229 7.495 17.533 1.00 91.50 406 SER A N 1
ATOM 3122 C CA . SER A 1 406 ? 5.620 8.089 18.729 1.00 91.50 406 SER A CA 1
ATOM 3123 C C . SER A 1 406 ? 4.973 9.448 18.440 1.00 91.50 406 SER A C 1
ATOM 3125 O O . SER A 1 406 ? 3.969 9.818 19.037 1.00 91.50 406 SER A O 1
ATOM 3127 N N . GLY A 1 407 ? 5.524 10.217 17.500 1.00 93.06 407 GLY A N 1
ATOM 3128 C CA . GLY A 1 407 ? 4.884 11.431 17.012 1.00 93.06 407 GLY A CA 1
ATOM 3129 C C . GLY A 1 407 ? 3.581 11.128 16.270 1.00 93.06 407 GLY A C 1
ATOM 3130 O O . GLY A 1 407 ? 2.557 11.731 16.571 1.00 93.06 407 GLY A O 1
ATOM 3131 N N . LEU A 1 408 ? 3.587 10.140 15.370 1.00 93.81 408 LEU A N 1
ATOM 3132 C CA . LEU A 1 408 ? 2.402 9.714 14.619 1.00 93.81 408 LEU A CA 1
ATOM 3133 C C . LEU A 1 408 ? 1.294 9.136 15.498 1.00 93.81 408 LEU A C 1
ATOM 3135 O O . LEU A 1 408 ? 0.140 9.505 15.311 1.00 93.81 408 LEU A O 1
ATOM 3139 N N . SER A 1 409 ? 1.621 8.291 16.478 1.00 95.31 409 SER A N 1
ATOM 3140 C CA . SER A 1 409 ? 0.620 7.718 17.391 1.00 95.31 409 SER A CA 1
ATOM 3141 C C . SER A 1 409 ? -0.151 8.793 18.167 1.00 95.31 409 SER A C 1
ATOM 3143 O O . SER A 1 409 ? -1.323 8.609 18.490 1.00 95.31 409 SER A O 1
ATOM 3145 N N . ARG A 1 410 ? 0.496 9.927 18.464 1.00 95.25 410 ARG A N 1
ATOM 3146 C CA . ARG A 1 410 ? -0.085 11.030 19.243 1.00 95.25 410 ARG A CA 1
ATOM 3147 C C . ARG A 1 410 ? -0.725 12.118 18.390 1.00 95.25 410 ARG A C 1
ATOM 3149 O O . ARG A 1 410 ? -1.757 12.673 18.769 1.00 95.25 410 ARG A O 1
ATOM 3156 N N . LEU A 1 411 ? -0.089 12.457 17.275 1.00 95.19 411 LEU A N 1
ATOM 3157 C CA . LEU A 1 411 ? -0.349 13.674 16.501 1.00 95.19 411 LEU A CA 1
ATOM 3158 C C . LEU A 1 411 ? -0.696 13.386 15.037 1.00 95.19 411 LEU A C 1
ATOM 3160 O O . LEU A 1 411 ? -0.859 14.321 14.264 1.00 95.19 411 LEU A O 1
ATOM 3164 N N . GLY A 1 412 ? -0.765 12.118 14.629 1.00 93.38 412 GLY A N 1
ATOM 3165 C CA . GLY A 1 412 ? -1.226 11.749 13.299 1.00 93.38 412 GLY A CA 1
ATOM 3166 C C . GLY A 1 412 ? -2.672 12.194 13.094 1.00 93.38 412 GLY A C 1
ATOM 3167 O O . GLY A 1 412 ? -3.550 11.910 13.907 1.00 93.38 412 GLY A O 1
ATOM 3168 N N . GLU A 1 413 ? -2.934 12.880 11.991 1.00 90.50 413 GLU A N 1
ATOM 3169 C CA . GLU A 1 413 ? -4.260 13.431 11.674 1.00 90.50 413 GLU A CA 1
ATOM 3170 C C . GLU A 1 413 ? -4.845 12.799 10.413 1.00 90.50 413 GLU A C 1
ATOM 3172 O O . GLU A 1 413 ? -6.058 12.825 10.187 1.00 90.50 413 GLU A O 1
ATOM 3177 N N . GLU A 1 414 ? -3.983 12.194 9.595 1.00 91.44 414 GLU A N 1
ATOM 3178 C CA . GLU A 1 414 ? -4.302 11.841 8.225 1.00 91.44 414 GLU A CA 1
ATOM 3179 C C . GLU A 1 414 ? -3.655 10.478 7.845 1.00 91.44 414 GLU A C 1
ATOM 3181 O O . GLU A 1 414 ? -2.540 10.145 8.261 1.00 91.44 414 GLU A O 1
ATOM 3186 N N . HIS A 1 415 ? -4.368 9.624 7.097 1.00 95.12 415 HIS A N 1
ATOM 3187 C CA . HIS A 1 415 ? -3.940 8.246 6.800 1.00 95.12 415 HIS A CA 1
ATOM 3188 C C . HIS A 1 415 ? -2.749 8.154 5.828 1.00 95.12 415 HIS A C 1
ATOM 3190 O O . HIS A 1 415 ? -1.974 7.200 5.900 1.00 95.12 415 HIS A O 1
ATOM 3196 N N . HIS A 1 416 ? -2.543 9.122 4.934 1.00 95.81 416 HIS A N 1
ATOM 3197 C CA . HIS A 1 416 ? -1.335 9.250 4.115 1.00 95.81 416 HIS A CA 1
ATOM 3198 C C . HIS A 1 416 ? -0.088 9.452 4.968 1.00 95.81 416 HIS A C 1
ATOM 3200 O O . HIS A 1 416 ? 0.939 8.883 4.610 1.00 95.81 416 HIS A O 1
ATOM 3206 N N . GLN A 1 417 ? -0.154 10.153 6.106 1.00 94.94 417 GLN A N 1
ATOM 3207 C CA . GLN A 1 417 ? 1.001 10.264 7.012 1.00 94.94 417 GLN A CA 1
ATOM 3208 C C . GLN A 1 417 ? 1.455 8.883 7.502 1.00 94.94 417 GLN A C 1
ATOM 3210 O O . GLN A 1 417 ? 2.639 8.552 7.447 1.00 94.94 417 GLN A O 1
ATOM 3215 N N . HIS A 1 418 ? 0.499 8.047 7.908 1.00 96.44 418 HIS A N 1
ATOM 3216 C CA . HIS A 1 418 ? 0.751 6.693 8.393 1.00 96.44 418 HIS A CA 1
ATOM 3217 C C . HIS A 1 418 ? 1.225 5.758 7.273 1.00 96.44 418 HIS A C 1
ATOM 3219 O O . HIS A 1 418 ? 2.257 5.102 7.423 1.00 96.44 418 HIS A O 1
ATOM 3225 N N . LYS A 1 419 ? 0.539 5.751 6.117 1.00 96.38 419 LYS A N 1
ATOM 3226 C CA . LYS A 1 419 ? 0.960 4.977 4.933 1.00 96.38 419 LYS A CA 1
ATOM 3227 C C . LYS A 1 419 ? 2.365 5.365 4.480 1.00 96.38 419 LYS A C 1
ATOM 3229 O O . LYS A 1 419 ? 3.196 4.498 4.223 1.00 96.38 419 LYS A O 1
ATOM 3234 N N . TYR A 1 420 ? 2.640 6.666 4.393 1.00 96.56 420 TYR A N 1
ATOM 3235 C CA . TYR A 1 420 ? 3.944 7.187 4.001 1.00 96.56 420 TYR A CA 1
ATOM 3236 C C . TYR A 1 420 ? 5.029 6.753 4.984 1.00 96.56 420 TYR A C 1
ATOM 3238 O O . TYR A 1 420 ? 6.073 6.263 4.564 1.00 96.56 420 TYR A O 1
ATOM 3246 N N . ALA A 1 421 ? 4.787 6.903 6.289 1.00 96.06 421 ALA A N 1
ATOM 3247 C CA . ALA A 1 421 ? 5.754 6.537 7.314 1.00 96.06 421 ALA A CA 1
ATOM 3248 C C . ALA A 1 421 ? 6.071 5.038 7.308 1.00 96.06 421 ALA A C 1
ATOM 3250 O O . ALA A 1 421 ? 7.243 4.670 7.396 1.00 96.06 421 ALA A O 1
ATOM 3251 N N . ALA A 1 422 ? 5.054 4.184 7.157 1.00 97.31 422 ALA A N 1
ATOM 3252 C CA . ALA A 1 422 ? 5.237 2.742 7.034 1.00 97.31 422 ALA A CA 1
ATOM 3253 C C . ALA A 1 422 ? 6.016 2.380 5.761 1.00 97.31 422 ALA A C 1
ATOM 3255 O O . ALA A 1 422 ? 7.017 1.667 5.836 1.00 97.31 422 ALA A O 1
ATOM 3256 N N . ALA A 1 423 ? 5.623 2.926 4.605 1.00 98.00 423 ALA A N 1
ATOM 3257 C CA . ALA A 1 423 ? 6.309 2.671 3.341 1.00 98.00 423 ALA A CA 1
ATOM 3258 C C . ALA A 1 423 ? 7.769 3.144 3.378 1.00 98.00 423 ALA A C 1
ATOM 3260 O O . ALA A 1 423 ? 8.674 2.382 3.053 1.00 98.00 423 ALA A O 1
ATOM 3261 N N . MET A 1 424 ? 8.028 4.358 3.866 1.00 96.31 424 MET A N 1
ATOM 3262 C CA . MET A 1 424 ? 9.381 4.884 4.056 1.00 96.31 424 MET A CA 1
ATOM 3263 C C . MET A 1 424 ? 10.205 3.998 4.999 1.00 96.31 424 MET A C 1
ATOM 3265 O O . MET A 1 424 ? 11.354 3.685 4.691 1.00 96.31 424 MET A O 1
ATOM 3269 N N . ALA A 1 425 ? 9.630 3.543 6.118 1.00 95.19 425 ALA A N 1
ATOM 3270 C CA . ALA A 1 425 ? 10.313 2.656 7.056 1.00 95.19 425 ALA A CA 1
ATOM 3271 C C . ALA A 1 425 ? 10.690 1.307 6.421 1.00 95.19 425 ALA A C 1
ATOM 3273 O O . ALA A 1 425 ? 11.786 0.801 6.676 1.00 95.19 425 ALA A O 1
ATOM 3274 N N . ILE A 1 426 ? 9.812 0.741 5.588 1.00 96.38 426 ILE A N 1
ATOM 3275 C CA . ILE A 1 426 ? 10.068 -0.484 4.822 1.00 96.38 426 ILE A CA 1
ATOM 3276 C C . ILE A 1 426 ? 11.179 -0.245 3.796 1.00 96.38 426 ILE A C 1
ATOM 3278 O O . ILE A 1 426 ? 12.161 -0.990 3.763 1.00 96.38 426 ILE A O 1
ATOM 3282 N N . GLU A 1 427 ? 11.064 0.809 2.992 1.00 96.62 427 GLU A N 1
ATOM 3283 C CA . GLU A 1 427 ? 12.020 1.112 1.928 1.00 96.62 427 GLU A CA 1
ATOM 3284 C C . GLU A 1 427 ? 13.410 1.433 2.484 1.00 96.62 427 GLU A C 1
ATOM 3286 O O . GLU A 1 427 ? 14.406 0.908 1.988 1.00 96.62 427 GLU A O 1
ATOM 3291 N N . ARG A 1 428 ? 13.492 2.149 3.612 1.00 94.50 428 ARG A N 1
ATOM 3292 C CA . ARG A 1 428 ? 14.741 2.395 4.351 1.00 94.50 428 ARG A CA 1
ATOM 3293 C C . ARG A 1 428 ? 15.465 1.103 4.746 1.00 94.50 428 ARG A C 1
ATOM 3295 O O . ARG A 1 428 ? 16.691 1.093 4.792 1.00 94.50 428 ARG A O 1
ATOM 3302 N N . ARG A 1 429 ? 14.736 0.019 5.047 1.00 93.88 429 ARG A N 1
ATOM 3303 C CA . ARG A 1 429 ? 15.329 -1.297 5.363 1.00 93.88 429 ARG A CA 1
ATOM 3304 C C . ARG A 1 429 ? 15.734 -2.086 4.116 1.00 93.88 429 ARG A C 1
ATOM 3306 O O . ARG A 1 429 ? 16.593 -2.956 4.217 1.00 93.88 429 ARG A O 1
ATOM 3313 N N . ARG A 1 430 ? 15.104 -1.820 2.968 1.00 94.75 430 ARG A N 1
ATOM 3314 C CA . ARG A 1 430 ? 15.344 -2.533 1.702 1.00 94.75 430 ARG A CA 1
ATOM 3315 C C . ARG A 1 430 ? 16.506 -1.949 0.900 1.00 94.75 430 ARG A C 1
ATOM 3317 O O . ARG A 1 430 ? 17.220 -2.707 0.239 1.00 94.75 430 ARG A O 1
ATOM 3324 N N . VAL A 1 431 ? 16.703 -0.632 0.959 1.00 95.75 431 VAL A N 1
ATOM 3325 C CA . VAL A 1 431 ? 17.788 0.029 0.223 1.00 95.75 431 VAL A CA 1
ATOM 3326 C C . VAL A 1 431 ? 19.176 -0.387 0.704 1.00 95.75 431 VAL A C 1
ATOM 3328 O O . VAL A 1 431 ? 19.360 -0.955 1.786 1.00 95.75 431 VAL A O 1
ATOM 3331 N N . HIS A 1 432 ? 20.197 -0.116 -0.104 1.00 95.69 432 HIS A N 1
ATOM 3332 C CA . HIS A 1 432 ? 21.571 -0.101 0.378 1.00 95.69 432 HIS A CA 1
ATOM 3333 C C . HIS A 1 432 ? 21.713 0.839 1.592 1.00 95.69 432 HIS A C 1
ATOM 3335 O O . HIS A 1 432 ? 21.182 1.949 1.542 1.00 95.69 432 HIS A O 1
ATOM 3341 N N . PRO A 1 433 ? 22.443 0.462 2.667 1.00 92.25 433 PRO A N 1
ATOM 3342 C CA . PRO A 1 433 ? 22.569 1.291 3.871 1.00 92.25 433 PRO A CA 1
ATOM 3343 C C . PRO A 1 433 ? 23.002 2.737 3.602 1.00 92.25 433 PRO A C 1
ATOM 3345 O O . PRO A 1 433 ? 22.522 3.650 4.264 1.00 92.25 433 PRO A O 1
ATOM 3348 N N . GLN A 1 434 ? 23.829 2.961 2.575 1.00 91.69 434 GLN A N 1
ATOM 3349 C CA . GLN A 1 434 ? 24.255 4.308 2.166 1.00 91.69 434 GLN A CA 1
ATOM 3350 C C . GLN A 1 434 ? 23.085 5.232 1.755 1.00 91.69 434 GLN A C 1
ATOM 3352 O O . GLN A 1 434 ? 23.190 6.453 1.831 1.00 91.69 434 GLN A O 1
ATOM 3357 N N . TRP A 1 435 ? 21.958 4.659 1.323 1.00 94.19 435 TRP A N 1
ATOM 3358 C CA . TRP A 1 435 ? 20.766 5.387 0.889 1.00 94.19 435 TRP A CA 1
ATOM 3359 C C . TRP A 1 435 ? 19.705 5.519 1.980 1.00 94.19 435 TRP A C 1
ATOM 3361 O O . TRP A 1 435 ? 18.768 6.294 1.812 1.00 94.19 435 TRP A O 1
ATOM 3371 N N . ALA A 1 436 ? 19.847 4.835 3.119 1.00 92.69 436 ALA A N 1
ATOM 3372 C CA . ALA A 1 436 ? 18.833 4.827 4.175 1.00 92.69 436 ALA A CA 1
ATOM 3373 C C . ALA A 1 436 ? 18.474 6.244 4.665 1.00 92.69 436 ALA A C 1
ATOM 3375 O O . ALA A 1 436 ? 17.297 6.571 4.824 1.00 92.69 436 ALA A O 1
ATOM 3376 N N . ALA A 1 437 ? 19.481 7.104 4.836 1.00 90.81 437 ALA A N 1
ATOM 3377 C CA . ALA A 1 437 ? 19.294 8.493 5.246 1.00 90.81 437 ALA A CA 1
ATOM 3378 C C . ALA A 1 437 ? 18.569 9.333 4.175 1.00 90.81 437 ALA A C 1
ATOM 3380 O O . ALA A 1 437 ? 17.696 10.134 4.505 1.00 90.81 437 ALA A O 1
ATOM 3381 N N . HIS A 1 438 ? 18.860 9.090 2.894 1.00 92.94 438 HIS A N 1
ATOM 3382 C CA . HIS A 1 438 ? 18.209 9.758 1.763 1.00 92.94 438 HIS A CA 1
ATOM 3383 C C . HIS A 1 438 ? 16.727 9.376 1.657 1.00 92.94 438 HIS A C 1
ATOM 3385 O O . HIS A 1 438 ? 15.888 10.230 1.398 1.00 92.94 438 HIS A O 1
ATOM 3391 N N . ILE A 1 439 ? 16.380 8.113 1.919 1.00 94.12 439 ILE A N 1
ATOM 3392 C CA . ILE A 1 439 ? 14.978 7.670 1.951 1.00 94.12 439 ILE A CA 1
ATOM 3393 C C . ILE A 1 439 ? 14.206 8.330 3.104 1.00 94.12 439 ILE A C 1
ATOM 3395 O O . ILE A 1 439 ? 13.037 8.683 2.950 1.00 94.12 439 ILE A O 1
ATOM 3399 N N . GLN A 1 440 ? 14.857 8.528 4.254 1.00 91.25 440 GLN A N 1
ATOM 3400 C CA . GLN A 1 440 ? 14.225 9.072 5.455 1.00 91.25 440 GLN A CA 1
ATOM 3401 C C . GLN A 1 440 ? 14.120 10.603 5.461 1.00 91.25 440 GLN A C 1
ATOM 3403 O O . GLN A 1 440 ? 13.127 11.138 5.954 1.00 91.25 440 GLN A O 1
ATOM 3408 N N . ALA A 1 441 ? 15.112 11.324 4.934 1.00 89.56 441 ALA A N 1
ATOM 3409 C CA . ALA A 1 441 ? 15.191 12.784 5.040 1.00 89.56 441 ALA A CA 1
ATOM 3410 C C . ALA A 1 441 ? 13.917 13.530 4.578 1.00 89.56 441 ALA A C 1
ATOM 3412 O O . ALA A 1 441 ? 13.471 14.428 5.300 1.00 89.56 441 ALA A O 1
ATOM 3413 N N . PRO A 1 442 ? 13.246 13.146 3.469 1.00 90.69 442 PRO A N 1
ATOM 3414 C CA . PRO A 1 442 ? 12.011 13.802 3.032 1.00 90.69 442 PRO A CA 1
ATOM 3415 C C . PRO A 1 442 ? 10.846 13.697 4.032 1.00 90.69 442 PRO A C 1
ATOM 3417 O O . PRO A 1 442 ? 9.924 14.518 3.984 1.00 90.69 442 PRO A O 1
ATOM 3420 N N . ALA A 1 443 ? 10.887 12.710 4.936 1.00 86.62 443 ALA A N 1
ATOM 3421 C CA . ALA A 1 443 ? 9.866 12.457 5.949 1.00 86.62 443 ALA A CA 1
ATOM 3422 C C . ALA A 1 443 ? 9.912 13.435 7.128 1.00 86.62 443 ALA A C 1
ATOM 3424 O O . ALA A 1 443 ? 8.865 13.753 7.687 1.00 86.62 443 ALA A O 1
ATOM 3425 N N . LEU A 1 444 ? 11.103 13.913 7.501 1.00 85.62 444 LEU A N 1
ATOM 3426 C CA . LEU A 1 444 ? 11.312 14.723 8.706 1.00 85.62 444 LEU A CA 1
ATOM 3427 C C . LEU A 1 444 ? 10.449 15.998 8.752 1.00 85.62 444 LEU A C 1
ATOM 3429 O O . LEU A 1 444 ? 9.813 16.225 9.774 1.00 85.62 444 LEU A O 1
ATOM 3433 N N . PRO A 1 445 ? 10.336 16.807 7.676 1.00 85.38 445 PRO A N 1
ATOM 3434 C CA . PRO A 1 445 ? 9.470 17.987 7.689 1.00 85.38 445 PRO A CA 1
ATOM 3435 C C . PRO A 1 445 ? 7.990 17.678 7.400 1.00 85.38 445 PRO A C 1
ATOM 3437 O O . PRO A 1 445 ? 7.208 18.604 7.212 1.00 85.38 445 PRO A O 1
ATOM 3440 N N . TYR A 1 446 ? 7.609 16.409 7.224 1.00 88.50 446 TYR A N 1
ATOM 3441 C CA . TYR A 1 446 ? 6.230 16.012 6.908 1.00 88.50 446 TYR A CA 1
ATOM 3442 C C . TYR A 1 446 ? 5.531 15.338 8.084 1.00 88.50 446 TYR A C 1
ATOM 3444 O O . TYR A 1 446 ? 4.362 15.608 8.353 1.00 88.50 446 TYR A O 1
ATOM 3452 N N . LEU A 1 447 ? 6.235 14.422 8.745 1.00 89.81 447 LEU A N 1
ATOM 3453 C CA . LEU A 1 447 ? 5.672 13.620 9.815 1.00 89.81 447 LEU A CA 1
ATOM 3454 C C . LEU A 1 447 ? 5.703 14.405 11.127 1.00 89.81 447 LEU A C 1
ATOM 3456 O O . LEU A 1 447 ? 6.704 15.059 11.423 1.00 89.81 447 LEU A O 1
ATOM 3460 N N . PRO A 1 448 ? 4.633 14.338 11.931 1.00 88.38 448 PRO A N 1
ATOM 3461 C CA . PRO A 1 448 ? 4.584 15.080 13.174 1.00 88.38 448 PRO A CA 1
ATOM 3462 C C . PRO A 1 448 ? 5.612 14.518 14.163 1.00 88.38 448 PRO A C 1
ATOM 3464 O O . PRO A 1 448 ? 5.615 13.328 14.470 1.00 88.38 448 PRO A O 1
ATOM 3467 N N . THR A 1 449 ? 6.476 15.387 14.687 1.00 78.38 449 THR A N 1
ATOM 3468 C CA . THR A 1 449 ? 7.449 15.072 15.744 1.00 78.38 449 THR A CA 1
ATOM 3469 C C . THR A 1 449 ? 7.360 16.144 16.823 1.00 78.38 449 THR A C 1
ATOM 3471 O O . THR A 1 449 ? 8.151 17.084 16.861 1.00 78.38 449 THR A O 1
ATOM 3474 N N . GLY A 1 450 ? 6.331 16.056 17.663 1.00 78.19 450 GLY A N 1
ATOM 3475 C CA . GLY A 1 450 ? 6.041 17.048 18.696 1.00 78.19 450 GLY A CA 1
ATOM 3476 C C . GLY A 1 450 ? 5.725 16.419 20.049 1.00 78.19 450 GLY A C 1
ATOM 3477 O O . GLY A 1 450 ? 5.460 15.215 20.163 1.00 78.19 450 GLY A O 1
ATOM 3478 N N . ALA A 1 451 ? 5.764 17.261 21.079 1.00 76.75 451 ALA A N 1
ATOM 3479 C CA . ALA A 1 451 ? 5.205 16.948 22.386 1.00 76.75 451 ALA A CA 1
ATOM 3480 C C . ALA A 1 451 ? 3.705 17.275 22.397 1.00 76.75 451 ALA A C 1
ATOM 3482 O O . ALA A 1 451 ? 3.276 18.239 21.767 1.00 76.75 451 ALA A O 1
ATOM 3483 N N . GLY A 1 452 ? 2.928 16.484 23.134 1.00 87.62 452 GLY A N 1
ATOM 3484 C CA . GLY A 1 452 ? 1.476 16.626 23.226 1.00 87.62 452 GLY A CA 1
ATOM 3485 C C . GLY A 1 452 ? 0.715 15.535 22.481 1.00 87.62 452 GLY A C 1
ATOM 3486 O O . GLY A 1 452 ? 1.305 14.690 21.805 1.00 87.62 452 GLY A O 1
ATOM 3487 N N . ASP A 1 453 ? -0.602 15.580 22.645 1.00 92.62 453 ASP A N 1
ATOM 3488 C CA . ASP A 1 453 ? -1.569 14.665 22.050 1.00 92.62 453 ASP A CA 1
ATOM 3489 C C . ASP A 1 453 ? -2.575 15.467 21.218 1.00 92.62 453 ASP A C 1
ATOM 3491 O O . ASP A 1 453 ? -2.995 16.558 21.612 1.00 92.62 453 ASP A O 1
ATOM 3495 N N . SER A 1 454 ? -3.012 14.888 20.102 1.00 94.75 454 SER A N 1
ATOM 3496 C CA . SER A 1 454 ? -4.250 15.300 19.443 1.00 94.75 454 SER A CA 1
ATOM 3497 C C . SER A 1 454 ? -5.459 15.033 20.350 1.00 94.75 454 SER A C 1
ATOM 3499 O O . SER A 1 454 ? -5.406 14.214 21.273 1.00 94.75 454 SER A O 1
ATOM 3501 N N . GLU A 1 455 ? -6.594 15.673 20.059 1.00 95.25 455 GLU A N 1
ATOM 3502 C CA . GLU A 1 455 ? -7.845 15.407 20.781 1.00 95.25 455 GLU A CA 1
ATOM 3503 C C . GLU A 1 455 ? -8.230 13.918 20.721 1.00 95.25 455 GLU A C 1
ATOM 3505 O O . GLU A 1 455 ? -8.646 13.325 21.722 1.00 95.25 455 GLU A O 1
ATOM 3510 N N . LEU A 1 456 ? -8.043 13.288 19.557 1.00 95.62 456 LEU A N 1
ATOM 3511 C CA . LEU A 1 456 ? -8.299 11.864 19.379 1.00 95.62 456 LEU A CA 1
ATOM 3512 C C . LEU A 1 456 ? -7.356 11.018 20.241 1.00 95.62 456 LEU A C 1
ATOM 3514 O O . LEU A 1 456 ? -7.837 10.149 20.964 1.00 95.62 456 LEU A O 1
ATOM 3518 N N . ALA A 1 457 ? -6.049 11.296 20.239 1.00 96.75 457 ALA A N 1
ATOM 3519 C CA . ALA A 1 457 ? -5.098 10.566 21.078 1.00 96.75 457 ALA A CA 1
ATOM 3520 C C . ALA A 1 457 ? -5.446 10.684 22.572 1.00 96.75 457 ALA A C 1
ATOM 3522 O O . ALA A 1 457 ? -5.464 9.674 23.279 1.00 96.75 457 ALA A O 1
ATOM 3523 N N . ALA A 1 458 ? -5.839 11.872 23.043 1.00 96.94 458 ALA A N 1
ATOM 3524 C CA . ALA A 1 458 ? -6.283 12.070 24.423 1.00 96.94 458 ALA A CA 1
ATOM 3525 C C . ALA A 1 458 ? -7.526 11.221 24.769 1.00 96.94 458 ALA A C 1
ATOM 3527 O O . ALA A 1 458 ? -7.579 10.589 25.834 1.00 96.94 458 ALA A O 1
ATOM 3528 N N . ARG A 1 459 ? -8.511 11.149 23.859 1.00 96.88 459 ARG A N 1
ATOM 3529 C CA . ARG A 1 459 ? -9.702 10.287 23.994 1.00 96.88 459 ARG A CA 1
ATOM 3530 C C . ARG A 1 459 ? -9.336 8.800 23.985 1.00 96.88 459 ARG A C 1
ATOM 3532 O O . ARG A 1 459 ? -9.848 8.048 24.814 1.00 96.88 459 ARG A O 1
ATOM 3539 N N . CYS A 1 460 ? -8.422 8.386 23.109 1.00 97.38 460 CYS A N 1
ATOM 3540 C CA . CYS A 1 460 ? -7.914 7.018 23.038 1.00 97.38 460 CYS A CA 1
ATOM 3541 C C . CYS A 1 460 ? -7.203 6.616 24.336 1.00 97.38 460 CYS A C 1
ATOM 3543 O O . CYS A 1 460 ? -7.529 5.575 24.901 1.00 97.38 460 CYS A O 1
ATOM 3545 N N . ARG A 1 461 ? -6.327 7.459 24.901 1.00 96.75 461 ARG A N 1
ATOM 3546 C CA . ARG A 1 461 ? -5.706 7.182 26.212 1.00 96.75 461 ARG A CA 1
ATOM 3547 C C . ARG A 1 461 ? -6.736 7.064 27.329 1.00 96.75 461 ARG A C 1
ATOM 3549 O O . ARG A 1 461 ? -6.601 6.215 28.206 1.00 96.75 461 ARG A O 1
ATOM 3556 N N . ALA A 1 462 ? -7.778 7.896 27.317 1.00 96.75 462 ALA A N 1
ATOM 3557 C CA . ALA A 1 462 ? -8.858 7.776 28.292 1.00 96.75 462 ALA A CA 1
ATOM 3558 C C . ALA A 1 462 ? -9.590 6.426 28.173 1.00 96.75 462 ALA A C 1
ATOM 3560 O O . ALA A 1 462 ? -9.921 5.829 29.198 1.00 96.75 462 ALA A O 1
ATOM 3561 N N . ALA A 1 463 ? -9.799 5.923 26.952 1.00 96.94 463 ALA A N 1
ATOM 3562 C CA . ALA A 1 463 ? -10.338 4.585 26.711 1.00 96.94 463 ALA A CA 1
ATOM 3563 C C . ALA A 1 463 ? -9.386 3.482 27.217 1.00 96.94 463 ALA A C 1
ATOM 3565 O O . ALA A 1 463 ? -9.817 2.592 27.947 1.00 96.94 463 ALA A O 1
ATOM 3566 N N . LEU A 1 464 ? -8.080 3.589 26.945 1.00 97.06 464 LEU A N 1
ATOM 3567 C CA . LEU A 1 464 ? -7.070 2.632 27.423 1.00 97.06 464 LEU A CA 1
ATOM 3568 C C . LEU A 1 464 ? -6.980 2.570 28.955 1.00 97.06 464 LEU A C 1
ATOM 3570 O O . LEU A 1 464 ? -6.936 1.476 29.520 1.00 97.06 464 LEU A O 1
ATOM 3574 N N . ARG A 1 465 ? -7.047 3.720 29.640 1.00 96.81 465 ARG A N 1
ATOM 3575 C CA . ARG A 1 465 ? -7.126 3.778 31.112 1.00 96.81 465 ARG A CA 1
ATOM 3576 C C . ARG A 1 465 ? -8.383 3.089 31.638 1.00 96.81 465 ARG A C 1
ATOM 3578 O O . ARG A 1 465 ? -8.316 2.309 32.583 1.00 96.81 465 ARG A O 1
ATOM 3585 N N . LYS A 1 466 ? -9.542 3.320 31.006 1.00 95.81 466 LYS A N 1
ATOM 3586 C CA . LYS A 1 466 ? -10.794 2.620 31.354 1.00 95.81 466 LYS A CA 1
ATOM 3587 C C . LYS A 1 466 ? -10.687 1.108 31.131 1.00 95.81 466 LYS A C 1
ATOM 3589 O O . LYS A 1 466 ? -11.326 0.347 31.860 1.00 95.81 466 LYS A O 1
ATOM 3594 N N . ALA A 1 467 ? -9.907 0.676 30.144 1.00 94.25 467 ALA A N 1
ATOM 3595 C CA . ALA A 1 467 ? -9.669 -0.730 29.843 1.00 94.25 467 ALA A CA 1
ATOM 3596 C C . ALA A 1 467 ? -8.648 -1.403 30.782 1.00 94.25 467 ALA A C 1
ATOM 3598 O O . ALA A 1 467 ? -8.584 -2.628 30.816 1.00 94.25 467 ALA A O 1
ATOM 3599 N N . GLY A 1 468 ? -7.882 -0.626 31.558 1.00 92.19 468 GLY A N 1
ATOM 3600 C CA . GLY A 1 468 ? -6.847 -1.133 32.465 1.00 92.19 468 GLY A CA 1
ATOM 3601 C C . GLY A 1 468 ? -5.507 -1.444 31.788 1.00 92.19 468 GLY A C 1
ATOM 3602 O O . GLY A 1 468 ? -4.764 -2.281 32.290 1.00 92.19 468 GLY A O 1
ATOM 3603 N N . VAL A 1 469 ? -5.212 -0.808 30.647 1.00 85.88 469 VAL A N 1
ATOM 3604 C CA . VAL A 1 469 ? -3.969 -1.015 29.872 1.00 85.88 469 VAL A CA 1
ATOM 3605 C C . VAL A 1 469 ? -2.951 0.117 30.053 1.00 85.88 469 VAL A C 1
ATOM 3607 O O . VAL A 1 469 ? -1.760 -0.110 29.845 1.00 85.88 469 VAL A O 1
ATOM 3610 N N . ALA A 1 470 ? -3.405 1.312 30.442 1.00 69.62 470 ALA A N 1
ATOM 3611 C CA . ALA A 1 470 ? -2.590 2.517 30.609 1.00 69.62 470 ALA A CA 1
ATOM 3612 C C . ALA A 1 470 ? -2.770 3.141 31.995 1.00 69.62 470 ALA A C 1
ATOM 3614 O O . ALA A 1 470 ? -3.902 3.047 32.532 1.00 69.62 470 ALA A O 1
#

Secondary structure (DSSP, 8-state):
--------------------------------PPPP---HHHHHHHHHHS-HHHHHHHHHHHHHTT--HHHHHHHHHHHHHHHS---SSSGGGHHHHTHHHHHHHHTTS-HHHHHHHHHHHHHHHHHHHHHHHHHTSS--PPPPPP---SSHHHHHHHHHHHHHHT-HHHHHHHHHHHGGG--HHHHHHHHHHHHHS--TTTTHHHHHHHHHHHHHHHH-GGG-HHHHHHHHHHHH--TT----HHHHHHHHHHTTSPTTGGGPBP-GGGHHHHHHHHTT--HHHHHHHHHHHHHTTB-HHHHHHHHHHHHHHHHHTB-TTS-TTSHHHHTTHHHHHHHHHHHHHHHH---HHHHHHHHHHHHHHHHHHHHHHHHTT-B-TTSPPGGG----HHHHTT--HHHHHHHHHHH--SHHHHHHHHHHHHHHHHS-GGGHHHHHGGGTTTS---SS--HHHHHHHHHHHHHT--

Foldseek 3Di:
DDDDDDDDDDDDDDDDDDDDDDDDDDDPPPPPDPQDQPDLCVLLVVLLPDALVCNLVSVLVSLLSPHALLSLLLSLLLNQLFFAQCPPLDDLSLLNLLSLLLVLLLVVADRLLNLLSSLVSSSSNNVSSVVCCVPVVRDGDDDQDDEDDPDLVRLLVQLLVCLVVLNLVSNSRSCSVNLVVDDLQRVLLSCLLLQQQFCPPNSSLLSLSLSLSSSCVSVHSVSVNSSVSSSSSNSSDDVPDGHRVLLVLLLVCLVLQDDVLQVFDADQVCLVVLLVQLPPDALNSLLVSLSVCSVVRHHPQSLLSNQLLNLLQLLLFFDPPDDCPDPLNLLSLSSLSSSLSLVSSLVSHPDPSSVSSSSSSSRNSSNVSSVVSVVVVGGHPPGDGLVPDPADPCLLVPPDLRLLSSQCSFPPDDSSLSSSSSSLVVVLVSHDSNCSSSSCVSNPVNGGRDPGGDPSSVVSVVSCVSSVND